Protein AF-0000000070115807 (afdb_homodimer)

Secondary structure (DSSP, 8-state):
----PPPPPPTTTS--PPPPPPSSS----HHHHHHHHHHHHHHHHHHHHHHH-GGG--HHHHHHHHT--HHHHHHH-SSHHHHHHHHHHHHHHHHHHHHHHHGGG-SSHHHHHHHHHHHHHHHHHHTHHHHHHHHTGGGGG-HHHHHHHHHHHHHHHHHHHHHHHHHT--SS----HHHHHHHHHHHHHHHHHHHHTSS---GGGGHHHHHHHHHHHH--------------------/-PPPPPPPP-TTTS--PPPPPPSSS----HHHHHHHHHHHHHHHHHHHHHHH-GGG--HHHHHHHHT--HHHHHHH-SSHHHHHHHHHHHHHHHHHHHHHHHTT--SSHHHHHHHHHHHHHHHHHHTHHHHHHHHTGGGGG-HHHHHHHHHHHHHHHHHHHHHHHHHT--SS----HHHHHHHHHHHHHHHHHHHHTSS---GGGGHHHHHHHHHHHH--------------------

Sequence (476 aa):
MGPPVPDRIASGVVFTTPASLPRGRHELSRAQVVAAQRERMLIAATELLAGRGYRGFGVREICARAAVSRAAFYDCFADKDACVYAAYDRFIEVFLERLADDAGTAGDWAGVVGGFVTAYLATLERDRVTARAFQVEMDALGRPARQRRRQAIERLAGFVHDMYERRFAGDAPGAPLSAYIGAIYALRQIASDALDSGDSPDLRSLAPELTAWLSRMIVTDSTGRPPAAPPEEGSPTRMGPPVPDRIASGVVFTTPASLPRGRHELSRAQVVAAQRERMLIAATELLAGRGYRGFGVREICARAAVSRAAFYDCFADKDACVYAAYDRFIEVFLERLADDAGTAGDWAGVVGGFVTAYLATLERDRVTARAFQVEMDALGRPARQRRRQAIERLAGFVHDMYERRFAGDAPGAPLSAYIGAIYALRQIASDALDSGDSPDLRSLAPELTAWLSRMIVTDSTGRPPAAPPEEGSPTR

Organism: Actinoplanes teichomyceticus (NCBI:txid1867)

pLDDT: mean 86.69, std 14.96, range [32.66, 98.5]

Radius of gyration: 27.06 Å; Cα contacts (8 Å, |Δi|>4): 547; chains: 2; bounding box: 85×87×64 Å

Nearest PDB structures (foldseek):
  5gp9-assembly1_A  TM=8.683E-01  e=4.110E-06  Halalkalibacterium halodurans C-125
  5n1i-assembly1_B  TM=7.479E-01  e=2.738E-05  Mycobacterium tuberculosis H37Rv
  3pas-assembly1_A  TM=7.483E-01  e=4.489E-04  Marinobacter nauticus VT8
  6yj2-assembly1_A  TM=7.449E-01  e=1.005E-03  Mycobacterium tuberculosis H37Rv
  9b7y-assembly1_D  TM=6.029E-01  e=5.037E-03  Mycobacterium tuberculosis H37Rv

Solvent-accessible surface area (backbone atoms only — not comparable to full-atom values): 26556 Å² total; per-residue (Å²): 130,74,79,77,80,50,64,72,63,41,68,71,69,75,51,62,78,63,76,80,75,68,83,72,94,61,89,69,51,71,66,54,52,50,49,43,52,50,46,34,37,35,51,26,40,35,25,42,27,41,58,50,31,67,88,62,57,52,62,68,55,26,24,63,67,37,69,49,52,69,65,60,45,55,76,73,26,92,47,62,62,54,41,48,51,52,41,48,52,47,43,50,52,50,50,51,52,52,44,63,67,52,40,72,74,49,93,46,68,64,47,23,48,38,39,38,47,41,46,52,35,47,55,37,63,67,24,51,39,51,33,34,17,64,60,54,38,38,51,43,66,38,66,70,44,50,50,53,50,50,53,52,46,49,51,51,26,49,51,54,50,50,50,41,56,72,72,62,48,68,94,57,75,62,52,57,68,66,40,40,39,29,44,51,43,15,52,50,50,54,52,26,51,44,58,65,68,71,53,88,60,68,55,63,75,46,32,67,64,50,30,57,32,47,40,36,27,50,50,53,89,62,78,65,70,72,77,75,70,72,76,75,77,74,75,78,82,126,130,75,79,78,81,50,64,72,63,42,69,70,70,74,50,62,78,63,77,79,75,68,83,71,93,62,90,68,50,71,66,55,51,50,50,43,51,49,46,33,38,32,51,27,40,36,25,43,26,42,59,51,31,68,87,59,58,51,60,67,55,27,24,62,67,37,70,47,52,70,68,60,46,55,74,73,28,92,45,62,62,55,41,48,50,51,41,47,52,46,42,51,52,50,50,53,53,54,45,62,68,53,40,72,74,48,92,45,70,65,47,22,48,38,39,37,47,42,45,54,35,46,57,37,64,67,23,51,40,51,32,35,18,64,61,55,38,39,51,44,66,40,67,71,45,49,51,52,51,51,52,51,45,49,50,52,26,50,53,54,49,50,49,41,57,73,74,63,47,66,93,55,77,61,53,58,68,66,40,40,40,28,44,50,43,15,52,50,50,54,52,26,50,45,58,65,68,69,51,88,59,67,56,62,75,46,31,67,64,51,32,58,31,47,40,35,27,51,49,54,88,62,80,65,69,73,77,77,72,72,75,74,77,75,75,80,82,127

InterPro domains:
  IPR001647 DNA-binding HTH domain, TetR-type [PF00440] (44-85)
  IPR001647 DNA-binding HTH domain, TetR-type [PS50977] (35-95)
  IPR009057 Homedomain-like superfamily [SSF46689] (35-109)
  IPR050109 HTH-type, TetR-like transcriptional regulator [PTHR30055] (34-225)

Structure (mmCIF, N/CA/C/O backbone):
data_AF-0000000070115807-model_v1
#
loop_
_entity.id
_entity.type
_entity.pdbx_description
1 polymer 'TetR family transcriptional regulator'
#
loop_
_atom_site.group_PDB
_atom_site.id
_atom_site.type_symbol
_atom_site.label_atom_id
_atom_site.label_alt_id
_atom_site.label_comp_id
_atom_site.label_asym_id
_atom_site.label_entity_id
_atom_site.label_seq_id
_atom_site.pdbx_PDB_ins_code
_atom_site.Cartn_x
_atom_site.Cartn_y
_atom_site.Cartn_z
_atom_site.occupancy
_atom_site.B_iso_or_equiv
_atom_site.auth_seq_id
_atom_site.auth_comp_id
_atom_site.auth_asym_id
_atom_site.auth_atom_id
_atom_site.pdbx_PDB_model_num
ATOM 1 N N . MET A 1 1 ? -0.575 -31.219 9.641 1 41.97 1 MET A N 1
ATOM 2 C CA . MET A 1 1 ? -1.714 -30.391 10.023 1 41.97 1 MET A CA 1
ATOM 3 C C . MET A 1 1 ? -2.066 -29.406 8.922 1 41.97 1 MET A C 1
ATOM 5 O O . MET A 1 1 ? -1.186 -28.734 8.375 1 41.97 1 MET A O 1
ATOM 9 N N . GLY A 1 2 ? -3.178 -29.641 8.305 1 52.44 2 GLY A N 1
ATOM 10 C CA . GLY A 1 2 ? -3.598 -28.812 7.184 1 52.44 2 GLY A CA 1
ATOM 11 C C . GLY A 1 2 ? -3.637 -27.328 7.52 1 52.44 2 GLY A C 1
ATOM 12 O O . GLY A 1 2 ? -3.531 -26.953 8.688 1 52.44 2 GLY A O 1
ATOM 13 N N . PRO A 1 3 ? -3.523 -26.516 6.617 1 64.38 3 PRO A N 1
ATOM 14 C CA . PRO A 1 3 ? -3.555 -25.078 6.914 1 64.38 3 PRO A CA 1
ATOM 15 C C . PRO A 1 3 ? -4.766 -24.672 7.75 1 64.38 3 PRO A C 1
ATOM 17 O O . PRO A 1 3 ? -5.816 -25.312 7.672 1 64.38 3 PRO A O 1
ATOM 20 N N . PRO A 1 4 ? -4.594 -23.953 8.75 1 70.31 4 PRO A N 1
ATOM 21 C CA . PRO A 1 4 ? -5.688 -23.516 9.617 1 70.31 4 PRO A CA 1
ATOM 22 C C . PRO A 1 4 ? -6.898 -23.016 8.836 1 70.31 4 PRO A C 1
ATOM 24 O O . PRO A 1 4 ? -6.75 -22.484 7.734 1 70.31 4 PRO A O 1
ATOM 27 N N . VAL A 1 5 ? -8.094 -23.391 9.352 1 73.88 5 VAL A N 1
ATOM 28 C CA . VAL A 1 5 ? -9.352 -22.969 8.75 1 73.88 5 VAL A CA 1
ATOM 29 C C . VAL A 1 5 ? -9.492 -21.453 8.844 1 73.88 5 VAL A C 1
ATOM 31 O O . VAL A 1 5 ? -9.367 -20.875 9.93 1 73.88 5 VAL A O 1
ATOM 34 N N . PRO A 1 6 ? -9.695 -20.875 7.707 1 83.56 6 PRO A N 1
ATOM 35 C CA . PRO A 1 6 ? -9.852 -19.422 7.738 1 83.56 6 PRO A CA 1
ATOM 36 C C . PRO A 1 6 ? -11.07 -18.969 8.539 1 83.56 6 PRO A C 1
ATOM 38 O O . PRO A 1 6 ? -12.086 -19.672 8.57 1 83.56 6 PRO A O 1
ATOM 41 N N . ASP A 1 7 ? -10.992 -17.859 9.156 1 90.19 7 ASP A N 1
ATOM 42 C CA . ASP A 1 7 ? -12.094 -17.234 9.883 1 90.19 7 ASP A CA 1
ATOM 43 C C . ASP A 1 7 ? -13.258 -16.922 8.945 1 90.19 7 ASP A C 1
ATOM 45 O O . ASP A 1 7 ? -13.094 -16.906 7.727 1 90.19 7 ASP A O 1
ATOM 49 N N . ARG A 1 8 ? -14.414 -16.734 9.555 1 94.19 8 ARG A N 1
ATOM 50 C CA . ARG A 1 8 ? -15.617 -16.422 8.789 1 94.19 8 ARG A CA 1
ATOM 51 C C . ARG A 1 8 ? -15.867 -14.922 8.742 1 94.19 8 ARG A C 1
ATOM 53 O O . ARG A 1 8 ? -15.555 -14.203 9.688 1 94.19 8 ARG A O 1
ATOM 60 N N . ILE A 1 9 ? -16.453 -14.516 7.652 1 96.19 9 ILE A N 1
ATOM 61 C CA . ILE A 1 9 ? -16.875 -13.117 7.535 1 96.19 9 ILE A CA 1
ATOM 62 C C . ILE A 1 9 ? -18.062 -12.859 8.461 1 96.19 9 ILE A C 1
ATOM 64 O O . ILE A 1 9 ? -18.688 -13.797 8.961 1 96.19 9 ILE A O 1
ATOM 68 N N . ALA A 1 10 ? -18.281 -11.602 8.781 1 93.94 10 ALA A N 1
ATOM 69 C CA . ALA A 1 10 ? -19.516 -11.203 9.461 1 93.94 10 ALA A CA 1
ATOM 70 C C . ALA A 1 10 ? -20.641 -10.992 8.469 1 93.94 10 ALA A C 1
ATOM 72 O O . ALA A 1 10 ? -20.641 -10.031 7.703 1 93.94 10 ALA A O 1
ATOM 73 N N . SER A 1 11 ? -21.625 -11.805 8.602 1 94.38 11 SER A N 1
ATOM 74 C CA . SER A 1 11 ? -22.734 -11.734 7.66 1 94.38 11 SER A CA 1
ATOM 75 C C . SER A 1 11 ? -23.531 -10.445 7.828 1 94.38 11 SER A C 1
ATOM 77 O O . SER A 1 11 ? -23.766 -10 8.953 1 94.38 11 SER A O 1
ATOM 79 N N . GLY A 1 12 ? -23.844 -9.828 6.711 1 92.62 12 GLY A N 1
ATOM 80 C CA . GLY A 1 12 ? -24.688 -8.641 6.738 1 92.62 12 GLY A CA 1
ATOM 81 C C . GLY A 1 12 ? -23.906 -7.348 6.703 1 92.62 12 GLY A C 1
ATOM 82 O O . GLY A 1 12 ? -24.484 -6.262 6.719 1 92.62 12 GLY A O 1
ATOM 83 N N . VAL A 1 13 ? -22.641 -7.492 6.605 1 93.94 13 VAL A N 1
ATOM 84 C CA . VAL A 1 13 ? -21.812 -6.289 6.574 1 93.94 13 VAL A CA 1
ATOM 85 C C . VAL A 1 13 ? -21.438 -5.957 5.133 1 93.94 13 VAL A C 1
ATOM 87 O O . VAL A 1 13 ? -21.953 -4.996 4.555 1 93.94 13 VAL A O 1
ATOM 90 N N . VAL A 1 14 ? -20.703 -6.789 4.508 1 95.06 14 VAL A N 1
ATOM 91 C CA . VAL A 1 14 ? -20.359 -6.621 3.1 1 95.06 14 VAL A CA 1
ATOM 92 C C . VAL A 1 14 ? -21.094 -7.656 2.26 1 95.06 14 VAL A C 1
ATOM 94 O O . VAL A 1 14 ? -21.609 -7.34 1.183 1 95.06 14 VAL A O 1
ATOM 97 N N . PHE A 1 15 ? -21.062 -8.867 2.84 1 96 15 PHE A N 1
ATOM 98 C CA . PHE A 1 15 ? -21.75 -9.984 2.217 1 96 15 PHE A CA 1
ATOM 99 C C . PHE A 1 15 ? -22.844 -10.523 3.129 1 96 15 PHE A C 1
ATOM 101 O O . PHE A 1 15 ? -22.781 -10.352 4.348 1 96 15 PHE A O 1
ATOM 108 N N . THR A 1 16 ? -23.766 -11.18 2.521 1 95.25 16 THR A N 1
ATOM 109 C CA . THR A 1 16 ? -24.812 -11.859 3.277 1 95.25 16 THR A CA 1
ATOM 110 C C . THR A 1 16 ? -24.797 -13.359 2.979 1 95.25 16 THR A C 1
ATOM 112 O O . THR A 1 16 ? -25 -13.766 1.832 1 95.25 16 THR A O 1
ATOM 115 N N . THR A 1 17 ? -24.562 -14.125 3.928 1 94.31 17 THR A N 1
ATOM 116 C CA . THR A 1 17 ? -24.5 -15.57 3.768 1 94.31 17 THR A CA 1
ATOM 117 C C . THR A 1 17 ? -25.875 -16.125 3.402 1 94.31 17 THR A C 1
ATOM 119 O O . THR A 1 17 ? -26.828 -16 4.176 1 94.31 17 THR A O 1
ATOM 122 N N . PRO A 1 18 ? -25.906 -16.766 2.32 1 92.44 18 PRO A N 1
ATOM 123 C CA . PRO A 1 18 ? -27.203 -17.312 1.924 1 92.44 18 PRO A CA 1
ATOM 124 C C . PRO A 1 18 ? -27.609 -18.531 2.758 1 92.44 18 PRO A C 1
ATOM 126 O O . PRO A 1 18 ? -26.75 -19.234 3.303 1 92.44 18 PRO A O 1
ATOM 129 N N . ALA A 1 19 ? -28.906 -18.781 2.744 1 85.75 19 ALA A N 1
ATOM 130 C CA . ALA A 1 19 ? -29.422 -19.984 3.383 1 85.75 19 ALA A CA 1
ATOM 131 C C . ALA A 1 19 ? -29 -21.234 2.609 1 85.75 19 ALA A C 1
ATOM 133 O O . ALA A 1 19 ? -28.734 -21.172 1.407 1 85.75 19 ALA A O 1
ATOM 134 N N . SER A 1 20 ? -28.781 -22.281 3.314 1 81.19 20 SER A N 1
ATOM 135 C CA . SER A 1 20 ? -28.453 -23.531 2.643 1 81.19 20 SER A CA 1
ATOM 136 C C . SER A 1 20 ? -29.531 -23.922 1.636 1 81.19 20 SER A C 1
ATOM 138 O O . SER A 1 20 ? -30.719 -23.734 1.888 1 81.19 20 SER A O 1
ATOM 140 N N . LEU A 1 21 ? -29.109 -24.219 0.533 1 74.44 21 LEU A N 1
ATOM 141 C CA . LEU A 1 21 ? -30.062 -24.672 -0.471 1 74.44 21 LEU A CA 1
ATOM 142 C C . LEU A 1 21 ? -30.703 -26 -0.058 1 74.44 21 LEU A C 1
ATOM 144 O O . LEU A 1 21 ? -30.016 -26.906 0.415 1 74.44 21 LEU A O 1
ATOM 148 N N . PRO A 1 22 ? -32 -25.953 0.002 1 69.5 22 PRO A N 1
ATOM 149 C CA . PRO A 1 22 ? -32.688 -27.203 0.393 1 69.5 22 PRO A CA 1
ATOM 150 C C . PRO A 1 22 ? -32.312 -28.375 -0.497 1 69.5 22 PRO A C 1
ATOM 152 O O . PRO A 1 22 ? -32.031 -28.203 -1.685 1 69.5 22 PRO A O 1
ATOM 155 N N . ARG A 1 23 ? -32.031 -29.469 0.276 1 69.94 23 ARG A N 1
ATOM 156 C CA . ARG A 1 23 ? -31.844 -30.703 -0.463 1 69.94 23 ARG A CA 1
ATOM 157 C C . ARG A 1 23 ? -33.156 -31.172 -1.114 1 69.94 23 ARG A C 1
ATOM 159 O O . ARG A 1 23 ? -34.219 -31.016 -0.539 1 69.94 23 ARG A O 1
ATOM 166 N N . GLY A 1 24 ? -33.031 -31.484 -2.357 1 66.69 24 GLY A N 1
ATOM 167 C CA . GLY A 1 24 ? -34.188 -32 -3.059 1 66.69 24 GLY A CA 1
ATOM 168 C C . GLY A 1 24 ? -34.906 -30.953 -3.9 1 66.69 24 GLY A C 1
ATOM 169 O O . GLY A 1 24 ? -34.281 -29.984 -4.344 1 66.69 24 GLY A O 1
ATOM 170 N N . ARG A 1 25 ? -36.25 -31.219 -4.199 1 70.31 25 ARG A N 1
ATOM 171 C CA . ARG A 1 25 ? -37.031 -30.328 -5.047 1 70.31 25 ARG A CA 1
ATOM 172 C C . ARG A 1 25 ? -37.312 -29 -4.348 1 70.31 25 ARG A C 1
ATOM 174 O O . ARG A 1 25 ? -37.688 -28.984 -3.17 1 70.31 25 ARG A O 1
ATOM 181 N N . HIS A 1 26 ? -36.688 -28.031 -4.754 1 72.81 26 HIS A N 1
ATOM 182 C CA . HIS A 1 26 ? -36.938 -26.719 -4.184 1 72.81 26 HIS A CA 1
ATOM 183 C C . HIS A 1 26 ? -37.625 -25.797 -5.207 1 72.81 26 HIS A C 1
ATOM 185 O O . HIS A 1 26 ? -37.625 -26.109 -6.402 1 72.81 26 HIS A O 1
ATOM 191 N N . GLU A 1 27 ? -38.281 -24.812 -4.711 1 79.12 27 GLU A N 1
ATOM 192 C CA . GLU A 1 27 ? -39.031 -23.891 -5.535 1 79.12 27 GLU A CA 1
ATOM 193 C C . GLU A 1 27 ? -38.219 -22.672 -5.926 1 79.12 27 GLU A C 1
ATOM 195 O O . GLU A 1 27 ? -38.75 -21.688 -6.434 1 79.12 27 GLU A O 1
ATOM 200 N N . LEU A 1 28 ? -36.938 -22.781 -5.758 1 80.06 28 LEU A N 1
ATOM 201 C CA . LEU A 1 28 ? -36.156 -21.625 -6.113 1 80.06 28 LEU A CA 1
ATOM 202 C C . LEU A 1 28 ? -35.938 -21.547 -7.621 1 80.06 28 LEU A C 1
ATOM 204 O O . LEU A 1 28 ? -35.75 -22.578 -8.273 1 80.06 28 LEU A O 1
ATOM 208 N N . SER A 1 29 ? -36 -20.359 -8.078 1 86.88 29 SER A N 1
ATOM 209 C CA . SER A 1 29 ? -35.719 -20.172 -9.492 1 86.88 29 SER A CA 1
ATOM 210 C C . SER A 1 29 ? -34.219 -20.391 -9.789 1 86.88 29 SER A C 1
ATOM 212 O O . SER A 1 29 ? -33.406 -20.359 -8.875 1 86.88 29 SER A O 1
ATOM 214 N N . ARG A 1 30 ? -33.844 -20.688 -11 1 85.38 30 ARG A N 1
ATOM 215 C CA . ARG A 1 30 ? -32.469 -20.859 -11.422 1 85.38 30 ARG A CA 1
ATOM 216 C C . ARG A 1 30 ? -31.625 -19.625 -11.086 1 85.38 30 ARG A C 1
ATOM 218 O O . ARG A 1 30 ? -30.484 -19.75 -10.656 1 85.38 30 ARG A O 1
ATOM 225 N N . ALA A 1 31 ? -32.281 -18.516 -11.281 1 88.94 31 ALA A N 1
ATOM 226 C CA . ALA A 1 31 ? -31.578 -17.266 -11.008 1 88.94 31 ALA A CA 1
ATOM 227 C C . ALA A 1 31 ? -31.25 -17.125 -9.523 1 88.94 31 ALA A C 1
ATOM 229 O O . ALA A 1 31 ? -30.188 -16.625 -9.156 1 88.94 31 ALA A O 1
ATOM 230 N N . GLN A 1 32 ? -32.094 -17.547 -8.734 1 89.5 32 GLN A N 1
ATOM 231 C CA . GLN A 1 32 ? -31.906 -17.469 -7.293 1 89.5 32 GLN A CA 1
ATOM 232 C C . GLN A 1 32 ? -30.797 -18.422 -6.84 1 89.5 32 GLN A C 1
ATOM 234 O O . GLN A 1 32 ? -30 -18.078 -5.965 1 89.5 32 GLN A O 1
ATOM 239 N N . VAL A 1 33 ? -30.766 -19.547 -7.445 1 89.75 33 VAL A N 1
ATOM 240 C CA . VAL A 1 33 ? -29.75 -20.531 -7.105 1 89.75 33 VAL A CA 1
ATOM 241 C C . VAL A 1 33 ? -28.375 -20.016 -7.512 1 89.75 33 VAL A C 1
ATOM 243 O O . VAL A 1 33 ? -27.422 -20.078 -6.73 1 89.75 33 VAL A O 1
ATOM 246 N N . VAL A 1 34 ? -28.312 -19.453 -8.68 1 91.31 34 VAL A N 1
ATOM 247 C CA . VAL A 1 34 ? -27.047 -18.922 -9.195 1 91.31 34 VAL A CA 1
ATOM 248 C C . VAL A 1 34 ? -26.578 -17.766 -8.32 1 91.31 34 VAL A C 1
ATOM 250 O O . VAL A 1 34 ? -25.391 -17.672 -7.992 1 91.31 34 VAL A O 1
ATOM 253 N N . ALA A 1 35 ? -27.469 -16.969 -7.938 1 93.62 35 ALA A N 1
ATOM 254 C CA . ALA A 1 35 ? -27.141 -15.828 -7.09 1 93.62 35 ALA A CA 1
ATOM 255 C C . ALA A 1 35 ? -26.609 -16.281 -5.73 1 93.62 35 ALA A C 1
ATOM 257 O O . ALA A 1 35 ? -25.656 -15.719 -5.203 1 93.62 35 ALA A O 1
ATOM 258 N N . ALA A 1 36 ? -27.234 -17.219 -5.203 1 93.94 36 ALA A N 1
ATOM 259 C CA . ALA A 1 36 ? -26.812 -17.766 -3.916 1 93.94 36 ALA A CA 1
ATOM 260 C C . ALA A 1 36 ? -25.422 -18.391 -4.016 1 93.94 36 ALA A C 1
ATOM 262 O O . ALA A 1 36 ? -24.578 -18.203 -3.137 1 93.94 36 ALA A O 1
ATOM 263 N N . GLN A 1 37 ? -25.219 -19.078 -5.062 1 94.81 37 GLN A N 1
ATOM 264 C CA . GLN A 1 37 ? -23.922 -19.719 -5.285 1 94.81 37 GLN A CA 1
ATOM 265 C C . GLN A 1 37 ? -22.828 -18.688 -5.5 1 94.81 37 GLN A C 1
ATOM 267 O O . GLN A 1 37 ? -21.719 -18.828 -4.973 1 94.81 37 GLN A O 1
ATOM 272 N N . ARG A 1 38 ? -23.156 -17.75 -6.234 1 97.12 38 ARG A N 1
ATOM 273 C CA . ARG A 1 38 ? -22.203 -16.672 -6.465 1 97.12 38 ARG A CA 1
ATOM 274 C C . ARG A 1 38 ? -21.797 -16 -5.152 1 97.12 38 ARG A C 1
ATOM 276 O O . ARG A 1 38 ? -20.609 -15.773 -4.906 1 97.12 38 ARG A O 1
ATOM 283 N N . GLU A 1 39 ? -22.781 -15.727 -4.336 1 97.5 39 GLU A N 1
ATOM 284 C CA . GLU A 1 39 ? -22.531 -15.094 -3.045 1 97.5 39 GLU A CA 1
ATOM 285 C C . GLU A 1 39 ? -21.625 -15.969 -2.172 1 97.5 39 GLU A C 1
ATOM 287 O O . GLU A 1 39 ? -20.703 -15.477 -1.541 1 97.5 39 GLU A O 1
ATOM 292 N N . ARG A 1 40 ? -21.875 -17.203 -2.189 1 97.38 40 ARG A N 1
ATOM 293 C CA . ARG A 1 40 ? -21.078 -18.141 -1.405 1 97.38 40 ARG A CA 1
ATOM 294 C C . ARG A 1 40 ? -19.625 -18.141 -1.878 1 97.38 40 ARG A C 1
ATOM 296 O O . ARG A 1 40 ? -18.703 -18.234 -1.065 1 97.38 40 ARG A O 1
ATOM 303 N N . MET A 1 41 ? -19.484 -18.047 -3.131 1 98.12 41 MET A N 1
ATOM 304 C CA . MET A 1 41 ? -18.141 -18.062 -3.695 1 98.12 41 MET A CA 1
ATOM 305 C C . MET A 1 41 ? -17.391 -16.766 -3.383 1 98.12 41 MET A C 1
ATOM 307 O O . MET A 1 41 ? -16.188 -16.781 -3.121 1 98.12 41 MET A O 1
ATOM 311 N N . LEU A 1 42 ? -18.094 -15.688 -3.418 1 98.5 42 LEU A N 1
ATOM 312 C CA . LEU A 1 42 ? -17.484 -14.422 -3.027 1 98.5 42 LEU A CA 1
ATOM 313 C C . LEU A 1 42 ? -17.031 -14.461 -1.575 1 98.5 42 LEU A C 1
ATOM 315 O O . LEU A 1 42 ? -15.922 -14.023 -1.258 1 98.5 42 LEU A O 1
ATOM 319 N N . ILE A 1 43 ? -17.891 -15 -0.765 1 98.5 43 ILE A N 1
ATOM 320 C CA . ILE A 1 43 ? -17.594 -15.117 0.658 1 98.5 43 ILE A CA 1
ATOM 321 C C . ILE A 1 43 ? -16.391 -16.031 0.86 1 98.5 43 ILE A C 1
ATOM 323 O O . ILE A 1 43 ? -15.438 -15.688 1.565 1 98.5 43 ILE A O 1
ATOM 327 N N . ALA A 1 44 ? -16.375 -17.141 0.186 1 98.38 44 ALA A N 1
ATOM 328 C CA . ALA A 1 44 ? -15.297 -18.125 0.305 1 98.38 44 ALA A CA 1
ATOM 329 C C . ALA A 1 44 ? -13.969 -17.516 -0.124 1 98.38 44 ALA A C 1
ATOM 331 O O . ALA A 1 44 ? -12.961 -17.656 0.576 1 98.38 44 ALA A O 1
ATOM 332 N N . ALA A 1 45 ? -14 -16.859 -1.242 1 98.38 45 ALA A N 1
ATOM 333 C CA . ALA A 1 45 ? -12.789 -16.219 -1.745 1 98.38 45 ALA A CA 1
ATOM 334 C C . ALA A 1 45 ? -12.258 -15.195 -0.75 1 98.38 45 ALA A C 1
ATOM 336 O O . ALA A 1 45 ? -11.047 -15.102 -0.524 1 98.38 45 ALA A O 1
ATOM 337 N N . THR A 1 46 ? -13.109 -14.461 -0.189 1 98.44 46 THR A N 1
ATOM 338 C CA . THR A 1 46 ? -12.742 -13.43 0.775 1 98.44 46 THR A CA 1
ATOM 339 C C . THR A 1 46 ? -12.117 -14.055 2.02 1 98.44 46 THR A C 1
ATOM 341 O O . THR A 1 46 ? -11.062 -13.609 2.479 1 98.44 46 THR A O 1
ATOM 344 N N . GLU A 1 47 ? -12.734 -15.039 2.504 1 98.19 47 GLU A N 1
ATOM 345 C CA . GLU A 1 47 ? -12.242 -15.711 3.701 1 98.19 47 GLU A CA 1
ATOM 346 C C . GLU A 1 47 ? -10.883 -16.359 3.449 1 98.19 47 GLU A C 1
ATOM 348 O O . GLU A 1 47 ? -9.992 -16.281 4.289 1 98.19 47 GLU A O 1
ATOM 353 N N . LEU A 1 48 ? -10.766 -17 2.326 1 97.88 48 LEU A N 1
ATOM 354 C CA . LEU A 1 48 ? -9.5 -17.641 1.96 1 97.88 48 LEU A CA 1
ATOM 355 C C . LEU A 1 48 ? -8.406 -16.594 1.771 1 97.88 48 LEU A C 1
ATOM 357 O O . LEU A 1 48 ? -7.27 -16.797 2.213 1 97.88 48 LEU A O 1
ATOM 361 N N . LEU A 1 49 ? -8.75 -15.555 1.135 1 96.69 49 LEU A N 1
ATOM 362 C CA . LEU A 1 49 ? -7.793 -14.469 0.94 1 96.69 49 LEU A CA 1
ATOM 363 C C . LEU A 1 49 ? -7.316 -13.922 2.279 1 96.69 49 LEU A C 1
ATOM 365 O O . LEU A 1 49 ? -6.117 -13.727 2.484 1 96.69 49 LEU A O 1
ATOM 369 N N . ALA A 1 50 ? -8.195 -13.719 3.127 1 95.25 50 ALA A N 1
ATOM 370 C CA . ALA A 1 50 ? -7.867 -13.164 4.441 1 95.25 50 ALA A CA 1
ATOM 371 C C . ALA A 1 50 ? -6.98 -14.125 5.23 1 95.25 50 ALA A C 1
ATOM 373 O O . ALA A 1 50 ? -6.066 -13.695 5.938 1 95.25 50 ALA A O 1
ATOM 374 N N . GLY A 1 51 ? -7.219 -15.352 5.117 1 93.62 51 GLY A N 1
ATOM 375 C CA . GLY A 1 51 ? -6.57 -16.344 5.965 1 93.62 51 GLY A CA 1
ATOM 376 C C . GLY A 1 51 ? -5.273 -16.875 5.383 1 93.62 51 GLY A C 1
ATOM 377 O O . GLY A 1 51 ? -4.336 -17.172 6.121 1 93.62 51 GLY A O 1
ATOM 378 N N . ARG A 1 52 ? -5.219 -16.953 4.066 1 93.62 52 ARG A N 1
ATOM 379 C CA . ARG A 1 52 ? -4.105 -17.672 3.459 1 93.62 52 ARG A CA 1
ATOM 380 C C . ARG A 1 52 ? -3.301 -16.766 2.537 1 93.62 52 ARG A C 1
ATOM 382 O O . ARG A 1 52 ? -2.242 -17.156 2.039 1 93.62 52 ARG A O 1
ATOM 389 N N . GLY A 1 53 ? -3.816 -15.617 2.344 1 92.44 53 GLY A N 1
ATOM 390 C CA . GLY A 1 53 ? -3.199 -14.797 1.319 1 92.44 53 GLY A CA 1
ATOM 391 C C . GLY A 1 53 ? -3.551 -15.227 -0.091 1 92.44 53 GLY A C 1
ATOM 392 O O . GLY A 1 53 ? -4.074 -16.328 -0.296 1 92.44 53 GLY A O 1
ATOM 393 N N . TYR A 1 54 ? -3.229 -14.492 -1.055 1 92 54 TYR A N 1
ATOM 394 C CA . TYR A 1 54 ? -3.68 -14.695 -2.428 1 92 54 TYR A CA 1
ATOM 395 C C . TYR A 1 54 ? -3.055 -15.953 -3.023 1 92 54 TYR A C 1
ATOM 397 O O . TYR A 1 54 ? -3.705 -16.672 -3.779 1 92 54 TYR A O 1
ATOM 405 N N . ARG A 1 55 ? -1.864 -16.188 -2.762 1 87.94 55 ARG A N 1
ATOM 406 C CA . ARG A 1 55 ? -1.162 -17.312 -3.354 1 87.94 55 ARG A CA 1
ATOM 407 C C . ARG A 1 55 ? -1.535 -18.625 -2.652 1 87.94 55 ARG A C 1
ATOM 409 O O . ARG A 1 55 ? -1.192 -19.703 -3.125 1 87.94 55 ARG A O 1
ATOM 416 N N . GLY A 1 56 ? -2.256 -18.578 -1.596 1 92.19 56 GLY A N 1
ATOM 417 C CA . GLY A 1 56 ? -2.465 -19.719 -0.724 1 92.19 56 GLY A CA 1
ATOM 418 C C . GLY A 1 56 ? -3.697 -20.531 -1.085 1 92.19 56 GLY A C 1
ATOM 419 O O . GLY A 1 56 ? -4.051 -21.469 -0.383 1 92.19 56 GLY A O 1
ATOM 420 N N . PHE A 1 57 ? -4.359 -20.172 -2.164 1 95.75 57 PHE A N 1
ATOM 421 C CA . PHE A 1 57 ? -5.559 -20.906 -2.539 1 95.75 57 PHE A CA 1
ATOM 422 C C . PHE A 1 57 ? -5.836 -20.766 -4.031 1 95.75 57 PHE A C 1
ATOM 424 O O . PHE A 1 57 ? -5.207 -19.953 -4.711 1 95.75 57 PHE A O 1
ATOM 431 N N . GLY A 1 58 ? -6.703 -21.625 -4.48 1 97.12 58 GLY A N 1
ATOM 432 C CA . GLY A 1 58 ? -7.172 -21.594 -5.859 1 97.12 58 GLY A CA 1
ATOM 433 C C . GLY A 1 58 ? -8.656 -21.875 -5.988 1 97.12 58 GLY A C 1
ATOM 434 O O . GLY A 1 58 ? -9.398 -21.797 -5.008 1 97.12 58 GLY A O 1
ATOM 435 N N . VAL A 1 59 ? -9.039 -22.141 -7.184 1 98.12 59 VAL A N 1
ATOM 436 C CA . VAL A 1 59 ? -10.445 -22.375 -7.492 1 98.12 59 VAL A CA 1
ATOM 437 C C . VAL A 1 59 ? -10.945 -23.594 -6.73 1 98.12 59 VAL A C 1
ATOM 439 O O . VAL A 1 59 ? -12.07 -23.594 -6.219 1 98.12 59 VAL A O 1
ATOM 442 N N . ARG A 1 60 ? -10.117 -24.547 -6.637 1 98.06 60 ARG A N 1
ATOM 443 C CA . ARG A 1 60 ? -10.484 -25.75 -5.918 1 98.06 60 ARG A CA 1
ATOM 444 C C . ARG A 1 60 ? -10.867 -25.438 -4.477 1 98.06 60 ARG A C 1
ATOM 446 O O . ARG A 1 60 ? -11.898 -25.906 -3.984 1 98.06 60 ARG A O 1
ATOM 453 N N . GLU A 1 61 ? -10.07 -24.719 -3.826 1 97.94 61 GLU A N 1
ATOM 454 C CA . GLU A 1 61 ? -10.297 -24.344 -2.432 1 97.94 61 GLU A CA 1
ATOM 455 C C . GLU A 1 61 ? -11.531 -23.469 -2.287 1 97.94 61 GLU A C 1
ATOM 457 O O . GLU A 1 61 ? -12.266 -23.578 -1.302 1 97.94 61 GLU A O 1
ATOM 462 N N . ILE A 1 62 ? -11.758 -22.562 -3.229 1 98.38 62 ILE A N 1
ATOM 463 C CA . ILE A 1 62 ? -12.945 -21.719 -3.217 1 98.38 62 ILE A CA 1
ATOM 464 C C . ILE A 1 62 ? -14.195 -22.578 -3.297 1 98.38 62 ILE A C 1
ATOM 466 O O . ILE A 1 62 ? -15.125 -22.422 -2.498 1 98.38 62 ILE A O 1
ATOM 470 N N . CYS A 1 63 ? -14.164 -23.5 -4.203 1 98.06 63 CYS A N 1
ATOM 471 C CA . CYS A 1 63 ? -15.312 -24.375 -4.41 1 98.06 63 CYS A CA 1
ATOM 472 C C . CYS A 1 63 ? -15.586 -25.219 -3.166 1 98.06 63 CYS A C 1
ATOM 474 O O . CYS A 1 63 ? -16.734 -25.344 -2.736 1 98.06 63 CYS A O 1
ATOM 476 N N . ALA A 1 64 ? -14.57 -25.75 -2.652 1 97.44 64 ALA A N 1
ATOM 477 C CA . ALA A 1 64 ? -14.695 -26.594 -1.461 1 97.44 64 ALA A CA 1
ATOM 478 C C . ALA A 1 64 ? -15.297 -25.797 -0.3 1 97.44 64 ALA A C 1
ATOM 480 O O . ALA A 1 64 ? -16.219 -26.281 0.373 1 97.44 64 ALA A O 1
ATOM 481 N N . ARG A 1 65 ? -14.875 -24.625 -0.14 1 96.44 65 ARG A N 1
ATOM 482 C CA . ARG A 1 65 ? -15.336 -23.812 0.981 1 96.44 65 ARG A CA 1
ATOM 483 C C . ARG A 1 65 ? -16.75 -23.312 0.745 1 96.44 65 ARG A C 1
ATOM 485 O O . ARG A 1 65 ? -17.547 -23.172 1.688 1 96.44 65 ARG A O 1
ATOM 492 N N . ALA A 1 66 ? -17.047 -23 -0.431 1 96.62 66 ALA A N 1
ATOM 493 C CA . ALA A 1 66 ? -18.375 -22.5 -0.801 1 96.62 66 ALA A CA 1
ATOM 494 C C . ALA A 1 66 ? -19.375 -23.641 -0.938 1 96.62 66 ALA A C 1
ATOM 496 O O . ALA A 1 66 ? -20.578 -23.422 -1.06 1 96.62 66 ALA A O 1
ATOM 497 N N . ALA A 1 67 ? -18.844 -24.844 -1.026 1 95.38 67 ALA A N 1
ATOM 498 C CA . ALA A 1 67 ? -19.672 -26.031 -1.25 1 95.38 67 ALA A CA 1
ATOM 499 C C . ALA A 1 67 ? -20.422 -25.938 -2.572 1 95.38 67 ALA A C 1
ATOM 501 O O . ALA A 1 67 ? -21.641 -26.141 -2.613 1 95.38 67 ALA A O 1
ATOM 502 N N . VAL A 1 68 ? -19.688 -25.656 -3.592 1 95.25 68 VAL A N 1
ATOM 503 C CA . VAL A 1 68 ? -20.234 -25.609 -4.941 1 95.25 68 VAL A CA 1
ATOM 504 C C . VAL A 1 68 ? -19.344 -26.406 -5.895 1 95.25 68 VAL A C 1
ATOM 506 O O . VAL A 1 68 ? -18.188 -26.688 -5.59 1 95.25 68 VAL A O 1
ATOM 509 N N . SER A 1 69 ? -19.953 -26.719 -7.004 1 95.56 69 SER A N 1
ATOM 510 C CA . SER A 1 69 ? -19.188 -27.453 -8.008 1 95.56 69 SER A CA 1
ATOM 511 C C . SER A 1 69 ? -18.281 -26.531 -8.812 1 95.56 69 SER A C 1
ATOM 513 O O . SER A 1 69 ? -18.5 -25.312 -8.836 1 95.56 69 SER A O 1
ATOM 515 N N . ARG A 1 70 ? -17.266 -27.109 -9.406 1 96.94 70 ARG A N 1
ATOM 516 C CA . ARG A 1 70 ? -16.391 -26.375 -10.305 1 96.94 70 ARG A CA 1
ATOM 517 C C . ARG A 1 70 ? -17.172 -25.781 -11.477 1 96.94 70 ARG A C 1
ATOM 519 O O . ARG A 1 70 ? -16.891 -24.672 -11.922 1 96.94 70 ARG A O 1
ATOM 526 N N . ALA A 1 71 ? -18.141 -26.531 -11.945 1 96 71 ALA A N 1
ATOM 527 C CA . ALA A 1 71 ? -18.984 -26.062 -13.039 1 96 71 ALA A CA 1
ATOM 528 C C . ALA A 1 71 ? -19.75 -24.797 -12.648 1 96 71 ALA A C 1
ATOM 530 O O . ALA A 1 71 ? -19.797 -23.828 -13.414 1 96 71 ALA A O 1
ATOM 531 N N . ALA A 1 72 ? -20.281 -24.859 -11.492 1 95.25 72 ALA A N 1
ATOM 532 C CA . ALA A 1 72 ? -21 -23.703 -10.977 1 95.25 72 ALA A CA 1
ATOM 533 C C . ALA A 1 72 ? -20.078 -22.484 -10.875 1 95.25 72 ALA A C 1
ATOM 535 O O . ALA A 1 72 ? -20.484 -21.359 -11.133 1 95.25 72 ALA A O 1
ATOM 536 N N . PHE A 1 73 ? -18.812 -22.719 -10.477 1 98.12 73 PHE A N 1
ATOM 537 C CA . PHE A 1 73 ? -17.844 -21.641 -10.398 1 98.12 73 PHE A CA 1
ATOM 538 C C . PHE A 1 73 ? -17.641 -20.984 -11.758 1 98.12 73 PHE A C 1
ATOM 540 O O . PHE A 1 73 ? -17.719 -19.75 -11.875 1 98.12 73 PHE A O 1
ATOM 547 N N . TYR A 1 74 ? -17.484 -21.734 -12.727 1 97.62 74 TYR A N 1
ATOM 548 C CA . TYR A 1 74 ? -17.125 -21.219 -14.039 1 97.62 74 TYR A CA 1
ATOM 549 C C . TYR A 1 74 ? -18.344 -20.641 -14.758 1 97.62 74 TYR A C 1
ATOM 551 O O . TYR A 1 74 ? -18.219 -19.938 -15.75 1 97.62 74 TYR A O 1
ATOM 559 N N . ASP A 1 75 ? -19.547 -21 -14.242 1 96.38 75 ASP A N 1
ATOM 560 C CA . ASP A 1 75 ? -20.75 -20.312 -14.688 1 96.38 75 ASP A CA 1
ATOM 561 C C . ASP A 1 75 ? -20.75 -18.859 -14.234 1 96.38 75 ASP A C 1
ATOM 563 O O . ASP A 1 75 ? -21.359 -18 -14.875 1 96.38 75 ASP A O 1
ATOM 567 N N . CYS A 1 76 ? -20 -18.641 -13.164 1 97.44 76 CYS A N 1
ATOM 568 C CA . CYS A 1 76 ? -20.062 -17.328 -12.539 1 97.44 76 CYS A CA 1
ATOM 569 C C . CYS A 1 76 ? -18.797 -16.516 -12.836 1 97.44 76 CYS A C 1
ATOM 571 O O . CYS A 1 76 ? -18.859 -15.305 -13.008 1 97.44 76 CYS A O 1
ATOM 573 N N . PHE A 1 77 ? -17.641 -17.266 -12.812 1 98.31 77 PHE A N 1
ATOM 574 C CA . PHE A 1 77 ? -16.375 -16.562 -12.906 1 98.31 77 PHE A CA 1
ATOM 575 C C . PHE A 1 77 ? -15.438 -17.266 -13.883 1 98.31 77 PHE A C 1
ATOM 577 O O . PHE A 1 77 ? -15.375 -18.5 -13.906 1 98.31 77 PHE A O 1
ATOM 584 N N . ALA A 1 78 ? -14.656 -16.469 -14.609 1 97.94 78 ALA A N 1
ATOM 585 C CA . ALA A 1 78 ? -13.703 -17.016 -15.57 1 97.94 78 ALA A CA 1
ATOM 586 C C . ALA A 1 78 ? -12.508 -17.641 -14.859 1 97.94 78 ALA A C 1
ATOM 588 O O . ALA A 1 78 ? -11.922 -18.609 -15.359 1 97.94 78 ALA A O 1
ATOM 589 N N . ASP A 1 79 ? -12.086 -17.062 -13.695 1 97.44 79 ASP A N 1
ATOM 590 C CA . ASP A 1 79 ? -10.938 -17.531 -12.938 1 97.44 79 ASP A CA 1
ATOM 591 C C . ASP A 1 79 ? -10.953 -16.969 -11.516 1 97.44 79 ASP A C 1
ATOM 593 O O . ASP A 1 79 ? -11.891 -16.281 -11.125 1 97.44 79 ASP A O 1
ATOM 597 N N . LYS A 1 80 ? -10.008 -17.266 -10.781 1 97 80 LYS A N 1
ATOM 598 C CA . LYS A 1 80 ? -9.875 -16.828 -9.391 1 97 80 LYS A CA 1
ATOM 599 C C . LYS A 1 80 ? -9.852 -15.312 -9.281 1 97 80 LYS A C 1
ATOM 601 O O . LYS A 1 80 ? -10.5 -14.734 -8.398 1 97 80 LYS A O 1
ATOM 606 N N . ASP A 1 81 ? -9.125 -14.688 -10.172 1 96.31 81 ASP A N 1
ATOM 607 C CA . ASP A 1 81 ? -9 -13.234 -10.141 1 96.31 81 ASP A CA 1
ATOM 608 C C . ASP A 1 81 ? -10.359 -12.562 -10.305 1 96.31 81 ASP A C 1
ATOM 610 O O . ASP A 1 81 ? -10.695 -11.641 -9.562 1 96.31 81 ASP A O 1
ATOM 614 N N . ALA A 1 82 ? -11.031 -13.031 -11.219 1 97.62 82 ALA A N 1
ATOM 615 C CA . ALA A 1 82 ? -12.352 -12.461 -11.484 1 97.62 82 ALA A CA 1
ATOM 616 C C . ALA A 1 82 ? -13.234 -12.539 -10.242 1 97.62 82 ALA A C 1
ATOM 618 O O . ALA A 1 82 ? -13.961 -11.594 -9.93 1 97.62 82 ALA A O 1
ATOM 619 N N . CYS A 1 83 ? -13.195 -13.656 -9.57 1 98.44 83 CYS A N 1
ATOM 620 C CA . CYS A 1 83 ? -13.977 -13.852 -8.352 1 98.44 83 CYS A CA 1
ATOM 621 C C . CYS A 1 83 ? -13.531 -12.891 -7.258 1 98.44 83 CYS A C 1
ATOM 623 O O . CYS A 1 83 ? -14.352 -12.211 -6.641 1 98.44 83 CYS A O 1
ATOM 625 N N . VAL A 1 84 ? -12.273 -12.742 -7.059 1 98.19 84 VAL A N 1
ATOM 626 C CA . VAL A 1 84 ? -11.711 -11.906 -6.008 1 98.19 84 VAL A CA 1
ATOM 627 C C . VAL A 1 84 ? -11.984 -10.438 -6.32 1 98.19 84 VAL A C 1
ATOM 629 O O . VAL A 1 84 ? -12.367 -9.664 -5.43 1 98.19 84 VAL A O 1
ATOM 632 N N . TYR A 1 85 ? -11.859 -10.055 -7.566 1 97.75 85 TYR A N 1
ATOM 633 C CA . TYR A 1 85 ? -12.125 -8.672 -7.945 1 97.75 85 TYR A CA 1
ATOM 634 C C . TYR A 1 85 ? -13.602 -8.328 -7.75 1 97.75 85 TYR A C 1
ATOM 636 O O . TYR A 1 85 ? -13.938 -7.215 -7.348 1 97.75 85 TYR A O 1
ATOM 644 N N . ALA A 1 86 ? -14.391 -9.273 -8.039 1 98.12 86 ALA A N 1
ATOM 645 C CA . ALA A 1 86 ? -15.82 -9.039 -7.828 1 98.12 86 ALA A CA 1
ATOM 646 C C . ALA A 1 86 ? -16.125 -8.805 -6.352 1 98.12 86 ALA A C 1
ATOM 648 O O . ALA A 1 86 ? -16.906 -7.922 -6.008 1 98.12 86 ALA A O 1
ATOM 649 N N . ALA A 1 87 ? -15.555 -9.594 -5.512 1 98.38 87 ALA A N 1
ATOM 650 C CA . ALA A 1 87 ? -15.711 -9.422 -4.07 1 98.38 87 ALA A CA 1
ATOM 651 C C . ALA A 1 87 ? -15.156 -8.07 -3.611 1 98.38 87 ALA A C 1
ATOM 653 O O . ALA A 1 87 ? -15.766 -7.391 -2.787 1 98.38 87 ALA A O 1
ATOM 654 N N . TYR A 1 88 ? -14.086 -7.699 -4.121 1 98.19 88 TYR A N 1
ATOM 655 C CA . TYR A 1 88 ? -13.445 -6.434 -3.783 1 98.19 88 TYR A CA 1
ATOM 656 C C . TYR A 1 88 ? -14.312 -5.254 -4.211 1 98.19 88 TYR A C 1
ATOM 658 O O . TYR A 1 88 ? -14.461 -4.285 -3.467 1 98.19 88 TYR A O 1
ATOM 666 N N . ASP A 1 89 ? -14.82 -5.363 -5.398 1 97.81 89 ASP A N 1
ATOM 667 C CA . ASP A 1 89 ? -15.703 -4.312 -5.898 1 97.81 89 ASP A CA 1
ATOM 668 C C . ASP A 1 89 ? -16.906 -4.125 -4.984 1 97.81 89 ASP A C 1
ATOM 670 O O . ASP A 1 89 ? -17.312 -2.996 -4.695 1 97.81 89 ASP A O 1
ATOM 674 N N . ARG A 1 90 ? -17.406 -5.234 -4.555 1 97.12 90 ARG A N 1
ATOM 675 C CA . ARG A 1 90 ? -18.531 -5.168 -3.615 1 97.12 90 ARG A CA 1
ATOM 676 C C . ARG A 1 90 ? -18.109 -4.484 -2.316 1 97.12 90 ARG A C 1
ATOM 678 O O . ARG A 1 90 ? -18.844 -3.648 -1.784 1 97.12 90 ARG A O 1
ATOM 685 N N . PHE A 1 91 ? -17.016 -4.855 -1.79 1 97.38 91 PHE A N 1
ATOM 686 C CA . PHE A 1 91 ? -16.469 -4.234 -0.585 1 97.38 91 PHE A CA 1
ATOM 687 C C . PHE A 1 91 ? -16.359 -2.727 -0.759 1 97.38 91 PHE A C 1
ATOM 689 O O . PHE A 1 91 ? -16.797 -1.961 0.1 1 97.38 91 PHE A O 1
ATOM 696 N N . ILE A 1 92 ? -15.773 -2.299 -1.84 1 96.19 92 ILE A N 1
ATOM 697 C CA . ILE A 1 92 ? -15.562 -0.88 -2.105 1 96.19 92 ILE A CA 1
ATOM 698 C C . ILE A 1 92 ? -16.906 -0.155 -2.137 1 96.19 92 ILE A C 1
ATOM 700 O O . ILE A 1 92 ? -17.062 0.899 -1.516 1 96.19 92 ILE A O 1
ATOM 704 N N . GLU A 1 93 ? -17.812 -0.71 -2.812 1 95.69 93 GLU A N 1
ATOM 705 C CA . GLU A 1 93 ? -19.125 -0.088 -2.951 1 95.69 93 GLU A CA 1
ATOM 706 C C . GLU A 1 93 ? -19.797 0.072 -1.594 1 95.6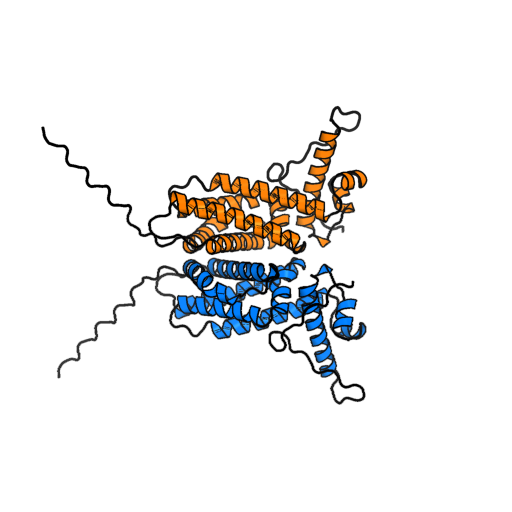9 93 GLU A C 1
ATOM 708 O O . GLU A 1 93 ? -20.281 1.158 -1.256 1 95.69 93 GLU A O 1
ATOM 713 N N . VAL A 1 94 ? -19.844 -0.966 -0.831 1 94.5 94 VAL A N 1
ATOM 714 C CA . VAL A 1 94 ? -20.484 -0.957 0.478 1 94.5 94 VAL A CA 1
ATOM 715 C C . VAL A 1 94 ? -19.766 0.018 1.404 1 94.5 94 VAL A C 1
ATOM 717 O O . VAL A 1 94 ? -20.406 0.768 2.148 1 94.5 94 VAL A O 1
ATOM 720 N N . PHE A 1 95 ? -18.5 -0.01 1.325 1 92.88 95 PHE A N 1
ATOM 721 C CA . PHE A 1 95 ? -17.672 0.833 2.172 1 92.88 95 PHE A CA 1
ATOM 722 C C . PHE A 1 95 ? -17.891 2.307 1.866 1 92.88 95 PHE A C 1
ATOM 724 O O . PHE A 1 95 ? -18.125 3.107 2.775 1 92.88 95 PHE A O 1
ATOM 731 N N . LEU A 1 96 ? -17.906 2.662 0.603 1 92.12 96 LEU A N 1
ATOM 732 C CA . LEU A 1 96 ? -18.125 4.043 0.182 1 92.12 96 LEU A CA 1
ATOM 733 C C . LEU A 1 96 ? -19.516 4.516 0.578 1 92.12 96 LEU A C 1
ATOM 735 O O . LEU A 1 96 ? -19.688 5.648 1.03 1 92.12 96 LEU A O 1
ATOM 739 N N . GLU A 1 97 ? -20.469 3.67 0.445 1 91.75 97 GLU A N 1
ATOM 740 C CA . GLU A 1 97 ? -21.844 4.012 0.8 1 91.75 97 GLU A CA 1
ATOM 741 C C . GLU A 1 97 ? -21.969 4.293 2.293 1 91.75 97 GLU A C 1
ATOM 743 O O . GLU A 1 97 ? -22.625 5.262 2.693 1 91.75 97 GLU A O 1
ATOM 748 N N . ARG A 1 98 ? -21.375 3.551 3.037 1 90.44 98 ARG A N 1
ATOM 749 C CA . ARG A 1 98 ? -21.438 3.717 4.484 1 90.44 98 ARG A CA 1
ATOM 750 C C . ARG A 1 98 ? -20.75 5.012 4.922 1 90.44 98 ARG A C 1
ATOM 752 O O . ARG A 1 98 ? -21.266 5.723 5.789 1 90.44 98 ARG A O 1
ATOM 759 N N . LEU A 1 99 ? -19.641 5.246 4.32 1 88.38 99 LEU A N 1
ATOM 760 C CA . LEU A 1 99 ? -18.891 6.441 4.68 1 88.38 99 LEU A CA 1
ATOM 761 C C . LEU A 1 99 ? -19.609 7.703 4.223 1 88.38 99 LEU A C 1
ATOM 763 O O . LEU A 1 99 ? -19.594 8.719 4.918 1 88.38 99 LEU A O 1
ATOM 767 N N . ALA A 1 100 ? -20.234 7.684 3.133 1 81.75 100 ALA A N 1
ATOM 768 C CA . ALA A 1 100 ? -21 8.82 2.625 1 81.75 100 ALA A CA 1
ATOM 769 C C . ALA A 1 100 ? -22.203 9.109 3.51 1 81.75 100 ALA A C 1
ATOM 771 O O . ALA A 1 100 ? -22.578 10.266 3.701 1 81.75 100 ALA A O 1
ATOM 772 N N . ASP A 1 101 ? -22.75 8.125 4.098 1 79.75 101 ASP A N 1
ATOM 773 C CA . ASP A 1 101 ? -23.938 8.273 4.941 1 79.75 101 ASP A CA 1
ATOM 774 C C . ASP A 1 101 ? -23.578 8.898 6.285 1 79.75 101 ASP A C 1
ATOM 776 O O . ASP A 1 101 ? -24.359 9.648 6.859 1 79.75 101 ASP A O 1
ATOM 780 N N . ASP A 1 102 ? -22.391 8.734 6.789 1 75.81 102 ASP A N 1
ATOM 781 C CA . ASP A 1 102 ? -21.969 9.18 8.117 1 75.81 102 ASP A CA 1
ATOM 782 C C . ASP A 1 102 ? -21.406 10.594 8.07 1 75.81 102 ASP A C 1
ATOM 784 O O . ASP A 1 102 ? -21.391 11.297 9.086 1 75.81 102 ASP A O 1
ATOM 788 N N . ALA A 1 103 ? -20.703 11.172 7.07 1 68 103 ALA A N 1
ATOM 789 C CA . ALA A 1 103 ? -19.969 12.422 6.934 1 68 103 ALA A CA 1
ATOM 790 C C . ALA A 1 103 ? -20.875 13.633 7.105 1 68 103 ALA A C 1
ATOM 792 O O . ALA A 1 103 ? -20.422 14.719 7.48 1 68 103 ALA A O 1
ATOM 793 N N . GLY A 1 104 ? -22.156 13.508 7.141 1 65.06 104 GLY A N 1
ATOM 794 C CA . GLY A 1 104 ? -23 14.68 6.91 1 65.06 104 GLY A CA 1
ATOM 795 C C . GLY A 1 104 ? -23.609 15.227 8.18 1 65.06 104 GLY A C 1
ATOM 796 O O . GLY A 1 104 ? -24.312 16.25 8.148 1 65.06 104 GLY A O 1
ATOM 797 N N . THR A 1 105 ? -23.141 14.844 9.336 1 69.44 105 THR A N 1
ATOM 798 C CA . THR A 1 105 ? -24.078 15.297 10.352 1 69.44 105 THR A CA 1
ATOM 799 C C . THR A 1 105 ? -23.391 16.281 11.312 1 69.44 105 THR A C 1
ATOM 801 O O . THR A 1 105 ? -24.062 16.953 12.102 1 69.44 105 THR A O 1
ATOM 804 N N . ALA A 1 106 ? -22.141 16.469 11.125 1 78.5 106 ALA A N 1
ATOM 805 C CA . ALA A 1 106 ? -21.453 17.297 12.117 1 78.5 106 ALA A CA 1
ATOM 806 C C . ALA A 1 106 ? -21.531 18.781 11.75 1 78.5 106 ALA A C 1
ATOM 808 O O . ALA A 1 106 ? -21.625 19.125 10.57 1 78.5 106 ALA A O 1
ATOM 809 N N . GLY A 1 107 ? -21.531 19.656 12.805 1 80.5 107 GLY A N 1
ATOM 810 C CA . GLY A 1 107 ? -21.688 21.094 12.625 1 80.5 107 GLY A CA 1
ATOM 811 C C . GLY A 1 107 ? -20.391 21.797 12.258 1 80.5 107 GLY A C 1
ATOM 812 O O . GLY A 1 107 ? -20.406 22.938 11.797 1 80.5 107 GLY A O 1
ATOM 813 N N . ASP A 1 108 ? -19.297 21.234 12.555 1 84.06 108 ASP A N 1
ATOM 814 C CA . ASP A 1 108 ? -18.016 21.844 12.195 1 84.06 108 ASP A CA 1
ATOM 815 C C . ASP A 1 108 ? -17.109 20.844 11.484 1 84.06 108 ASP A C 1
ATOM 817 O O . ASP A 1 108 ? -17.406 19.641 11.445 1 84.06 108 ASP A O 1
ATOM 821 N N . TRP A 1 109 ? -16.109 21.328 10.859 1 84.62 109 TRP A N 1
ATOM 822 C CA . TRP A 1 109 ? -15.258 20.547 9.977 1 84.62 109 TRP A CA 1
ATOM 823 C C . TRP A 1 109 ? -14.508 19.469 10.766 1 84.62 109 TRP A C 1
ATOM 825 O O . TRP A 1 109 ? -14.367 18.328 10.305 1 84.62 109 TRP A O 1
ATOM 835 N N . ALA A 1 110 ? -14 19.812 11.945 1 83.94 110 ALA A N 1
ATOM 836 C CA . ALA A 1 110 ? -13.312 18.844 12.781 1 83.94 110 ALA A CA 1
ATOM 837 C C . ALA A 1 110 ? -14.234 17.672 13.125 1 83.94 110 ALA A C 1
ATOM 839 O O . ALA A 1 110 ? -13.797 16.516 13.164 1 83.94 110 ALA A O 1
ATOM 840 N N . GLY A 1 111 ? -15.438 18.016 13.383 1 87.56 111 GLY A N 1
ATOM 841 C CA . GLY A 1 111 ? -16.438 16.984 13.633 1 87.56 111 GLY A CA 1
ATOM 842 C C . GLY A 1 111 ? -16.688 16.094 12.43 1 87.56 111 GLY A C 1
ATOM 843 O O . GLY A 1 111 ? -16.891 14.891 12.57 1 87.56 111 GLY A O 1
ATOM 844 N N . VAL A 1 112 ? -16.719 16.688 11.281 1 88.38 112 VAL A N 1
ATOM 845 C CA . VAL A 1 112 ? -16.906 15.93 10.047 1 88.38 112 VAL A CA 1
ATOM 846 C C . VAL A 1 112 ? -15.75 14.945 9.867 1 88.38 112 VAL A C 1
ATOM 848 O O . VAL A 1 112 ? -15.961 13.766 9.586 1 88.38 112 VAL A O 1
ATOM 851 N N . VAL A 1 113 ? -14.547 15.398 10.047 1 91 113 VAL A N 1
ATOM 852 C CA . VAL A 1 113 ? -13.367 14.555 9.898 1 91 113 VAL A CA 1
ATOM 853 C C . VAL A 1 113 ? -13.398 13.43 10.93 1 91 113 VAL A C 1
ATOM 855 O O . VAL A 1 113 ? -13.172 12.266 10.586 1 91 113 VAL A O 1
ATOM 858 N N . GLY A 1 114 ? -13.688 13.82 12.148 1 91.88 114 GLY A N 1
ATOM 859 C CA . GLY A 1 114 ? -13.805 12.812 13.195 1 91.88 114 GLY A CA 1
ATOM 860 C C . GLY A 1 114 ? -14.852 11.758 12.898 1 91.88 114 GLY A C 1
ATOM 861 O O . GLY A 1 114 ? -14.633 10.57 13.141 1 91.88 114 GLY A O 1
ATOM 862 N N . GLY A 1 115 ? -15.977 12.195 12.445 1 91.25 115 GLY A N 1
ATOM 863 C CA . GLY A 1 115 ? -17.031 11.266 12.055 1 91.25 115 GLY A CA 1
ATOM 864 C C . GLY A 1 115 ? -16.594 10.305 10.961 1 91.25 115 GLY A C 1
ATOM 865 O O . GLY A 1 115 ? -16.891 9.109 11.031 1 91.25 115 GLY A O 1
ATOM 866 N N . PHE A 1 116 ? -15.938 10.805 9.961 1 91.56 116 PHE A N 1
ATOM 867 C CA . PHE A 1 116 ? -15.438 9.977 8.867 1 91.56 116 PHE A CA 1
ATOM 868 C C . PHE A 1 116 ? -14.453 8.938 9.375 1 91.56 116 PHE A C 1
ATOM 870 O O . PHE A 1 116 ? -14.57 7.75 9.055 1 91.56 116 PHE A O 1
ATOM 877 N N . VAL A 1 117 ? -13.461 9.383 10.148 1 94.94 117 VAL A N 1
ATOM 878 C CA . VAL A 1 117 ? -12.43 8.492 10.68 1 94.94 117 VAL A CA 1
ATOM 879 C C . VAL A 1 117 ? -13.086 7.395 11.516 1 94.94 117 VAL A C 1
ATOM 881 O O . VAL A 1 117 ? -12.773 6.211 11.359 1 94.94 117 VAL A O 1
ATOM 884 N N . THR A 1 118 ? -14 7.773 12.344 1 93.88 118 THR A N 1
ATOM 885 C CA . THR A 1 118 ? -14.695 6.824 13.203 1 93.88 118 THR A CA 1
ATOM 886 C C . THR A 1 118 ? -15.492 5.824 12.367 1 93.88 118 THR A C 1
ATOM 888 O O . THR A 1 118 ? -15.438 4.617 12.617 1 93.88 118 THR A O 1
ATOM 891 N N . ALA A 1 119 ? -16.172 6.309 11.414 1 93.25 119 ALA A N 1
ATOM 892 C CA . ALA A 1 119 ? -16.969 5.441 10.539 1 93.25 119 ALA A CA 1
ATOM 893 C C . ALA A 1 119 ? -16.062 4.473 9.773 1 93.25 119 ALA A C 1
ATOM 895 O O . ALA A 1 119 ? -16.391 3.295 9.625 1 93.25 119 ALA A O 1
ATOM 896 N N . TYR A 1 120 ? -15 4.988 9.242 1 94.81 120 TYR A N 1
ATOM 897 C CA . TYR A 1 120 ? -14.039 4.168 8.516 1 94.81 120 TYR A CA 1
ATOM 898 C C . TYR A 1 120 ? -13.562 2.994 9.367 1 94.81 120 TYR A C 1
ATOM 900 O O . TYR A 1 120 ? -13.664 1.837 8.953 1 94.81 120 TYR A O 1
ATOM 908 N N . LEU A 1 121 ? -13.094 3.299 10.539 1 95.56 121 LEU A N 1
ATOM 909 C CA . LEU A 1 121 ? -12.539 2.293 11.438 1 95.56 121 LEU A CA 1
ATOM 910 C C . LEU A 1 121 ? -13.625 1.34 11.922 1 95.56 121 LEU A C 1
ATOM 912 O O . LEU A 1 121 ? -13.398 0.132 12.023 1 95.56 121 LEU A O 1
ATOM 916 N N . ALA A 1 122 ? -14.789 1.852 12.195 1 93.56 122 ALA A N 1
ATOM 917 C CA . ALA A 1 122 ? -15.906 1.032 12.656 1 93.56 122 ALA A CA 1
ATOM 918 C C . ALA A 1 122 ? -16.344 0.04 11.586 1 93.56 122 ALA A C 1
ATOM 920 O O . ALA A 1 122 ? -16.672 -1.107 11.891 1 93.56 122 ALA A O 1
ATOM 921 N N . THR A 1 123 ? -16.359 0.496 10.391 1 93.38 123 THR A N 1
ATOM 922 C CA . THR A 1 123 ? -16.75 -0.375 9.289 1 93.38 123 THR A CA 1
ATOM 923 C C . THR A 1 123 ? -15.773 -1.538 9.141 1 93.38 123 THR A C 1
ATOM 925 O O . THR A 1 123 ? -16.188 -2.686 8.969 1 93.38 123 THR A O 1
ATOM 928 N N . LEU A 1 124 ? -14.516 -1.26 9.219 1 94.94 124 LEU A N 1
ATOM 929 C CA . LEU A 1 124 ? -13.508 -2.314 9.156 1 94.94 124 LEU A CA 1
ATOM 930 C C . LEU A 1 124 ? -13.68 -3.289 10.32 1 94.94 124 LEU A C 1
ATOM 932 O O . LEU A 1 124 ? -13.523 -4.5 10.141 1 94.94 124 LEU A O 1
ATOM 936 N N . GLU A 1 125 ? -13.984 -2.773 11.445 1 93.31 125 GLU A N 1
ATOM 937 C CA . GLU A 1 125 ? -14.102 -3.582 12.656 1 93.31 125 GLU A CA 1
ATOM 938 C C . GLU A 1 125 ? -15.312 -4.504 12.586 1 93.31 125 GLU A C 1
ATOM 940 O O . GLU A 1 125 ? -15.305 -5.594 13.172 1 93.31 125 GLU A O 1
ATOM 945 N N . ARG A 1 126 ? -16.344 -4.117 11.953 1 93.69 126 ARG A N 1
ATOM 946 C CA . ARG A 1 126 ? -17.578 -4.891 11.867 1 93.69 126 ARG A CA 1
ATOM 947 C C . ARG A 1 126 ? -17.344 -6.223 11.164 1 93.69 126 ARG A C 1
ATOM 949 O O . ARG A 1 126 ? -18.047 -7.199 11.414 1 93.69 126 ARG A O 1
ATOM 956 N N . ASP A 1 127 ? -16.406 -6.262 10.297 1 95.06 127 ASP A N 1
ATOM 957 C CA . ASP A 1 127 ? -16 -7.48 9.602 1 95.06 127 ASP A CA 1
ATOM 958 C C . ASP A 1 127 ? -14.492 -7.504 9.359 1 95.06 127 ASP A C 1
ATOM 960 O O . ASP A 1 127 ? -14.031 -7.191 8.258 1 95.06 127 ASP A O 1
ATOM 964 N N . ARG A 1 128 ? -13.82 -8 10.273 1 93.94 128 ARG A N 1
ATOM 965 C CA . ARG A 1 128 ? -12.367 -7.961 10.258 1 93.94 128 ARG A CA 1
ATOM 966 C C . ARG A 1 128 ? -11.797 -8.891 9.195 1 93.94 128 ARG A C 1
ATOM 968 O O . ARG A 1 128 ? -10.734 -8.625 8.633 1 93.94 128 ARG A O 1
ATOM 975 N N . VAL A 1 129 ? -12.508 -9.914 8.961 1 95.38 129 VAL A N 1
ATOM 976 C CA . VAL A 1 129 ? -12.055 -10.859 7.953 1 95.38 129 VAL A CA 1
ATOM 977 C C . VAL A 1 129 ? -12.055 -10.195 6.582 1 95.38 129 VAL A C 1
ATOM 979 O O . VAL A 1 129 ? -11.047 -10.219 5.871 1 95.38 129 VAL A O 1
ATOM 982 N N . THR A 1 130 ? -13.156 -9.594 6.289 1 97 130 THR A N 1
ATOM 983 C CA . THR A 1 130 ? -13.258 -8.875 5.023 1 97 130 THR A CA 1
ATOM 984 C C . THR A 1 130 ? -12.273 -7.707 4.984 1 97 130 THR A C 1
ATOM 986 O O . THR A 1 130 ? -11.641 -7.461 3.955 1 97 130 THR A O 1
ATOM 989 N N . ALA A 1 131 ? -12.148 -7.086 6.105 1 95.81 131 ALA A N 1
ATOM 990 C CA . ALA A 1 131 ? -11.203 -5.973 6.203 1 95.81 131 ALA A CA 1
ATOM 991 C C . ALA A 1 131 ? -9.781 -6.434 5.906 1 95.81 131 ALA A C 1
ATOM 993 O O . ALA A 1 131 ? -9.062 -5.785 5.145 1 95.81 131 ALA A O 1
ATOM 994 N N . ARG A 1 132 ? -9.406 -7.496 6.457 1 94.94 132 ARG A N 1
ATOM 995 C CA . ARG A 1 132 ? -8.062 -8.008 6.238 1 94.94 132 ARG A CA 1
ATOM 996 C C . ARG A 1 132 ? -7.863 -8.422 4.781 1 94.94 132 ARG A C 1
ATOM 998 O O . ARG A 1 132 ? -6.805 -8.172 4.199 1 94.94 132 ARG A O 1
ATOM 1005 N N . ALA A 1 133 ? -8.836 -9.023 4.211 1 96.69 133 ALA A N 1
ATOM 1006 C CA . ALA A 1 133 ? -8.758 -9.445 2.814 1 96.69 133 ALA A CA 1
ATOM 1007 C C . ALA A 1 133 ? -8.5 -8.25 1.893 1 96.69 133 ALA A C 1
ATOM 1009 O O . ALA A 1 133 ? -7.598 -8.289 1.054 1 96.69 133 ALA A O 1
ATOM 1010 N N . PHE A 1 134 ? -9.172 -7.176 2.188 1 97.19 134 PHE A N 1
ATOM 1011 C CA . PHE A 1 134 ? -9.234 -6.164 1.138 1 97.19 134 PHE A CA 1
ATOM 1012 C C . PHE A 1 134 ? -8.414 -4.941 1.516 1 97.19 134 PHE A C 1
ATOM 1014 O O . PHE A 1 134 ? -8.086 -4.117 0.658 1 97.19 134 PHE A O 1
ATOM 1021 N N . GLN A 1 135 ? -8.047 -4.824 2.789 1 95 135 GLN A N 1
ATOM 1022 C CA . GLN A 1 135 ? -7.156 -3.75 3.207 1 95 135 GLN A CA 1
ATOM 1023 C C . GLN A 1 135 ? -5.699 -4.203 3.182 1 95 135 GLN A C 1
ATOM 1025 O O . GLN A 1 135 ? -4.793 -3.387 3.006 1 95 135 GLN A O 1
ATOM 1030 N N . VAL A 1 136 ? -5.438 -5.477 3.322 1 93.81 136 VAL A N 1
ATOM 1031 C CA . VAL A 1 136 ? -4.082 -5.973 3.549 1 93.81 136 VAL A CA 1
ATOM 1032 C C . VAL A 1 136 ? -3.658 -6.871 2.387 1 93.81 136 VAL A C 1
ATOM 1034 O O . VAL A 1 136 ? -2.689 -6.57 1.687 1 93.81 136 VAL A O 1
ATOM 1037 N N . GLU A 1 137 ? -4.465 -7.828 2.082 1 93.56 137 GLU A N 1
ATOM 1038 C CA . GLU A 1 137 ? -4.012 -8.914 1.22 1 93.56 137 GLU A CA 1
ATOM 1039 C C . GLU A 1 137 ? -4.219 -8.578 -0.254 1 93.56 137 GLU A C 1
ATOM 1041 O O . GLU A 1 137 ? -3.535 -9.117 -1.124 1 93.56 137 GLU A O 1
ATOM 1046 N N . MET A 1 138 ? -5.074 -7.684 -0.518 1 94.19 138 MET A N 1
ATOM 1047 C CA . MET A 1 138 ? -5.52 -7.418 -1.884 1 94.19 138 MET A CA 1
ATOM 1048 C C . MET A 1 138 ? -4.379 -6.852 -2.725 1 94.19 138 MET A C 1
ATOM 1050 O O . MET A 1 138 ? -4.34 -7.051 -3.939 1 94.19 138 MET A O 1
ATOM 1054 N N . ASP A 1 139 ? -3.434 -6.227 -2.125 1 87 139 ASP A N 1
ATOM 1055 C CA . ASP A 1 139 ? -2.352 -5.586 -2.865 1 87 139 ASP A CA 1
ATOM 1056 C C . ASP A 1 139 ? -1.514 -6.617 -3.617 1 87 139 ASP A C 1
ATOM 1058 O O . ASP A 1 139 ? -0.854 -6.289 -4.605 1 87 139 ASP A O 1
ATOM 1062 N N . ALA A 1 140 ? -1.612 -7.812 -3.254 1 86.88 140 ALA A N 1
ATOM 1063 C CA . ALA A 1 140 ? -0.85 -8.891 -3.883 1 86.88 140 ALA A CA 1
ATOM 1064 C C . ALA A 1 140 ? -1.322 -9.133 -5.312 1 86.88 140 ALA A C 1
ATOM 1066 O O . ALA A 1 140 ? -0.629 -9.781 -6.102 1 86.88 140 ALA A O 1
ATOM 1067 N N . LEU A 1 141 ? -2.477 -8.594 -5.676 1 89.81 141 LEU A N 1
ATOM 1068 C CA . LEU A 1 141 ? -3.066 -8.891 -6.977 1 89.81 141 LEU A CA 1
ATOM 1069 C C . LEU A 1 141 ? -2.549 -7.934 -8.047 1 89.81 141 LEU A C 1
ATOM 1071 O O . LEU A 1 141 ? -2.92 -8.039 -9.211 1 89.81 141 LEU A O 1
ATOM 1075 N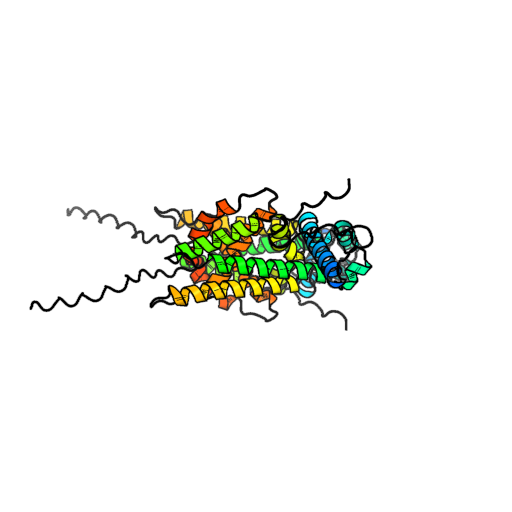 N . GLY A 1 142 ? -1.778 -7.02 -7.703 1 88.06 142 GLY A N 1
ATOM 1076 C CA . GLY A 1 142 ? -1.05 -6.254 -8.703 1 88.06 142 GLY A CA 1
ATOM 1077 C C . GLY A 1 142 ? -1.801 -5.023 -9.172 1 88.06 142 GLY A C 1
ATOM 1078 O O . GLY A 1 142 ? -2.578 -4.434 -8.422 1 88.06 142 GLY A O 1
ATOM 1079 N N . ARG A 1 143 ? -1.554 -4.66 -10.398 1 88.88 143 ARG A N 1
ATOM 1080 C CA . ARG A 1 143 ? -1.918 -3.352 -10.93 1 88.88 143 ARG A CA 1
ATOM 1081 C C . ARG A 1 143 ? -3.434 -3.184 -10.977 1 88.88 143 ARG A C 1
ATOM 1083 O O . ARG A 1 143 ? -3.959 -2.131 -10.609 1 88.88 143 ARG A O 1
ATOM 1090 N N . PRO A 1 144 ? -4.145 -4.195 -11.367 1 91 144 PRO A N 1
ATOM 1091 C CA . PRO A 1 144 ? -5.594 -4 -11.406 1 91 144 PRO A CA 1
ATOM 1092 C C . PRO A 1 144 ? -6.184 -3.691 -10.031 1 91 144 PRO A C 1
ATOM 1094 O O . PRO A 1 144 ? -7.098 -2.873 -9.914 1 91 144 PRO A O 1
ATOM 1097 N N . ALA A 1 145 ? -5.688 -4.324 -9.008 1 93.06 145 ALA A N 1
ATOM 1098 C CA . ALA A 1 145 ? -6.148 -4.062 -7.645 1 93.06 145 ALA A CA 1
ATOM 1099 C C . ALA A 1 145 ? -5.777 -2.648 -7.203 1 93.06 145 ALA A C 1
ATOM 1101 O O . ALA A 1 145 ? -6.594 -1.944 -6.605 1 93.06 145 ALA A O 1
ATOM 1102 N N . ARG A 1 146 ? -4.613 -2.227 -7.547 1 92.75 146 ARG A N 1
ATOM 1103 C CA . ARG A 1 146 ? -4.148 -0.892 -7.184 1 92.75 146 ARG A CA 1
ATOM 1104 C C . ARG A 1 146 ? -4.977 0.185 -7.875 1 92.75 146 ARG A C 1
ATOM 1106 O O . ARG A 1 146 ? -5.277 1.223 -7.281 1 92.75 146 ARG A O 1
ATOM 1113 N N . GLN A 1 147 ? -5.32 -0.062 -9.062 1 93.06 147 GLN A N 1
ATOM 1114 C CA . GLN A 1 147 ? -6.125 0.895 -9.812 1 93.06 147 GLN A CA 1
ATOM 1115 C C . GLN A 1 147 ? -7.516 1.047 -9.203 1 93.06 147 GLN A C 1
ATOM 1117 O O . GLN A 1 147 ? -8.016 2.164 -9.07 1 93.06 147 GLN A O 1
ATOM 1122 N N . ARG A 1 148 ? -8.094 -0.051 -8.836 1 94.75 148 ARG A N 1
ATOM 1123 C CA . ARG A 1 148 ? -9.391 -0.019 -8.172 1 94.75 148 ARG A CA 1
ATOM 1124 C C . ARG A 1 148 ? -9.32 0.752 -6.855 1 94.75 148 ARG A C 1
ATOM 1126 O O . ARG A 1 148 ? -10.18 1.58 -6.566 1 94.75 148 ARG A O 1
ATOM 1133 N N . ARG A 1 149 ? -8.312 0.482 -6.148 1 94.88 149 ARG A N 1
ATOM 1134 C CA . ARG A 1 149 ? -8.117 1.165 -4.875 1 94.88 149 ARG A CA 1
ATOM 1135 C C . ARG A 1 149 ? -7.953 2.668 -5.082 1 94.88 149 ARG A C 1
ATOM 1137 O O . ARG A 1 149 ? -8.578 3.465 -4.383 1 94.88 149 ARG A O 1
ATOM 1144 N N . ARG A 1 150 ? -7.121 3.02 -6.027 1 94.5 150 ARG A N 1
ATOM 1145 C CA . ARG A 1 150 ? -6.867 4.43 -6.305 1 94.5 150 ARG A CA 1
ATOM 1146 C C . ARG A 1 150 ? -8.148 5.148 -6.719 1 94.5 150 ARG A C 1
ATOM 1148 O O . ARG A 1 150 ? -8.438 6.246 -6.234 1 94.5 150 ARG A O 1
ATOM 1155 N N . GLN A 1 151 ? -8.883 4.508 -7.52 1 95 151 GLN A N 1
ATOM 1156 C CA . GLN A 1 151 ? -10.125 5.105 -7.984 1 95 151 GLN A CA 1
ATOM 1157 C C . GLN A 1 151 ? -11.109 5.293 -6.836 1 95 151 GLN A C 1
ATOM 1159 O O . GLN A 1 151 ? -11.789 6.32 -6.75 1 95 151 GLN A O 1
ATOM 1164 N N . ALA A 1 152 ? -11.172 4.363 -6.008 1 95.44 152 ALA A N 1
ATOM 1165 C CA . ALA A 1 152 ? -12.062 4.441 -4.848 1 95.44 152 ALA A CA 1
ATOM 1166 C C . ALA A 1 152 ? -11.641 5.566 -3.908 1 95.44 152 ALA A C 1
ATOM 1168 O O . ALA A 1 152 ? -12.477 6.328 -3.424 1 95.44 152 ALA A O 1
ATOM 1169 N N . ILE A 1 153 ? -10.375 5.668 -3.697 1 95.69 153 ILE A N 1
ATOM 1170 C CA . ILE A 1 153 ? -9.828 6.684 -2.807 1 95.69 153 ILE A CA 1
ATOM 1171 C C . ILE A 1 153 ? -10.07 8.07 -3.4 1 95.69 153 ILE A C 1
ATOM 1173 O O . ILE A 1 153 ? -10.469 8.992 -2.691 1 95.69 153 ILE A O 1
ATOM 1177 N N . GLU A 1 154 ? -9.844 8.188 -4.652 1 95.75 154 GLU A N 1
ATOM 1178 C CA . GLU A 1 154 ? -10.07 9.461 -5.324 1 95.75 154 GLU A CA 1
ATOM 1179 C C . GLU A 1 154 ? -11.539 9.867 -5.266 1 95.75 154 GLU A C 1
ATOM 1181 O O . GLU A 1 154 ? -11.859 11.047 -5.07 1 95.75 154 GLU A O 1
ATOM 1186 N N . ARG A 1 155 ? -12.367 8.922 -5.434 1 94.94 155 ARG A N 1
ATOM 1187 C CA . ARG A 1 155 ? -13.797 9.195 -5.34 1 94.94 155 ARG A CA 1
ATOM 1188 C C . ARG A 1 155 ? -14.172 9.672 -3.941 1 94.94 155 ARG A C 1
ATOM 1190 O O . ARG A 1 155 ? -14.883 10.672 -3.791 1 94.94 155 ARG A O 1
ATOM 1197 N N . LEU A 1 156 ? -13.711 9.008 -2.975 1 93.62 156 LEU A N 1
ATOM 1198 C CA . LEU A 1 156 ? -14.008 9.367 -1.595 1 93.62 156 LEU A CA 1
ATOM 1199 C C . LEU A 1 156 ? -13.406 10.727 -1.242 1 93.62 156 LEU A C 1
ATOM 1201 O O . LEU A 1 156 ? -14.062 11.562 -0.628 1 93.62 156 LEU A O 1
ATOM 1205 N N . ALA A 1 157 ? -12.203 10.945 -1.624 1 94.94 157 ALA A N 1
ATOM 1206 C CA . ALA A 1 157 ? -11.531 12.219 -1.39 1 94.94 157 ALA A CA 1
ATOM 1207 C C . ALA A 1 157 ? -12.273 13.359 -2.066 1 94.94 157 ALA A C 1
ATOM 1209 O O . ALA A 1 157 ? -12.453 14.43 -1.474 1 94.94 157 ALA A O 1
ATOM 1210 N N . GLY A 1 158 ? -12.656 13.133 -3.279 1 93.81 158 GLY A N 1
ATOM 1211 C CA . GLY A 1 158 ? -13.445 14.133 -3.988 1 93.81 158 GLY A CA 1
ATOM 1212 C C . GLY A 1 158 ? -14.742 14.477 -3.287 1 93.81 158 GLY A C 1
ATOM 1213 O O . GLY A 1 158 ? -15.125 15.648 -3.205 1 93.81 158 GLY A O 1
ATOM 1214 N N . PHE A 1 159 ? -15.375 13.547 -2.797 1 91.56 159 PHE A N 1
ATOM 1215 C CA . PHE A 1 159 ? -16.625 13.734 -2.078 1 91.56 159 PHE A CA 1
ATOM 1216 C C . PHE A 1 159 ? -16.422 14.602 -0.839 1 91.56 159 PHE A C 1
ATOM 1218 O O 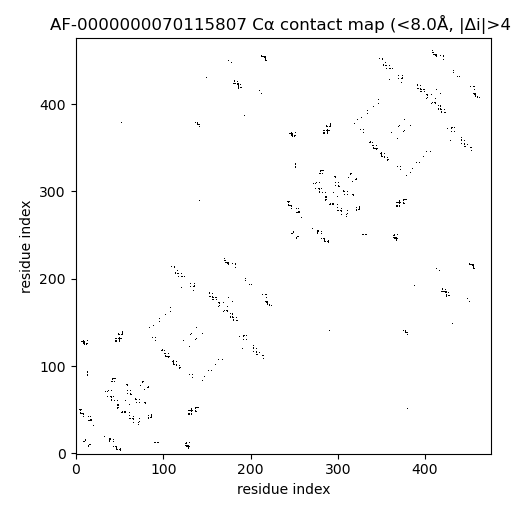. PHE A 1 159 ? -17.156 15.562 -0.613 1 91.56 159 PHE A O 1
ATOM 1225 N N . VAL A 1 160 ? -15.43 14.289 -0.051 1 90.5 160 VAL A N 1
ATOM 1226 C CA . VAL A 1 160 ? -15.164 15.023 1.185 1 90.5 160 VAL A CA 1
ATOM 1227 C C . VAL A 1 160 ? -14.703 16.438 0.858 1 90.5 160 VAL A C 1
ATOM 1229 O O . VAL A 1 160 ? -15.102 17.406 1.521 1 90.5 160 VAL A O 1
ATOM 1232 N N . HIS A 1 161 ? -13.852 16.531 -0.127 1 91.56 161 HIS A N 1
ATOM 1233 C CA . HIS A 1 161 ? -13.375 17.844 -0.577 1 91.56 161 HIS A CA 1
ATOM 1234 C C . HIS A 1 161 ? -14.531 18.734 -1.017 1 91.56 161 HIS A C 1
ATOM 1236 O O . HIS A 1 161 ? -14.609 19.891 -0.61 1 91.56 161 HIS A O 1
ATOM 1242 N N . ASP A 1 162 ? -15.406 18.188 -1.802 1 89.25 162 ASP A N 1
ATOM 1243 C CA . ASP A 1 162 ? -16.562 18.938 -2.287 1 89.25 162 ASP A CA 1
ATOM 1244 C C . ASP A 1 162 ? -17.469 19.344 -1.133 1 89.25 162 ASP A C 1
ATOM 1246 O O . ASP A 1 162 ? -18.047 20.438 -1.146 1 89.25 162 ASP A O 1
ATOM 1250 N N . MET A 1 163 ? -17.641 18.469 -0.225 1 86.81 163 MET A N 1
ATOM 1251 C CA . MET A 1 163 ? -18.453 18.781 0.956 1 86.81 163 MET A CA 1
ATOM 1252 C C . MET A 1 163 ? -17.859 19.969 1.718 1 86.81 163 MET A C 1
ATOM 1254 O O . MET A 1 163 ? -18.609 20.844 2.16 1 86.81 163 MET A O 1
ATOM 1258 N N . TYR A 1 164 ? -16.547 19.953 1.878 1 88 164 TYR A N 1
ATOM 1259 C CA . TYR A 1 164 ? -15.898 21.078 2.537 1 88 164 TYR A CA 1
ATOM 1260 C C . TYR A 1 164 ? -16.172 22.375 1.792 1 88 164 TYR A C 1
ATOM 1262 O O . TYR A 1 164 ? -16.547 23.391 2.402 1 88 164 TYR A O 1
ATOM 1270 N N . GLU A 1 165 ? -15.992 22.359 0.499 1 87.12 165 GLU A N 1
ATOM 1271 C CA . GLU A 1 165 ? -16.156 23.562 -0.326 1 87.12 165 GLU A CA 1
ATOM 1272 C C . GLU A 1 165 ? -17.578 24.078 -0.263 1 87.12 165 GLU A C 1
ATOM 1274 O O . GLU A 1 165 ? -17.797 25.297 -0.268 1 87.12 165 GLU A O 1
ATOM 1279 N N . ARG A 1 166 ? -18.469 23.266 -0.117 1 85.75 166 ARG A N 1
ATOM 1280 C CA . ARG A 1 166 ? -19.875 23.641 -0.134 1 85.75 166 ARG A CA 1
ATOM 1281 C C . ARG A 1 166 ? -20.328 24.141 1.236 1 85.75 166 ARG A C 1
ATOM 1283 O O . ARG A 1 166 ? -21.109 25.078 1.332 1 85.75 166 ARG A O 1
ATOM 1290 N N . ARG A 1 167 ? -19.766 23.547 2.221 1 85.25 167 ARG A N 1
ATOM 1291 C CA . ARG A 1 167 ? -20.359 23.766 3.535 1 85.25 167 ARG A CA 1
ATOM 1292 C C . ARG A 1 167 ? -19.469 24.656 4.402 1 85.25 167 ARG A C 1
ATOM 1294 O O . ARG A 1 167 ? -19.953 25.312 5.328 1 85.25 167 ARG A O 1
ATOM 1301 N N . PHE A 1 168 ? -18.234 24.562 4.109 1 83.31 168 PHE A N 1
ATOM 1302 C CA . PHE A 1 168 ? -17.344 25.141 5.113 1 83.31 168 PHE A CA 1
ATOM 1303 C C . PHE A 1 168 ? -16.391 26.156 4.48 1 83.31 168 PHE A C 1
ATOM 1305 O O . PHE A 1 168 ? -15.766 26.938 5.18 1 83.31 168 PHE A O 1
ATOM 1312 N N . ALA A 1 169 ? -16.422 26.078 3.186 1 77.81 169 ALA A N 1
ATOM 1313 C CA . ALA A 1 169 ? -15.453 26.953 2.523 1 77.81 169 ALA A CA 1
ATOM 1314 C C . ALA A 1 169 ? -15.836 28.422 2.695 1 77.81 169 ALA A C 1
ATOM 1316 O O . ALA A 1 169 ? -17.016 28.781 2.576 1 77.81 169 ALA A O 1
ATOM 1317 N N . GLY A 1 170 ? -15 29.109 3.408 1 72.56 170 GLY A N 1
ATOM 1318 C CA . GLY A 1 170 ? -15.156 30.547 3.41 1 72.56 170 GLY A CA 1
ATOM 1319 C C . GLY A 1 170 ? -14.398 31.234 2.289 1 72.56 170 GLY A C 1
ATOM 1320 O O . GLY A 1 170 ? -14.484 30.812 1.133 1 72.56 170 GLY A O 1
ATOM 1321 N N . ASP A 1 171 ? -13.75 32.281 2.686 1 65.94 171 ASP A N 1
ATOM 1322 C CA . ASP A 1 171 ? -13.008 33.125 1.733 1 65.94 171 ASP A CA 1
ATOM 1323 C C . ASP A 1 171 ? -11.672 32.469 1.374 1 65.94 171 ASP A C 1
ATOM 1325 O O . ASP A 1 171 ? -11.055 32.812 0.364 1 65.94 171 ASP A O 1
ATOM 1329 N N . ALA A 1 172 ? -11.211 31.531 2.234 1 65.12 172 ALA A N 1
ATOM 1330 C CA . ALA A 1 172 ? -9.922 30.906 1.937 1 65.12 172 ALA A CA 1
ATOM 1331 C C . ALA A 1 172 ? -10.109 29.516 1.354 1 65.12 172 ALA A C 1
ATOM 1333 O O . ALA A 1 172 ? -10.938 28.734 1.839 1 65.12 172 ALA A O 1
ATOM 1334 N N . PRO A 1 173 ? -9.43 29.328 0.251 1 70.88 173 PRO A N 1
ATOM 1335 C CA . PRO A 1 173 ? -9.547 27.984 -0.314 1 70.88 173 PRO A CA 1
ATOM 1336 C C . PRO A 1 173 ? -9.078 26.891 0.651 1 70.88 173 PRO A C 1
ATOM 1338 O O . PRO A 1 173 ? -8.148 27.109 1.429 1 70.88 173 PRO A O 1
ATOM 1341 N N . GLY A 1 174 ? -9.789 25.891 0.672 1 82.38 174 GLY A N 1
ATOM 1342 C CA . GLY A 1 174 ? -9.438 24.734 1.486 1 82.38 174 GLY A CA 1
ATOM 1343 C C . GLY A 1 174 ? -8.211 24 0.982 1 82.38 174 GLY A C 1
ATOM 1344 O O . GLY A 1 174 ? -7.48 24.5 0.127 1 82.38 174 GLY A O 1
ATOM 1345 N N . ALA A 1 175 ? -7.832 23.062 1.592 1 90.06 175 ALA A N 1
ATOM 1346 C CA . ALA A 1 175 ? -6.723 22.203 1.188 1 90.06 175 ALA A CA 1
ATOM 1347 C C . ALA A 1 175 ? -6.965 21.609 -0.198 1 90.06 175 ALA A C 1
ATOM 1349 O O . ALA A 1 175 ? -8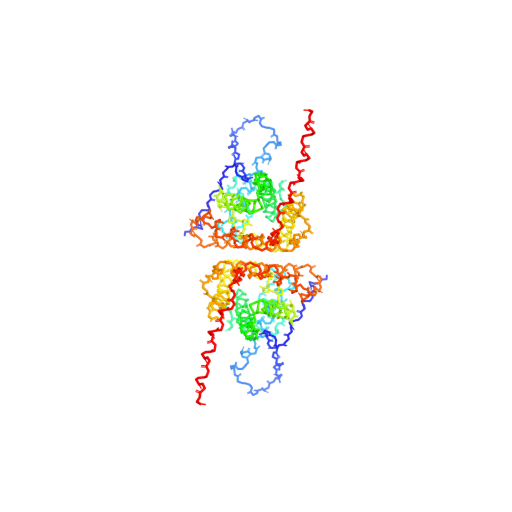.109 21.375 -0.588 1 90.06 175 ALA A O 1
ATOM 1350 N N . PRO A 1 176 ? -5.918 21.469 -0.962 1 92.62 176 PRO A N 1
ATOM 1351 C CA . PRO A 1 176 ? -6.082 20.859 -2.279 1 92.62 176 PRO A CA 1
ATOM 1352 C C . PRO A 1 176 ? -6.559 19.406 -2.193 1 92.62 176 PRO A C 1
ATOM 1354 O O . PRO A 1 176 ? -6.441 18.781 -1.141 1 92.62 176 PRO A O 1
ATOM 1357 N N . LEU A 1 177 ? -7.086 18.859 -3.279 1 94.06 177 LEU A N 1
ATOM 1358 C CA . LEU A 1 177 ? -7.59 17.5 -3.357 1 94.06 177 LEU A CA 1
ATOM 1359 C C . LEU A 1 177 ? -6.512 16.5 -2.949 1 94.06 177 LEU A C 1
ATOM 1361 O O . LEU A 1 177 ? -6.809 15.477 -2.332 1 94.06 177 LEU A O 1
ATOM 1365 N N . SER A 1 178 ? -5.258 16.781 -3.258 1 94.88 178 SER A N 1
ATOM 1366 C CA . SER A 1 178 ? -4.152 15.875 -2.943 1 94.88 178 SER A CA 1
ATOM 1367 C C . SER A 1 178 ? -4.012 15.68 -1.437 1 94.88 178 SER A C 1
ATOM 1369 O O . SER A 1 178 ? -3.609 14.609 -0.98 1 94.88 178 SER A O 1
ATOM 1371 N N . ALA A 1 179 ? -4.363 16.703 -0.676 1 95.06 179 ALA A N 1
ATOM 1372 C CA . ALA A 1 179 ? -4.305 16.578 0.779 1 95.06 179 ALA A CA 1
ATOM 1373 C C . ALA A 1 179 ? -5.332 15.578 1.29 1 95.06 179 ALA A C 1
ATOM 1375 O O . ALA A 1 179 ? -5.055 14.812 2.215 1 95.06 179 ALA A O 1
ATOM 1376 N N . TYR A 1 180 ? -6.5 15.602 0.66 1 95.5 180 TYR A N 1
ATOM 1377 C CA . TYR A 1 180 ? -7.539 14.656 1.038 1 95.5 180 TYR A CA 1
ATOM 1378 C C . TYR A 1 180 ? -7.145 13.234 0.656 1 95.5 180 TYR A C 1
ATOM 1380 O O . TYR A 1 180 ? -7.352 12.297 1.43 1 95.5 180 TYR A O 1
ATOM 1388 N N . ILE A 1 181 ? -6.613 13.086 -0.458 1 96.81 181 ILE A N 1
ATOM 1389 C CA . ILE A 1 181 ? -6.121 11.789 -0.905 1 96.81 181 ILE A CA 1
ATOM 1390 C C . ILE A 1 181 ? -5.039 11.289 0.051 1 96.81 181 ILE A C 1
ATOM 1392 O O . ILE A 1 181 ? -5.094 10.148 0.521 1 96.81 181 ILE A O 1
ATOM 1396 N N . GLY A 1 182 ? -4.098 12.148 0.348 1 96.62 182 GLY A N 1
ATOM 1397 C CA . GLY A 1 182 ? -3.045 11.797 1.29 1 96.62 182 GLY A CA 1
ATOM 1398 C C . GLY A 1 182 ? -3.574 11.422 2.662 1 96.62 182 GLY A C 1
ATOM 1399 O O . GLY A 1 182 ? -3.076 10.484 3.287 1 96.62 182 GLY A O 1
ATOM 1400 N N . ALA A 1 183 ? -4.57 12.125 3.094 1 96.19 183 ALA A N 1
ATOM 1401 C CA . ALA A 1 183 ? -5.172 11.852 4.395 1 96.19 183 ALA A CA 1
ATOM 1402 C C . ALA A 1 183 ? -5.809 10.461 4.422 1 96.19 183 ALA A C 1
ATOM 1404 O O . ALA A 1 183 ? -5.648 9.719 5.391 1 96.19 183 ALA A O 1
ATOM 1405 N N . ILE A 1 184 ? -6.508 10.156 3.379 1 96.62 184 ILE A N 1
ATOM 1406 C CA . ILE A 1 184 ? -7.164 8.852 3.307 1 96.62 184 ILE A CA 1
ATOM 1407 C C . ILE A 1 184 ? -6.113 7.746 3.229 1 96.62 184 ILE A C 1
ATOM 1409 O O . ILE A 1 184 ? -6.254 6.703 3.867 1 96.62 184 ILE A O 1
ATOM 1413 N N . TYR A 1 185 ? -5.051 8 2.49 1 97.12 185 TYR A N 1
ATOM 1414 C CA . TYR A 1 185 ? -3.971 7.023 2.424 1 97.12 185 TYR A CA 1
ATOM 1415 C C . TYR A 1 185 ? -3.352 6.797 3.797 1 97.12 185 TYR A C 1
ATOM 1417 O O . TYR A 1 185 ? -3.064 5.66 4.176 1 97.12 185 TYR A O 1
ATOM 1425 N N . ALA A 1 186 ? -3.109 7.852 4.504 1 97.06 186 ALA A N 1
ATOM 1426 C CA . ALA A 1 186 ? -2.541 7.73 5.844 1 97.06 186 ALA A CA 1
ATOM 1427 C C . ALA A 1 186 ? -3.457 6.914 6.754 1 97.06 186 ALA A C 1
ATOM 1429 O O . ALA A 1 186 ? -3.008 5.973 7.414 1 97.06 186 ALA A O 1
ATOM 1430 N N . LEU A 1 187 ? -4.711 7.281 6.723 1 96.88 187 LEU A N 1
ATOM 1431 C CA . LEU A 1 187 ? -5.707 6.578 7.527 1 96.88 187 LEU A CA 1
ATOM 1432 C C . LEU A 1 187 ? -5.762 5.102 7.156 1 96.88 187 LEU A C 1
ATOM 1434 O O . LEU A 1 187 ? -5.707 4.234 8.031 1 96.88 187 LEU A O 1
ATOM 1438 N N . ARG A 1 188 ? -5.871 4.84 5.926 1 96.44 188 ARG A N 1
ATOM 1439 C CA . ARG A 1 188 ? -5.996 3.475 5.426 1 96.44 188 ARG A CA 1
ATOM 1440 C C . ARG A 1 188 ? -4.777 2.641 5.797 1 96.44 188 ARG A C 1
ATOM 1442 O O . ARG A 1 188 ? -4.91 1.489 6.219 1 96.44 188 ARG A O 1
ATOM 1449 N N . GLN A 1 189 ? -3.598 3.203 5.59 1 95.44 189 GLN A N 1
ATOM 1450 C CA . GLN A 1 189 ? -2.383 2.432 5.828 1 95.44 189 GLN A CA 1
ATOM 1451 C C . GLN A 1 189 ? -2.197 2.145 7.316 1 95.44 189 GLN A C 1
ATOM 1453 O O . GLN A 1 189 ? -1.78 1.049 7.695 1 95.44 189 GLN A O 1
ATOM 1458 N N . ILE A 1 190 ? -2.473 3.082 8.172 1 95.38 190 ILE A N 1
ATOM 1459 C CA . ILE A 1 190 ? -2.373 2.854 9.609 1 95.38 190 ILE A CA 1
ATOM 1460 C C . ILE A 1 190 ? -3.361 1.769 10.031 1 95.38 190 ILE A C 1
ATOM 1462 O O . ILE A 1 190 ? -3.014 0.868 10.797 1 95.38 190 ILE A O 1
ATOM 1466 N N . ALA A 1 191 ? -4.566 1.848 9.523 1 95.19 191 ALA A N 1
ATOM 1467 C CA . ALA A 1 191 ? -5.566 0.822 9.812 1 95.19 191 ALA A CA 1
ATOM 1468 C C . ALA A 1 191 ? -5.125 -0.54 9.281 1 95.19 191 ALA A C 1
ATOM 1470 O O . ALA A 1 191 ? -5.289 -1.559 9.953 1 95.19 191 ALA A O 1
ATOM 1471 N N . SER A 1 192 ? -4.57 -0.555 8.086 1 94.12 192 SER A N 1
ATOM 1472 C CA . SER A 1 192 ? -4.082 -1.792 7.488 1 94.12 192 SER A CA 1
ATOM 1473 C C . SER A 1 192 ? -2.977 -2.42 8.328 1 94.12 192 SER A C 1
ATOM 1475 O O . SER A 1 192 ? -2.955 -3.635 8.531 1 94.12 192 SER A O 1
ATOM 1477 N N . ASP A 1 193 ? -2.064 -1.594 8.82 1 93.44 193 ASP A N 1
ATOM 1478 C CA . ASP A 1 193 ? -0.992 -2.094 9.672 1 93.44 193 ASP A CA 1
ATOM 1479 C C . ASP A 1 193 ? -1.552 -2.723 10.945 1 93.44 193 ASP A C 1
ATOM 1481 O O . ASP A 1 193 ? -1.069 -3.766 11.391 1 93.44 193 ASP A O 1
ATOM 1485 N N . ALA A 1 194 ? -2.516 -2.074 11.5 1 92.94 194 ALA A N 1
ATOM 1486 C CA . ALA A 1 194 ? -3.152 -2.598 12.711 1 92.94 194 ALA A CA 1
ATOM 1487 C C . ALA A 1 194 ? -3.818 -3.943 12.438 1 92.94 194 ALA A C 1
ATOM 1489 O O . ALA A 1 194 ? -3.721 -4.867 13.25 1 92.94 194 ALA A O 1
ATOM 1490 N N . LEU A 1 195 ? -4.449 -4.09 11.273 1 92.06 195 LEU A N 1
ATOM 1491 C CA . LEU A 1 195 ? -5.117 -5.324 10.883 1 92.06 195 LEU A CA 1
ATOM 1492 C C . LEU A 1 195 ? -4.102 -6.434 10.625 1 92.06 195 LEU A C 1
ATOM 1494 O O . LEU A 1 195 ? -4.387 -7.609 10.844 1 92.06 195 LEU A O 1
ATOM 1498 N N . ASP A 1 196 ? -2.945 -6.051 10.148 1 90.69 196 ASP A N 1
ATOM 1499 C CA . ASP A 1 196 ? -1.917 -7 9.734 1 90.69 196 ASP A CA 1
ATOM 1500 C C . ASP A 1 196 ? -1.157 -7.543 10.945 1 90.69 196 ASP A C 1
ATOM 1502 O O . ASP A 1 196 ? -0.538 -8.609 10.859 1 90.69 196 ASP A O 1
ATOM 1506 N N . SER A 1 197 ? -0.994 -6.875 12.023 1 80.5 197 SER A N 1
ATOM 1507 C CA . SER A 1 197 ? -0.191 -7.242 13.188 1 80.5 197 SER A CA 1
ATOM 1508 C C . SER A 1 197 ? -0.826 -8.398 13.953 1 80.5 197 SER A C 1
ATOM 1510 O O . SER A 1 197 ? -0.172 -9.031 14.781 1 80.5 197 SER A O 1
ATOM 1512 N N . GLY A 1 198 ? -1.91 -9.07 13.453 1 69.12 198 GLY A N 1
ATOM 1513 C CA . GLY A 1 198 ? -2.482 -10.305 13.969 1 69.12 198 GLY A CA 1
ATOM 1514 C C . GLY A 1 198 ? -3.252 -10.117 15.258 1 69.12 198 GLY A C 1
ATOM 1515 O O . GLY A 1 198 ? -4.098 -10.938 15.609 1 69.12 198 GLY A O 1
ATOM 1516 N N . ASP A 1 199 ? -2.865 -9.039 16.047 1 65.88 199 ASP A N 1
ATOM 1517 C CA . ASP A 1 199 ? -3.607 -8.859 17.297 1 65.88 199 ASP A CA 1
ATOM 1518 C C . ASP A 1 199 ? -4.957 -8.195 17.031 1 65.88 199 ASP A C 1
ATOM 1520 O O . ASP A 1 199 ? -5.176 -7.609 15.969 1 65.88 199 ASP A O 1
ATOM 1524 N N . SER A 1 200 ? -6.043 -8.797 17.5 1 70.19 200 SER A N 1
ATOM 1525 C CA . SER A 1 200 ? -7.344 -8.148 17.422 1 70.19 200 SER A CA 1
ATOM 1526 C C . SER A 1 200 ? -7.273 -6.707 17.922 1 70.19 200 SER A C 1
ATOM 1528 O O . SER A 1 200 ? -7.707 -6.414 19.031 1 70.19 200 SER A O 1
ATOM 1530 N N . PRO A 1 201 ? -6.703 -5.93 17 1 74.5 201 PRO A N 1
ATOM 1531 C CA . PRO A 1 201 ? -6.531 -4.555 17.469 1 74.5 201 PRO A CA 1
ATOM 1532 C C . PRO A 1 201 ? -7.859 -3.826 17.672 1 74.5 201 PRO A C 1
ATOM 1534 O O . PRO A 1 201 ? -8.828 -4.105 16.953 1 74.5 201 PRO A O 1
ATOM 1537 N N . ASP A 1 202 ? -7.984 -3.066 18.672 1 89 202 ASP A N 1
ATOM 1538 C CA . ASP A 1 202 ? -9.078 -2.107 18.797 1 89 202 ASP A CA 1
ATOM 1539 C C . ASP A 1 202 ? -8.883 -0.923 17.859 1 89 202 ASP A C 1
ATOM 1541 O O . ASP A 1 202 ? -8.266 0.079 18.234 1 89 202 ASP A O 1
ATOM 1545 N N . LEU A 1 203 ? -9.492 -1.038 16.641 1 93 203 LEU A N 1
ATOM 1546 C CA . LEU A 1 203 ? -9.289 -0.026 15.617 1 93 203 LEU A CA 1
ATOM 1547 C C . LEU A 1 203 ? -9.906 1.305 16.031 1 93 203 LEU A C 1
ATOM 1549 O O . LEU A 1 203 ? -9.352 2.367 15.75 1 93 203 LEU A O 1
ATOM 1553 N N . ARG A 1 204 ? -10.984 1.271 16.781 1 90.69 204 ARG A N 1
ATOM 1554 C CA . ARG A 1 204 ? -11.711 2.48 17.141 1 90.69 204 ARG A CA 1
ATOM 1555 C C . ARG A 1 204 ? -10.883 3.344 18.094 1 90.69 204 ARG A C 1
ATOM 1557 O O . ARG A 1 204 ? -11.039 4.566 18.125 1 90.69 204 ARG A O 1
ATOM 156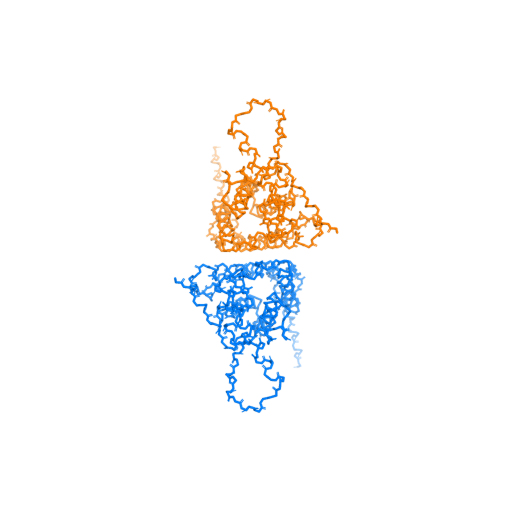4 N N . SER A 1 205 ? -10.047 2.678 18.812 1 93 205 SER A N 1
ATOM 1565 C CA . SER A 1 205 ? -9.227 3.402 19.781 1 93 205 SER A CA 1
ATOM 1566 C C . SER A 1 205 ? -8.219 4.309 19.078 1 93 205 SER A C 1
ATOM 1568 O O . SER A 1 205 ? -7.629 5.191 19.703 1 93 205 SER A O 1
ATOM 1570 N N . LEU A 1 206 ? -8.055 4.184 17.797 1 94.12 206 LEU A N 1
ATOM 1571 C CA . LEU A 1 206 ? -7.121 4.988 17.016 1 94.12 206 LEU A CA 1
ATOM 1572 C C . LEU A 1 206 ? -7.762 6.309 16.594 1 94.12 206 LEU A C 1
ATOM 1574 O O . LEU A 1 206 ? -7.062 7.238 16.188 1 94.12 206 LEU A O 1
ATOM 1578 N N . ALA A 1 207 ? -9.039 6.391 16.688 1 94.75 207 ALA A N 1
ATOM 1579 C CA . ALA A 1 207 ? -9.805 7.441 16.031 1 94.75 207 ALA A CA 1
ATOM 1580 C C . ALA A 1 207 ? -9.43 8.82 16.578 1 94.75 207 ALA A C 1
ATOM 1582 O O . ALA A 1 207 ? -9.188 9.75 15.812 1 94.75 207 ALA A O 1
ATOM 1583 N N . PRO A 1 208 ? -9.32 8.953 17.906 1 93.88 208 PRO A N 1
ATOM 1584 C CA . PRO A 1 208 ? -9.047 10.297 18.422 1 93.88 208 PRO A CA 1
ATOM 1585 C C . PRO A 1 208 ? -7.695 10.844 17.953 1 93.88 208 PRO A C 1
ATOM 1587 O O . PRO A 1 208 ? -7.613 11.984 17.5 1 93.88 208 PRO A O 1
ATOM 1590 N N . GLU A 1 209 ? -6.734 10.039 18 1 93.44 209 GLU A N 1
ATOM 1591 C CA . GLU A 1 209 ? -5.398 10.477 17.609 1 93.44 209 GLU A CA 1
ATOM 1592 C C . GLU A 1 209 ? -5.328 10.742 16.109 1 93.44 209 GLU A C 1
ATOM 1594 O O . GLU A 1 209 ? -4.777 11.75 15.68 1 93.44 209 GLU A O 1
ATOM 1599 N N . LEU A 1 210 ? -5.898 9.883 15.281 1 95.19 210 LEU A N 1
ATOM 1600 C CA . LEU A 1 210 ? -5.879 10.055 13.828 1 95.19 210 LEU A CA 1
ATOM 1601 C C . LEU A 1 210 ? -6.664 11.297 13.414 1 95.19 210 LEU A C 1
ATOM 1603 O O . LEU A 1 210 ? -6.219 12.055 12.555 1 95.19 210 LEU A O 1
ATOM 1607 N N . THR A 1 211 ? -7.789 11.484 14.094 1 93.19 211 THR A N 1
ATOM 1608 C CA . THR A 1 211 ? -8.617 12.641 13.789 1 93.19 211 THR A CA 1
ATOM 1609 C C . THR A 1 211 ? -7.852 13.938 14.031 1 93.19 211 THR A C 1
ATOM 1611 O O . THR A 1 211 ? -7.926 14.867 13.219 1 93.19 211 THR A O 1
ATOM 1614 N N . ALA A 1 212 ? -7.098 13.992 15.086 1 90.5 212 ALA A N 1
ATOM 1615 C CA . ALA A 1 212 ? -6.387 15.203 15.484 1 90.5 212 ALA A CA 1
ATOM 1616 C C . ALA A 1 212 ? -5.395 15.633 14.406 1 90.5 212 ALA A C 1
ATOM 1618 O O . ALA A 1 212 ? -5.434 16.781 13.945 1 90.5 212 ALA A O 1
ATOM 1619 N N . TRP A 1 213 ? -4.578 14.719 13.984 1 89.44 213 TRP A N 1
ATOM 1620 C CA . TRP A 1 213 ? -3.545 15.172 13.055 1 89.44 213 TRP A CA 1
ATOM 1621 C C . TRP A 1 213 ? -4.051 15.125 11.617 1 89.44 213 TRP A C 1
ATOM 1623 O O . TRP A 1 213 ? -3.578 15.883 10.766 1 89.44 213 TRP A O 1
ATOM 1633 N N . LEU A 1 214 ? -5.031 14.367 11.234 1 93.38 214 LEU A N 1
ATOM 1634 C CA . LEU A 1 214 ? -5.625 14.414 9.898 1 93.38 214 LEU A CA 1
ATOM 1635 C C . LEU A 1 214 ? -6.367 15.734 9.688 1 93.38 214 LEU A C 1
ATOM 1637 O O . LEU A 1 214 ? -6.352 16.281 8.586 1 93.38 214 LEU A O 1
ATOM 1641 N N . SER A 1 215 ? -7.059 16.219 10.734 1 89.06 215 SER A N 1
ATOM 1642 C CA . SER A 1 215 ? -7.785 17.484 10.641 1 89.06 215 SER A CA 1
ATOM 1643 C C . SER A 1 215 ? -6.844 18.641 10.328 1 89.06 215 SER A C 1
ATOM 1645 O O . SER A 1 215 ? -7.195 19.547 9.562 1 89.06 215 SER A O 1
ATOM 1647 N N . ARG A 1 216 ? -5.668 18.609 10.859 1 86.56 216 ARG A N 1
ATOM 1648 C CA . ARG A 1 216 ? -4.691 19.656 10.609 1 86.56 216 ARG A CA 1
ATOM 1649 C C . ARG A 1 216 ? -4.242 19.656 9.156 1 86.56 216 ARG A C 1
ATOM 1651 O O . ARG A 1 216 ? -3.959 20.719 8.586 1 86.56 216 ARG A O 1
ATOM 1658 N N . MET A 1 217 ? -4.18 18.484 8.633 1 86.62 217 MET A N 1
ATOM 1659 C CA . MET A 1 217 ? -3.719 18.312 7.258 1 86.62 217 MET A CA 1
ATOM 1660 C C . MET A 1 217 ? -4.684 18.969 6.2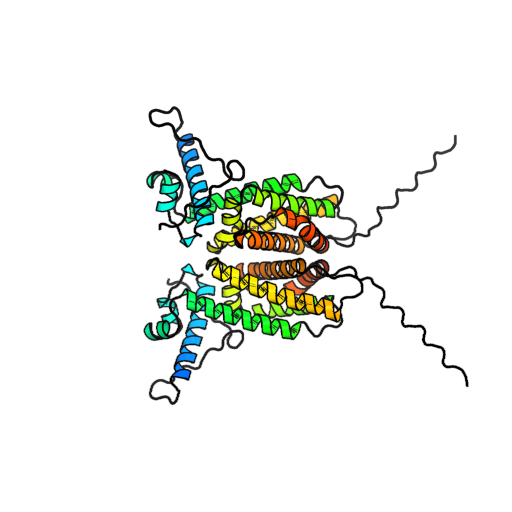77 1 86.62 217 MET A C 1
ATOM 1662 O O . MET A 1 217 ? -4.262 19.5 5.246 1 86.62 217 MET A O 1
ATOM 1666 N N . ILE A 1 218 ? -5.953 18.969 6.574 1 84.56 218 ILE A N 1
ATOM 1667 C CA . ILE A 1 218 ? -6.938 19.391 5.59 1 84.56 218 ILE A CA 1
ATOM 1668 C C . ILE A 1 218 ? -7.66 20.641 6.094 1 84.56 218 ILE A C 1
ATOM 1670 O O . ILE A 1 218 ? -8.609 21.125 5.461 1 84.56 218 ILE A O 1
ATOM 1674 N N . VAL A 1 219 ? -7.371 21.203 7.32 1 70.12 219 VAL A N 1
ATOM 1675 C CA . VAL A 1 219 ? -7.957 22.453 7.789 1 70.12 219 VAL A CA 1
ATOM 1676 C C . VAL A 1 219 ? -7.043 23.609 7.43 1 70.12 219 VAL A C 1
ATOM 1678 O O . VAL A 1 219 ? -5.82 23.516 7.559 1 70.12 219 VAL A O 1
ATOM 1681 N N . THR A 1 220 ? -7.617 24.547 6.621 1 57.75 220 THR A N 1
ATOM 1682 C CA . THR A 1 220 ? -6.902 25.812 6.473 1 57.75 220 THR A CA 1
ATOM 1683 C C . THR A 1 220 ? -7.336 26.812 7.543 1 57.75 220 THR A C 1
ATOM 1685 O O . THR A 1 220 ? -8.438 26.703 8.078 1 57.75 220 THR A O 1
ATOM 1688 N N . ASP A 1 221 ? -6.402 27.234 8.453 1 51.56 221 ASP A N 1
ATOM 1689 C CA . ASP A 1 221 ? -6.656 28.234 9.484 1 51.56 221 ASP A CA 1
ATOM 1690 C C . ASP A 1 221 ? -7.797 29.172 9.086 1 51.56 221 ASP A C 1
ATOM 1692 O O . ASP A 1 221 ? -7.629 30.031 8.211 1 51.56 221 ASP A O 1
ATOM 1696 N N . SER A 1 222 ? -8.922 28.719 8.727 1 46.28 222 SER A N 1
ATOM 1697 C CA . SER A 1 222 ? -9.984 29.703 8.562 1 46.28 222 SER A CA 1
ATOM 1698 C C . SER A 1 222 ? -10.211 30.484 9.844 1 46.28 222 SER A C 1
ATOM 1700 O O . SER A 1 222 ? -11.109 30.156 10.625 1 46.28 222 SER A O 1
ATOM 1702 N N . THR A 1 223 ? -9.242 30.703 10.727 1 42.84 223 THR A N 1
ATOM 1703 C CA . THR A 1 223 ? -9.68 31.672 11.727 1 42.84 223 THR A CA 1
ATOM 1704 C C . THR A 1 223 ? -10.492 32.781 11.078 1 42.84 223 THR A C 1
ATOM 1706 O O . THR A 1 223 ? -10.125 33.969 11.164 1 42.84 223 THR A O 1
ATOM 1709 N N . GLY A 1 224 ? -10.969 32.688 9.898 1 38.53 224 GLY A N 1
ATOM 1710 C CA . GLY A 1 224 ? -11.844 33.781 9.594 1 38.53 224 GLY A CA 1
ATOM 1711 C C . GLY A 1 224 ? -13.023 33.906 10.547 1 38.53 224 GLY A C 1
ATOM 1712 O O . GLY A 1 224 ? -13.602 32.906 10.953 1 38.53 224 GLY A O 1
ATOM 1713 N N . ARG A 1 225 ? -13.062 34.938 11.484 1 39.88 225 ARG A N 1
ATOM 1714 C CA . ARG A 1 225 ? -14.125 35.469 12.32 1 39.88 225 ARG A CA 1
ATOM 1715 C C . ARG A 1 225 ? -15.484 35.344 11.641 1 39.88 225 ARG A C 1
ATOM 1717 O O . ARG A 1 225 ? -15.609 35.594 10.445 1 39.88 225 ARG A O 1
ATOM 1724 N N . PRO A 1 226 ? -16.391 34.5 12.094 1 43 226 PRO A N 1
ATOM 1725 C CA . PRO A 1 226 ? -17.734 34.594 11.547 1 43 226 PRO A CA 1
ATOM 1726 C C . PRO A 1 226 ? -18.094 36.031 11.102 1 43 226 PRO A C 1
ATOM 1728 O O . PRO A 1 226 ? -17.609 37 11.672 1 43 226 PRO A O 1
ATOM 1731 N N . PRO A 1 227 ? -18.406 36.188 9.844 1 42.38 227 PRO A N 1
ATOM 1732 C CA . PRO A 1 227 ? -18.75 37.562 9.453 1 42.38 227 PRO A CA 1
ATOM 1733 C C . PRO A 1 227 ? -19.562 38.281 10.523 1 42.38 227 PRO A C 1
ATOM 1735 O O . PRO A 1 227 ? -20.359 37.656 11.234 1 42.38 227 PRO A O 1
ATOM 1738 N N . ALA A 1 228 ? -19.078 39.406 11.148 1 45.38 228 ALA A N 1
ATOM 1739 C CA . ALA A 1 228 ? -19.812 40.281 12.086 1 45.38 228 ALA A CA 1
ATOM 1740 C C . ALA A 1 228 ? -21.266 40.406 11.672 1 45.38 228 ALA A C 1
ATOM 1742 O O . ALA A 1 228 ? -21.578 40.656 10.5 1 45.38 228 ALA A O 1
ATOM 1743 N N . ALA A 1 229 ? -22.25 39.812 12.32 1 47.97 229 ALA A N 1
ATOM 1744 C CA . ALA A 1 229 ? -23.672 40.031 12.125 1 47.97 229 ALA A CA 1
ATOM 1745 C C . ALA A 1 229 ? -23.953 41.5 11.734 1 47.97 229 ALA A C 1
ATOM 1747 O O . ALA A 1 229 ? -23.359 42.406 12.297 1 47.97 229 ALA A O 1
ATOM 1748 N N . PRO A 1 230 ? -24.406 41.656 10.484 1 49.59 230 PRO A N 1
ATOM 1749 C CA . PRO A 1 230 ? -24.688 43.031 10.172 1 49.59 230 PRO A CA 1
ATOM 1750 C C . PRO A 1 230 ? -25.344 43.781 11.328 1 49.59 230 PRO A C 1
ATOM 1752 O O . PRO A 1 230 ? -26.047 43.188 12.133 1 49.59 230 PRO A O 1
ATOM 1755 N N . PRO A 1 231 ? -24.812 44.844 11.773 1 49.06 231 PRO A N 1
ATOM 1756 C CA . PRO A 1 231 ? -25.422 45.562 12.875 1 49.06 231 PRO A CA 1
ATOM 1757 C C . PRO A 1 231 ? -26.953 45.656 12.742 1 49.06 231 PRO A C 1
ATOM 1759 O O . PRO A 1 231 ? -27.469 45.719 11.625 1 49.06 231 PRO A O 1
ATOM 1762 N N . GLU A 1 232 ? -27.781 44.938 13.531 1 48.16 232 GLU A N 1
ATOM 1763 C CA . GLU A 1 232 ? -29.234 45.094 13.586 1 48.16 232 GLU A CA 1
ATOM 1764 C C . GLU A 1 232 ? -29.641 46.531 13.359 1 48.16 232 GLU A C 1
ATOM 1766 O O . GLU A 1 232 ? -29.156 47.438 14.039 1 48.16 232 GLU A O 1
ATOM 1771 N N . GLU A 1 233 ? -29.938 46.969 12.086 1 49.72 233 GLU A N 1
ATOM 1772 C CA . GLU A 1 233 ? -30.578 48.281 11.875 1 49.72 233 GLU A CA 1
ATOM 1773 C C . GLU A 1 233 ? -31.578 48.594 12.977 1 49.72 233 GLU A C 1
ATOM 1775 O O . GLU A 1 233 ? -32.469 47.781 13.273 1 49.72 233 GLU A O 1
ATOM 1780 N N . GLY A 1 234 ? -31.188 49.344 14 1 46.5 234 GLY A N 1
ATOM 1781 C CA . GLY A 1 234 ? -32.031 49.906 15.031 1 46.5 234 GLY A CA 1
ATOM 1782 C C . GLY A 1 234 ? -33.438 50.25 14.531 1 46.5 234 GLY A C 1
ATOM 1783 O O . GLY A 1 234 ? -33.594 50.719 13.406 1 46.5 234 GLY A O 1
ATOM 1784 N N . SER A 1 235 ? -34.5 49.438 14.898 1 49.12 235 SER A N 1
ATOM 1785 C CA . SER A 1 235 ? -35.938 49.688 14.68 1 49.12 235 SER A CA 1
ATOM 1786 C C . SER A 1 235 ? -36.219 51.188 14.781 1 49.12 235 SER A C 1
ATOM 1788 O O . SER A 1 235 ? -35.906 51.844 15.781 1 49.12 235 SER A O 1
ATOM 1790 N N . PRO A 1 236 ? -36.531 51.938 13.672 1 49.59 236 PRO A N 1
ATOM 1791 C CA . PRO A 1 236 ? -37 53.312 13.812 1 49.59 236 PRO A CA 1
ATOM 1792 C C . PRO A 1 236 ? -38.094 53.469 14.867 1 49.59 236 PRO A C 1
ATOM 1794 O O . PRO A 1 236 ? -38.906 52.531 15.062 1 49.59 236 PRO A O 1
ATOM 1797 N N . THR A 1 237 ? -37.812 53.969 16.062 1 43.12 237 THR A N 1
ATOM 1798 C CA . THR A 1 237 ? -38.812 54.375 17.016 1 43.12 237 THR A CA 1
ATOM 1799 C C . THR A 1 237 ? -39.969 55.125 16.328 1 43.12 237 THR A C 1
ATOM 1801 O O . THR A 1 237 ? -39.719 56.156 15.672 1 43.12 237 THR A O 1
ATOM 1804 N N . ARG A 1 238 ? -41.125 54.406 16.016 1 32.66 238 ARG A N 1
ATOM 1805 C CA . ARG A 1 238 ? -42.312 55.219 15.883 1 32.66 238 ARG A CA 1
ATOM 1806 C C . ARG A 1 238 ? -42.688 55.906 17.203 1 32.66 238 ARG A C 1
ATOM 1808 O O . ARG A 1 238 ? -42.625 55.281 18.266 1 32.66 238 ARG A O 1
ATOM 1815 N N . MET B 1 1 ? 5.293 -11.891 -29.859 1 41.59 1 MET B N 1
ATOM 1816 C CA . MET B 1 1 ? 6.254 -10.906 -29.391 1 41.59 1 MET B CA 1
ATOM 1817 C C . MET B 1 1 ? 6.531 -11.086 -27.891 1 41.59 1 MET B C 1
ATOM 1819 O O . MET B 1 1 ? 5.602 -11.25 -27.109 1 41.59 1 MET B O 1
ATOM 1823 N N . GLY B 1 2 ? 7.711 -11.523 -27.609 1 52.47 2 GLY B N 1
ATOM 1824 C CA . GLY B 1 2 ? 8.086 -11.789 -26.234 1 52.47 2 GLY B CA 1
ATOM 1825 C C . GLY B 1 2 ? 7.844 -10.609 -25.312 1 52.47 2 GLY B C 1
ATOM 1826 O O . GLY B 1 2 ? 7.59 -9.492 -25.781 1 52.47 2 GLY B O 1
ATOM 1827 N N . PRO B 1 3 ? 7.672 -10.812 -24.109 1 64 3 PRO B N 1
ATOM 1828 C CA . PRO B 1 3 ? 7.434 -9.688 -23.188 1 64 3 PRO B CA 1
ATOM 1829 C C . PRO B 1 3 ? 8.477 -8.586 -23.328 1 64 3 PRO B C 1
ATOM 1831 O O . PRO B 1 3 ? 9.625 -8.859 -23.688 1 64 3 PRO B O 1
ATOM 1834 N N . PRO B 1 4 ? 8.102 -7.391 -23.406 1 70.12 4 PRO B N 1
ATOM 1835 C CA . PRO B 1 4 ? 9.023 -6.262 -23.531 1 70.12 4 PRO B CA 1
ATOM 1836 C C . PRO B 1 4 ? 10.188 -6.336 -22.547 1 70.12 4 PRO B C 1
ATOM 1838 O O . PRO B 1 4 ? 10.039 -6.875 -21.453 1 70.12 4 PRO B O 1
ATOM 1841 N N . VAL B 1 5 ? 11.383 -5.953 -23.062 1 72.88 5 VAL B N 1
ATOM 1842 C CA . VAL B 1 5 ? 12.594 -5.934 -22.25 1 72.88 5 VAL B CA 1
ATOM 1843 C C . VAL B 1 5 ? 12.453 -4.898 -21.141 1 72.88 5 VAL B C 1
ATOM 1845 O O . VAL B 1 5 ? 12.133 -3.734 -21.391 1 72.88 5 VAL B O 1
ATOM 1848 N N . PRO B 1 6 ? 12.656 -5.375 -19.969 1 83.19 6 PRO B N 1
ATOM 1849 C CA . PRO B 1 6 ? 12.547 -4.422 -18.859 1 83.19 6 PRO B CA 1
ATOM 1850 C C . PRO B 1 6 ? 13.602 -3.318 -18.922 1 83.19 6 PRO B C 1
ATOM 1852 O O . PRO B 1 6 ? 14.719 -3.553 -19.406 1 83.19 6 PRO B O 1
ATOM 1855 N N . ASP B 1 7 ? 13.281 -2.172 -18.469 1 89.94 7 ASP B N 1
ATOM 1856 C CA . ASP B 1 7 ? 14.195 -1.039 -18.375 1 89.94 7 ASP B CA 1
ATOM 1857 C C . ASP B 1 7 ? 15.352 -1.353 -17.422 1 89.94 7 ASP B C 1
ATOM 1859 O O . ASP B 1 7 ? 15.289 -2.312 -16.656 1 89.94 7 ASP B O 1
ATOM 1863 N N . ARG B 1 8 ? 16.406 -0.565 -17.562 1 94 8 ARG B N 1
ATOM 1864 C CA . ARG B 1 8 ? 17.594 -0.755 -16.734 1 94 8 ARG B CA 1
ATOM 1865 C C . ARG B 1 8 ? 17.578 0.186 -15.539 1 94 8 ARG B C 1
ATOM 1867 O O . ARG B 1 8 ? 17.078 1.304 -15.625 1 94 8 ARG B O 1
ATOM 1874 N N . ILE B 1 9 ? 18.172 -0.283 -14.484 1 96.06 9 ILE B N 1
ATOM 1875 C CA . ILE B 1 9 ? 18.344 0.568 -13.312 1 96.06 9 ILE B CA 1
ATOM 1876 C C . ILE B 1 9 ? 19.375 1.65 -13.609 1 96.06 9 ILE B C 1
ATOM 1878 O O . ILE B 1 9 ? 20.125 1.561 -14.586 1 96.06 9 ILE B O 1
ATOM 1882 N N . ALA B 1 10 ? 19.359 2.715 -12.828 1 93.75 10 ALA B N 1
ATOM 1883 C CA . ALA B 1 10 ? 20.438 3.705 -12.852 1 93.75 10 ALA B CA 1
ATOM 1884 C C . ALA B 1 10 ? 21.594 3.275 -11.969 1 93.75 10 ALA B C 1
ATOM 1886 O O . ALA B 1 10 ? 21.484 3.295 -10.742 1 93.75 10 ALA B O 1
ATOM 1887 N N . SER B 1 11 ? 22.688 3.033 -12.594 1 93.94 11 SER B N 1
ATOM 1888 C CA . SER B 1 11 ? 23.844 2.551 -11.852 1 93.94 11 SER B CA 1
ATOM 1889 C C . SER B 1 11 ? 24.375 3.621 -10.906 1 93.94 11 SER B C 1
ATOM 1891 O O . SER B 1 11 ? 24.438 4.797 -11.266 1 93.94 11 SER B O 1
ATOM 1893 N N . GLY B 1 12 ? 24.688 3.201 -9.688 1 91.94 12 GLY B N 1
ATOM 1894 C CA . GLY B 1 12 ? 25.297 4.102 -8.727 1 91.94 12 GLY B CA 1
ATOM 1895 C C . GLY B 1 12 ? 24.297 4.738 -7.777 1 91.94 12 GLY B C 1
ATOM 1896 O O . GLY B 1 12 ? 24.672 5.531 -6.914 1 91.94 12 GLY B O 1
ATOM 1897 N N . VAL B 1 13 ? 23.094 4.352 -7.926 1 93.69 13 VAL B N 1
ATOM 1898 C CA . VAL B 1 13 ? 22.062 4.926 -7.055 1 93.69 13 VAL B CA 1
ATOM 1899 C C . VAL B 1 13 ? 21.75 3.957 -5.918 1 93.69 13 VAL B C 1
ATOM 1901 O O . VAL B 1 13 ? 22.141 4.195 -4.77 1 93.69 13 VAL B O 1
ATOM 1904 N N . VAL B 1 14 ? 21.219 2.838 -6.219 1 94.94 14 VAL B N 1
ATOM 1905 C CA . VAL B 1 14 ? 20.969 1.803 -5.227 1 94.94 14 VAL B CA 1
ATOM 1906 C C . VAL B 1 14 ? 21.953 0.649 -5.414 1 94.94 14 VAL B C 1
ATOM 1908 O O . VAL B 1 14 ? 22.469 0.105 -4.441 1 94.94 14 VAL B O 1
ATOM 1911 N N . PHE B 1 15 ? 22.094 0.351 -6.711 1 95.94 15 PHE B N 1
ATOM 1912 C CA . PHE B 1 15 ? 23.031 -0.701 -7.109 1 95.94 15 PHE B CA 1
ATOM 1913 C C . PHE B 1 15 ? 24.125 -0.143 -8.008 1 95.94 15 PHE B C 1
ATOM 1915 O O . PHE B 1 15 ? 23.938 0.893 -8.648 1 95.94 15 PHE B O 1
ATOM 1922 N N . THR B 1 16 ? 25.188 -0.858 -8.039 1 95.12 16 THR B N 1
ATOM 1923 C CA . THR B 1 16 ? 26.266 -0.521 -8.953 1 95.12 16 THR B CA 1
ATOM 1924 C C . THR B 1 16 ? 26.547 -1.678 -9.906 1 95.12 16 THR B C 1
ATOM 1926 O O . THR B 1 16 ? 26.906 -2.775 -9.477 1 95.12 16 THR B O 1
ATOM 1929 N N . THR B 1 17 ? 26.359 -1.469 -11.125 1 94.12 17 THR B N 1
ATOM 1930 C CA . THR B 1 17 ? 26.578 -2.5 -12.133 1 94.12 17 THR B CA 1
ATOM 1931 C C . THR B 1 17 ? 28.047 -2.885 -12.211 1 94.12 17 THR B C 1
ATOM 1933 O O . THR B 1 17 ? 28.906 -2.049 -12.531 1 94.12 17 THR B O 1
ATOM 1936 N N . PRO B 1 18 ? 28.281 -4.102 -12.016 1 92.19 18 PRO B N 1
ATOM 1937 C CA . PRO B 1 18 ? 29.688 -4.523 -12.078 1 92.19 18 PRO B CA 1
ATOM 1938 C C . PRO B 1 18 ? 30.219 -4.566 -13.508 1 92.19 18 PRO B C 1
ATOM 1940 O O . PRO B 1 18 ? 29.453 -4.73 -14.461 1 92.19 18 PRO B O 1
ATOM 1943 N N . ALA B 1 19 ? 31.531 -4.508 -13.578 1 85.5 19 ALA B N 1
ATOM 1944 C CA . ALA B 1 19 ? 32.188 -4.68 -14.867 1 85.5 19 ALA B CA 1
ATOM 1945 C C . ALA B 1 19 ? 32.062 -6.117 -15.359 1 85.5 19 ALA B C 1
ATOM 1947 O O . ALA B 1 19 ? 31.891 -7.039 -14.562 1 85.5 19 ALA B O 1
ATOM 1948 N N . SER B 1 20 ? 31.984 -6.262 -16.641 1 80.94 20 SER B N 1
ATOM 1949 C CA . SER B 1 20 ? 31.938 -7.609 -17.188 1 80.94 20 SER B CA 1
ATOM 1950 C C . SER B 1 20 ? 33.156 -8.43 -16.75 1 80.94 20 SER B C 1
ATOM 1952 O O . SER B 1 20 ? 34.25 -7.906 -16.672 1 80.94 20 SER B O 1
ATOM 1954 N N . LEU B 1 21 ? 32.875 -9.523 -16.312 1 74.5 21 LEU B N 1
ATOM 1955 C CA . LEU B 1 21 ? 33.969 -10.398 -15.93 1 74.5 21 LEU B CA 1
ATOM 1956 C C . LEU B 1 21 ? 34.812 -10.797 -17.156 1 74.5 21 LEU B C 1
ATOM 1958 O O . LEU B 1 21 ? 34.25 -11.133 -18.203 1 74.5 21 LEU B O 1
ATOM 1962 N N . PRO B 1 22 ? 36.031 -10.516 -17.062 1 69.12 22 PRO B N 1
ATOM 1963 C CA . PRO B 1 22 ? 36.875 -10.875 -18.203 1 69.12 22 PRO B CA 1
ATOM 1964 C C . PRO B 1 22 ? 36.812 -12.359 -18.547 1 69.12 22 PRO B C 1
ATOM 1966 O O . PRO B 1 22 ? 36.594 -13.195 -17.672 1 69.12 22 PRO B O 1
ATOM 1969 N N . ARG B 1 23 ? 36.688 -12.5 -19.891 1 68.62 23 ARG B N 1
ATOM 1970 C CA . ARG B 1 23 ? 36.781 -13.875 -20.375 1 68.62 23 ARG B CA 1
ATOM 1971 C C . ARG B 1 23 ? 38.188 -14.422 -20.203 1 68.62 23 ARG B C 1
ATOM 1973 O O . ARG B 1 23 ? 39.156 -13.695 -20.391 1 68.62 23 ARG B O 1
ATOM 1980 N N . GLY B 1 24 ? 38.219 -15.594 -19.672 1 66.56 24 GLY B N 1
ATOM 1981 C CA . GLY B 1 24 ? 39.531 -16.25 -19.516 1 66.56 24 GLY B CA 1
ATOM 1982 C C . GLY B 1 24 ? 40.094 -16.125 -18.125 1 66.56 24 GLY B C 1
ATOM 1983 O O . GLY B 1 24 ? 39.344 -15.969 -17.156 1 66.56 24 GLY B O 1
ATOM 1984 N N . ARG B 1 25 ? 41.5 -16.297 -18.016 1 69.44 25 ARG B N 1
ATOM 1985 C CA . ARG B 1 25 ? 42.188 -16.25 -16.734 1 69.44 25 ARG B CA 1
ATOM 1986 C C . ARG B 1 25 ? 42.188 -14.836 -16.141 1 69.44 25 ARG B C 1
ATOM 1988 O O . ARG B 1 25 ? 42.438 -13.867 -16.859 1 69.44 25 ARG B O 1
ATOM 1995 N N . HIS B 1 26 ? 41.406 -14.648 -15.219 1 72.25 26 HIS B N 1
ATOM 1996 C CA . HIS B 1 26 ? 41.406 -13.344 -14.562 1 72.25 26 HIS B CA 1
ATOM 1997 C C . HIS B 1 26 ? 41.969 -13.445 -13.148 1 72.25 26 HIS B C 1
ATOM 1999 O O . HIS B 1 26 ? 42.125 -14.539 -12.609 1 72.25 26 HIS B O 1
ATOM 2005 N N . GLU B 1 27 ? 42.406 -12.328 -12.664 1 78.75 27 GLU B N 1
ATOM 2006 C CA . GLU B 1 27 ? 43.062 -12.242 -11.375 1 78.75 27 GLU B CA 1
ATOM 2007 C C . GLU B 1 27 ? 42.094 -11.922 -10.258 1 78.75 27 GLU B C 1
ATOM 2009 O O . GLU B 1 27 ? 42.469 -11.609 -9.133 1 78.75 27 GLU B O 1
ATOM 2014 N N . LEU B 1 28 ? 40.844 -12.094 -10.562 1 79.94 28 LEU B N 1
ATOM 2015 C CA . LEU B 1 28 ? 39.875 -11.781 -9.508 1 79.94 28 LEU B CA 1
ATOM 2016 C C . LEU B 1 28 ? 39.781 -12.93 -8.516 1 79.94 28 LEU B C 1
ATOM 2018 O O . LEU B 1 28 ? 39.812 -14.102 -8.898 1 79.94 28 LEU B O 1
ATOM 2022 N N . SER B 1 29 ? 39.688 -12.523 -7.297 1 86.75 29 SER B N 1
ATOM 2023 C CA . SER B 1 29 ? 39.469 -13.539 -6.27 1 86.75 29 SER B CA 1
ATOM 2024 C C . SER B 1 29 ? 38.094 -14.156 -6.371 1 86.75 29 SER B C 1
ATOM 2026 O O . SER B 1 29 ? 37.188 -13.586 -7.004 1 86.75 29 SER B O 1
ATOM 2028 N N . ARG B 1 30 ? 37.875 -15.336 -5.844 1 85.25 30 ARG B N 1
ATOM 2029 C CA . ARG B 1 30 ? 36.562 -16.016 -5.828 1 85.25 30 ARG B CA 1
ATOM 2030 C C . ARG B 1 30 ? 35.5 -15.133 -5.168 1 85.25 30 ARG B C 1
ATOM 2032 O O . ARG B 1 30 ? 34.375 -15.086 -5.629 1 85.25 30 ARG B O 1
ATOM 2039 N N . ALA B 1 31 ? 35.969 -14.484 -4.141 1 88.69 31 ALA B N 1
ATOM 2040 C CA . ALA B 1 31 ? 35.031 -13.617 -3.41 1 88.69 31 ALA B CA 1
ATOM 2041 C C . ALA B 1 31 ? 34.562 -12.453 -4.277 1 88.69 31 ALA B C 1
ATOM 2043 O O . ALA B 1 31 ? 33.406 -12.055 -4.223 1 88.69 31 ALA B O 1
ATOM 2044 N N . GLN B 1 32 ? 35.406 -11.953 -5.035 1 89.38 32 GLN B N 1
ATOM 2045 C CA . GLN B 1 32 ? 35.062 -10.836 -5.914 1 89.38 32 GLN B CA 1
ATOM 2046 C C . GLN B 1 32 ? 34.125 -11.273 -7.023 1 89.38 32 GLN B C 1
ATOM 2048 O O . GLN B 1 32 ? 33.219 -10.531 -7.387 1 89.38 32 GLN B O 1
ATOM 2053 N N . VAL B 1 33 ? 34.344 -12.438 -7.5 1 89.62 33 VAL B N 1
ATOM 2054 C CA . VAL B 1 33 ? 33.5 -12.969 -8.555 1 89.62 33 VAL B CA 1
ATOM 2055 C C . VAL B 1 33 ? 32.094 -13.203 -8.016 1 89.62 33 VAL B C 1
ATOM 2057 O O . VAL B 1 33 ? 31.109 -12.812 -8.648 1 89.62 33 VAL B O 1
ATOM 2060 N N . VAL B 1 34 ? 32.031 -13.758 -6.844 1 91.12 34 VAL B N 1
ATOM 2061 C CA . VAL B 1 34 ? 30.734 -14.047 -6.219 1 91.12 34 VAL B CA 1
ATOM 2062 C C . VAL B 1 34 ? 29.984 -12.742 -5.938 1 91.12 34 VAL B C 1
ATOM 2064 O O . VAL B 1 34 ? 28.781 -12.648 -6.172 1 91.12 34 VAL B O 1
ATOM 2067 N N . ALA B 1 35 ? 30.703 -11.805 -5.488 1 93.62 35 ALA B N 1
ATOM 2068 C CA . ALA B 1 35 ? 30.094 -10.508 -5.184 1 93.62 35 ALA B CA 1
ATOM 2069 C C . ALA B 1 35 ? 29.547 -9.844 -6.445 1 93.62 35 ALA B C 1
ATOM 2071 O O . ALA B 1 35 ? 28.469 -9.25 -6.422 1 93.62 35 ALA B O 1
ATOM 2072 N N . ALA B 1 36 ? 30.281 -9.914 -7.441 1 93.81 36 ALA B N 1
ATOM 2073 C CA . ALA B 1 36 ? 29.859 -9.336 -8.711 1 93.81 36 ALA B CA 1
ATOM 2074 C C . ALA B 1 36 ? 28.625 -10.047 -9.25 1 93.81 36 ALA B C 1
ATOM 2076 O O . ALA B 1 36 ? 27.688 -9.406 -9.734 1 93.81 36 ALA B O 1
ATOM 2077 N N . GLN B 1 37 ? 28.625 -11.305 -9.117 1 94.75 37 GLN B N 1
ATOM 2078 C CA . GLN B 1 37 ? 27.484 -12.094 -9.578 1 94.75 37 GLN B CA 1
ATOM 2079 C C . GLN B 1 37 ? 26.25 -11.812 -8.742 1 94.75 37 GLN B C 1
ATOM 2081 O O . GLN B 1 37 ? 25.141 -11.695 -9.281 1 94.75 37 GLN B O 1
ATOM 2086 N N . ARG B 1 38 ? 26.469 -11.742 -7.531 1 97.06 38 ARG B N 1
ATOM 2087 C CA . ARG B 1 38 ? 25.359 -11.422 -6.637 1 97.06 38 ARG B CA 1
ATOM 2088 C C . ARG B 1 38 ? 24.734 -10.078 -7 1 97.06 38 ARG B C 1
ATOM 2090 O O . ARG B 1 38 ? 23.516 -9.953 -7.086 1 97.06 38 ARG B O 1
ATOM 2097 N N . GLU B 1 39 ? 25.594 -9.102 -7.223 1 97.44 39 GLU B N 1
ATOM 2098 C CA . GLU B 1 39 ? 25.125 -7.77 -7.586 1 97.44 39 GLU B CA 1
ATOM 2099 C C . GLU B 1 39 ? 24.328 -7.801 -8.891 1 97.44 39 GLU B C 1
ATOM 2101 O O . GLU B 1 39 ? 23.266 -7.176 -8.992 1 97.44 39 GLU B O 1
ATOM 2106 N N . ARG B 1 40 ? 24.781 -8.531 -9.805 1 97.31 40 ARG B N 1
ATOM 2107 C CA . ARG B 1 40 ? 24.109 -8.648 -11.086 1 97.31 40 ARG B CA 1
ATOM 2108 C C . ARG B 1 40 ? 22.719 -9.266 -10.906 1 97.31 40 ARG B C 1
ATOM 2110 O O . ARG B 1 40 ? 21.766 -8.867 -11.578 1 97.31 40 ARG B O 1
ATOM 2117 N N . MET B 1 41 ? 22.656 -10.188 -10.047 1 98.12 41 MET B N 1
ATOM 2118 C CA . MET B 1 41 ? 21.391 -10.867 -9.82 1 98.12 41 MET B CA 1
ATOM 2119 C C . MET B 1 41 ? 20.406 -9.961 -9.086 1 98.12 41 MET B C 1
ATOM 2121 O O . MET B 1 41 ? 19.219 -9.977 -9.367 1 98.12 41 MET B O 1
ATOM 2125 N N . LEU B 1 42 ? 20.906 -9.188 -8.18 1 98.44 42 LEU B N 1
ATOM 2126 C CA . LEU B 1 42 ? 20.062 -8.211 -7.508 1 98.44 42 LEU B CA 1
ATOM 2127 C C . LEU B 1 42 ? 19.5 -7.211 -8.508 1 98.44 42 LEU B C 1
ATOM 2129 O O . LEU B 1 42 ? 18.312 -6.895 -8.469 1 98.44 42 LEU B O 1
ATOM 2133 N N . ILE B 1 43 ? 20.359 -6.77 -9.359 1 98.44 43 ILE B N 1
ATOM 2134 C CA . ILE B 1 43 ? 19.984 -5.809 -10.383 1 98.44 43 ILE B CA 1
ATOM 2135 C C . ILE B 1 43 ? 18.953 -6.434 -11.32 1 98.44 43 ILE B C 1
ATOM 2137 O O . ILE B 1 43 ? 17.891 -5.84 -11.578 1 98.44 43 ILE B O 1
ATOM 2141 N N . ALA B 1 44 ? 19.188 -7.637 -11.742 1 98.38 44 ALA B N 1
ATOM 2142 C CA . ALA B 1 44 ? 18.297 -8.344 -12.656 1 98.38 44 ALA B CA 1
ATOM 2143 C C . ALA B 1 44 ? 16.906 -8.531 -12.031 1 98.38 44 ALA B C 1
ATOM 2145 O O . ALA B 1 44 ? 15.898 -8.258 -12.672 1 98.38 44 ALA B O 1
ATOM 2146 N N . ALA B 1 45 ? 16.922 -8.977 -10.812 1 98.38 45 ALA B N 1
ATOM 2147 C CA . ALA B 1 45 ? 15.664 -9.18 -10.102 1 98.38 45 ALA B CA 1
ATOM 2148 C C . ALA B 1 45 ? 14.875 -7.879 -10 1 98.38 45 ALA B C 1
ATOM 2150 O O . ALA B 1 45 ? 13.656 -7.863 -10.18 1 98.38 45 ALA B O 1
ATOM 2151 N N . THR B 1 46 ? 15.531 -6.832 -9.727 1 98.38 46 THR B N 1
ATOM 2152 C CA . THR B 1 46 ? 14.914 -5.523 -9.578 1 98.38 46 THR B CA 1
ATOM 2153 C C . THR B 1 46 ? 14.305 -5.066 -10.906 1 98.38 46 THR B C 1
ATOM 2155 O O . THR B 1 46 ? 13.156 -4.625 -10.945 1 98.38 46 THR B O 1
ATOM 2158 N N . GLU B 1 47 ? 15.055 -5.199 -11.914 1 98.19 47 GLU B N 1
ATOM 2159 C CA . GLU B 1 47 ? 14.594 -4.789 -13.234 1 98.19 47 GLU B CA 1
ATOM 2160 C C . GLU B 1 47 ? 13.398 -5.629 -13.688 1 98.19 47 GLU B C 1
ATOM 2162 O O . GLU B 1 47 ? 12.43 -5.094 -14.242 1 98.19 47 GLU B O 1
ATOM 2167 N N . LEU B 1 48 ? 13.477 -6.898 -13.477 1 97.81 48 LEU B N 1
ATOM 2168 C CA . LEU B 1 48 ? 12.383 -7.797 -13.836 1 97.81 48 LEU B CA 1
ATOM 2169 C C . LEU B 1 48 ? 11.133 -7.488 -13.016 1 97.81 48 LEU B C 1
ATOM 2171 O O . LEU B 1 48 ? 10.023 -7.477 -13.547 1 97.81 48 LEU B O 1
ATOM 2175 N N . LEU B 1 49 ? 11.344 -7.277 -11.773 1 96.69 49 LEU B N 1
ATOM 2176 C CA . LEU B 1 49 ? 10.227 -6.926 -10.906 1 96.69 49 LEU B CA 1
ATOM 2177 C C . LEU B 1 49 ? 9.547 -5.645 -11.383 1 96.69 49 LEU B C 1
ATOM 2179 O O . LEU B 1 49 ? 8.32 -5.582 -11.469 1 96.69 49 LEU B O 1
ATOM 2183 N N . ALA B 1 50 ? 10.305 -4.711 -11.688 1 95.19 50 ALA B N 1
ATOM 2184 C CA . ALA B 1 50 ? 9.773 -3.424 -12.133 1 95.19 50 ALA B CA 1
ATOM 2185 C C . ALA B 1 50 ? 9.008 -3.566 -13.438 1 95.19 50 ALA B C 1
ATOM 2187 O O . ALA B 1 50 ? 7.977 -2.918 -13.641 1 95.19 50 ALA B O 1
ATOM 2188 N N . GLY B 1 51 ? 9.469 -4.367 -14.289 1 93.56 51 GLY B N 1
ATOM 2189 C CA . GLY B 1 51 ? 8.938 -4.441 -15.641 1 93.56 51 GLY B CA 1
ATOM 2190 C C . GLY B 1 51 ? 7.812 -5.445 -15.781 1 93.56 51 GLY B C 1
ATOM 2191 O O . GLY B 1 51 ? 6.879 -5.227 -16.562 1 93.56 51 GLY B O 1
ATOM 2192 N N . ARG B 1 52 ? 7.879 -6.52 -15.031 1 93.56 52 ARG B N 1
ATOM 2193 C CA . ARG B 1 52 ? 6.965 -7.629 -15.289 1 93.56 52 ARG B CA 1
ATOM 2194 C C . ARG B 1 52 ? 6.086 -7.91 -14.07 1 93.56 52 ARG B C 1
ATOM 2196 O O . ARG B 1 52 ? 5.156 -8.711 -14.141 1 93.56 52 ARG B O 1
ATOM 2203 N N . GLY B 1 53 ? 6.402 -7.254 -13.023 1 92.44 53 GLY B N 1
ATOM 2204 C CA . GLY B 1 53 ? 5.734 -7.633 -11.789 1 92.44 53 GLY B CA 1
ATOM 2205 C C . GLY B 1 53 ? 6.273 -8.922 -11.195 1 92.44 53 GLY B C 1
ATOM 2206 O O . GLY B 1 53 ? 7 -9.664 -11.859 1 92.44 53 GLY B O 1
ATOM 2207 N N . TYR B 1 54 ? 5.906 -9.258 -10.031 1 92 54 TYR B N 1
ATOM 2208 C CA . TYR B 1 54 ? 6.496 -10.359 -9.281 1 92 54 TYR B CA 1
ATOM 2209 C C . TYR B 1 54 ? 6.152 -11.703 -9.914 1 92 54 TYR B C 1
ATOM 2211 O O . TYR B 1 54 ? 6.98 -12.617 -9.93 1 92 54 TYR B O 1
ATOM 2219 N N . ARG B 1 55 ? 5.008 -11.859 -10.367 1 88 55 ARG B N 1
ATOM 2220 C CA . ARG B 1 55 ? 4.566 -13.133 -10.914 1 88 55 ARG B CA 1
ATOM 2221 C C . ARG B 1 55 ? 5.105 -13.344 -12.328 1 88 55 ARG B C 1
ATOM 2223 O O . ARG B 1 55 ? 5 -14.438 -12.883 1 88 55 ARG B O 1
ATOM 2230 N N . GLY B 1 56 ? 5.727 -12.383 -12.898 1 92.19 56 GLY B N 1
ATOM 2231 C CA . GLY B 1 56 ? 6.066 -12.391 -14.312 1 92.19 56 GLY B CA 1
ATOM 2232 C C . GLY B 1 56 ? 7.445 -12.945 -14.594 1 92.19 56 GLY B C 1
ATOM 2233 O O . GLY B 1 56 ? 7.902 -12.945 -15.742 1 92.19 56 GLY B O 1
ATOM 2234 N N . PHE B 1 57 ? 8.125 -13.422 -13.578 1 95.75 57 PHE B N 1
ATOM 2235 C CA . PHE B 1 57 ? 9.461 -13.953 -13.805 1 95.75 57 PHE B CA 1
ATOM 2236 C C . PHE B 1 57 ? 9.836 -14.961 -12.719 1 95.75 57 PHE B C 1
ATOM 2238 O O . PHE B 1 57 ? 9.133 -15.086 -11.711 1 95.75 57 PHE B O 1
ATOM 2245 N N . GLY B 1 58 ? 10.875 -15.695 -13.008 1 97.12 58 GLY B N 1
ATOM 2246 C CA . GLY B 1 58 ? 11.438 -16.641 -12.062 1 97.12 58 GLY B CA 1
ATOM 2247 C C . GLY B 1 58 ? 12.953 -16.656 -12.07 1 97.12 58 GLY B C 1
ATOM 2248 O O . GLY B 1 58 ? 13.594 -15.719 -12.562 1 97.12 58 GLY B O 1
ATOM 2249 N N . VAL B 1 59 ? 13.477 -17.672 -11.477 1 98.12 59 VAL B N 1
ATOM 2250 C CA . VAL B 1 59 ? 14.922 -17.797 -11.344 1 98.12 59 VAL B CA 1
ATOM 2251 C C . VAL B 1 59 ? 15.57 -17.891 -12.719 1 98.12 59 VAL B C 1
ATOM 2253 O O . VAL B 1 59 ? 16.625 -17.297 -12.953 1 98.12 59 VAL B O 1
ATOM 2256 N N . ARG B 1 60 ? 14.906 -18.547 -13.57 1 98.06 60 ARG B N 1
ATOM 2257 C CA . ARG B 1 60 ? 15.43 -18.688 -14.93 1 98.06 60 ARG B CA 1
ATOM 2258 C C . ARG B 1 60 ? 15.633 -17.312 -15.578 1 98.06 60 ARG B C 1
ATOM 2260 O O . ARG B 1 60 ? 16.688 -17.047 -16.156 1 98.06 60 ARG B O 1
ATOM 2267 N N . GLU B 1 61 ? 14.664 -16.516 -15.5 1 97.94 61 GLU B N 1
ATOM 2268 C CA . GLU B 1 61 ? 14.711 -15.18 -16.094 1 97.94 61 GLU B CA 1
ATOM 2269 C C . GLU B 1 61 ? 15.758 -14.305 -15.406 1 97.94 61 GLU B C 1
ATOM 2271 O O . GLU B 1 61 ? 16.406 -13.484 -16.047 1 97.94 61 GLU B O 1
ATOM 2276 N N . ILE B 1 62 ? 15.883 -14.422 -14.086 1 98.31 62 ILE B N 1
ATOM 2277 C CA . ILE B 1 62 ? 16.906 -13.68 -13.352 1 98.31 62 ILE B CA 1
ATOM 2278 C C . ILE B 1 62 ? 18.281 -14.062 -13.859 1 98.31 62 ILE B C 1
ATOM 2280 O O . ILE B 1 62 ? 19.109 -13.188 -14.164 1 98.31 62 ILE B O 1
ATOM 2284 N N . CYS B 1 63 ? 18.516 -15.32 -13.984 1 98.06 63 CYS B N 1
ATOM 2285 C CA . CYS B 1 63 ? 19.797 -15.828 -14.43 1 98.06 63 CYS B CA 1
ATOM 2286 C C . CYS B 1 63 ? 20.125 -15.344 -15.844 1 98.06 63 CYS B C 1
ATOM 2288 O O . CYS B 1 63 ? 21.234 -14.883 -16.109 1 98.06 63 CYS B O 1
ATOM 2290 N N . ALA B 1 64 ? 19.172 -15.469 -16.672 1 97.44 64 ALA B N 1
ATOM 2291 C CA . ALA B 1 64 ? 19.344 -15.047 -18.062 1 97.44 64 ALA B CA 1
ATOM 2292 C C . ALA B 1 64 ? 19.703 -13.562 -18.141 1 97.44 64 ALA B C 1
ATOM 2294 O O . ALA B 1 64 ? 20.625 -13.18 -18.859 1 97.44 64 ALA B O 1
ATOM 2295 N N . ARG B 1 65 ? 19.062 -12.789 -17.375 1 96.38 65 ARG B N 1
ATOM 2296 C CA . ARG B 1 65 ? 19.281 -11.352 -17.438 1 96.38 65 ARG B CA 1
ATOM 2297 C C . ARG B 1 65 ? 20.594 -10.969 -16.766 1 96.38 65 ARG B C 1
ATOM 2299 O O . ARG B 1 65 ? 21.266 -10.031 -17.203 1 96.38 65 ARG B O 1
ATOM 2306 N N . ALA B 1 66 ? 20.938 -11.617 -15.773 1 96.56 66 ALA B N 1
ATOM 2307 C CA . ALA B 1 66 ? 22.172 -11.352 -15.039 1 96.56 66 ALA B CA 1
ATOM 2308 C C . ALA B 1 66 ? 23.375 -11.984 -15.742 1 96.56 66 ALA B C 1
ATOM 2310 O O . ALA B 1 66 ? 24.516 -11.719 -15.391 1 96.56 66 ALA B O 1
ATOM 2311 N N . ALA B 1 67 ? 23.062 -12.906 -16.656 1 95.31 67 ALA B N 1
ATOM 2312 C CA . ALA B 1 67 ? 24.094 -13.664 -17.359 1 95.31 67 ALA B CA 1
ATOM 2313 C C . ALA B 1 67 ? 24.938 -14.477 -16.375 1 95.31 67 ALA B C 1
ATOM 2315 O O . ALA B 1 67 ? 26.156 -14.422 -16.391 1 95.31 67 ALA B O 1
ATOM 2316 N N . VAL B 1 68 ? 24.234 -15.211 -15.57 1 95.25 68 VAL B N 1
ATOM 2317 C CA . VAL B 1 68 ? 24.875 -16.109 -14.617 1 95.25 68 VAL B CA 1
ATOM 2318 C C . VAL B 1 68 ? 24.234 -17.5 -14.695 1 95.25 68 VAL B C 1
ATOM 2320 O O . VAL B 1 68 ? 23.109 -17.641 -15.203 1 95.25 68 VAL B O 1
ATOM 2323 N N . SER B 1 69 ? 24.969 -18.438 -14.172 1 95.5 69 SER B N 1
ATOM 2324 C CA . SER B 1 69 ? 24.438 -19.797 -14.164 1 95.5 69 SER B CA 1
ATOM 2325 C C . SER B 1 69 ? 23.453 -20 -13.023 1 95.5 69 SER B C 1
ATOM 2327 O O . SER B 1 69 ? 23.438 -19.234 -12.055 1 95.5 69 SER B O 1
ATOM 2329 N N . ARG B 1 70 ? 22.609 -21 -13.164 1 96.94 70 ARG B N 1
ATOM 2330 C CA . ARG B 1 70 ? 21.688 -21.391 -12.109 1 96.94 70 ARG B CA 1
ATOM 2331 C C . ARG B 1 70 ? 22.438 -21.781 -10.844 1 96.94 70 ARG B C 1
ATOM 2333 O O . ARG B 1 70 ? 22 -21.484 -9.734 1 96.94 70 ARG B O 1
ATOM 2340 N N . ALA B 1 71 ? 23.578 -22.422 -11.039 1 95.94 71 ALA B N 1
ATOM 2341 C CA . ALA B 1 71 ? 24.406 -22.828 -9.898 1 95.94 71 ALA B CA 1
ATOM 2342 C C . ALA B 1 71 ? 24.891 -21.609 -9.125 1 95.94 71 ALA B C 1
ATOM 2344 O O . ALA B 1 71 ? 24.844 -21.594 -7.891 1 95.94 71 ALA B O 1
ATOM 2345 N N . ALA B 1 72 ? 25.328 -20.672 -9.859 1 95.19 72 ALA B N 1
ATOM 2346 C CA . ALA B 1 72 ? 25.781 -19.438 -9.234 1 95.19 72 ALA B CA 1
ATOM 2347 C C . ALA B 1 72 ? 24.656 -18.766 -8.453 1 95.19 72 ALA B C 1
ATOM 2349 O O . ALA B 1 72 ? 24.891 -18.188 -7.387 1 95.19 72 ALA B O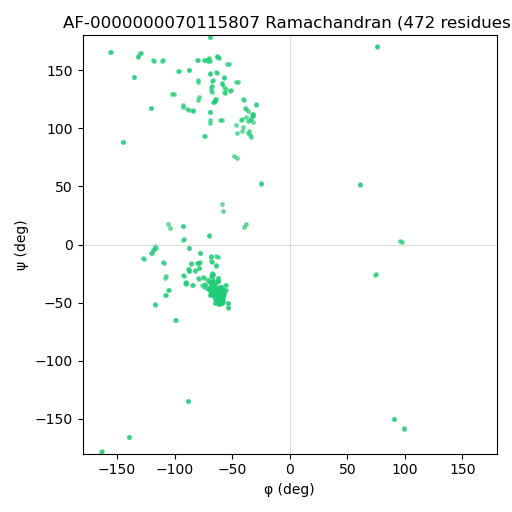 1
ATOM 2350 N N . PHE B 1 73 ? 23.438 -18.828 -9 1 98.12 73 PHE B N 1
ATOM 2351 C CA . PHE B 1 73 ? 22.281 -18.266 -8.305 1 98.12 73 PHE B CA 1
ATOM 2352 C C . PHE B 1 73 ? 22.094 -18.922 -6.949 1 98.12 73 PHE B C 1
ATOM 2354 O O . PHE B 1 73 ? 21.953 -18.25 -5.93 1 98.12 73 PHE B O 1
ATOM 2361 N N . TYR B 1 74 ? 22.125 -20.156 -6.914 1 97.56 74 TYR B N 1
ATOM 2362 C CA . TYR B 1 74 ? 21.797 -20.906 -5.711 1 97.56 74 TYR B CA 1
ATOM 2363 C C . TYR B 1 74 ? 22.953 -20.906 -4.715 1 97.56 74 TYR B C 1
ATOM 2365 O O . TYR B 1 74 ? 22.781 -21.234 -3.545 1 97.56 74 TYR B O 1
ATOM 2373 N N . ASP B 1 75 ? 24.141 -20.516 -5.211 1 96.31 75 ASP B N 1
ATOM 2374 C CA . ASP B 1 75 ? 25.234 -20.219 -4.297 1 96.31 75 ASP B CA 1
ATOM 2375 C C . ASP B 1 75 ? 24.938 -18.969 -3.471 1 96.31 75 ASP B C 1
ATOM 2377 O O . ASP B 1 75 ? 25.438 -18.828 -2.35 1 96.31 75 ASP B O 1
ATOM 2381 N N . CYS B 1 76 ? 24.094 -18.141 -4.055 1 97.44 76 CYS B N 1
ATOM 2382 C CA . CYS B 1 76 ? 23.859 -16.844 -3.438 1 97.44 76 CYS B CA 1
ATOM 2383 C C . CYS B 1 76 ? 22.516 -16.797 -2.744 1 97.44 76 CYS B C 1
ATOM 2385 O O . CYS B 1 76 ? 22.359 -16.172 -1.689 1 97.44 76 CYS B O 1
ATOM 2387 N N . PHE B 1 77 ? 21.516 -17.438 -3.418 1 98.31 77 PHE B N 1
ATOM 2388 C CA . PHE B 1 77 ? 20.141 -17.297 -2.93 1 98.31 77 PHE B CA 1
ATOM 2389 C C . PHE B 1 77 ? 19.438 -18.656 -2.934 1 98.31 77 PHE B C 1
ATOM 2391 O O . PHE B 1 77 ? 19.594 -19.438 -3.869 1 98.31 77 PHE B O 1
ATOM 2398 N N . ALA B 1 78 ? 18.594 -18.844 -1.933 1 97.88 78 ALA B N 1
ATOM 2399 C CA . ALA B 1 78 ? 17.828 -20.078 -1.819 1 97.88 78 ALA B CA 1
ATOM 2400 C C . ALA B 1 78 ? 16.703 -20.141 -2.857 1 97.88 78 ALA B C 1
ATOM 2402 O O . ALA B 1 78 ? 16.344 -21.219 -3.328 1 97.88 78 ALA B O 1
ATOM 2403 N N . ASP B 1 79 ? 16.094 -18.953 -3.17 1 97.38 79 ASP B N 1
ATOM 2404 C CA . ASP B 1 79 ? 14.977 -18.875 -4.113 1 97.38 79 ASP B CA 1
ATOM 2405 C C . ASP B 1 79 ? 14.781 -17.438 -4.594 1 97.38 79 ASP B C 1
ATOM 2407 O O . ASP B 1 79 ? 15.555 -16.547 -4.227 1 97.38 79 ASP B O 1
ATOM 2411 N N . LYS B 1 80 ? 13.852 -17.219 -5.363 1 97 80 LYS B N 1
ATOM 2412 C CA . LYS B 1 80 ? 13.539 -15.906 -5.938 1 97 80 LYS B CA 1
ATOM 2413 C C . LYS B 1 80 ? 13.234 -14.891 -4.844 1 97 80 LYS B C 1
ATOM 2415 O O . LYS B 1 80 ? 13.688 -13.75 -4.906 1 97 80 LYS B O 1
ATOM 2420 N N . ASP B 1 81 ? 12.484 -15.32 -3.861 1 96.38 81 ASP B N 1
ATOM 2421 C CA . ASP B 1 81 ? 12.102 -14.414 -2.777 1 96.38 81 ASP B CA 1
ATOM 2422 C C . ASP B 1 81 ? 13.328 -13.891 -2.041 1 96.38 81 ASP B C 1
ATOM 2424 O O . ASP B 1 81 ? 13.438 -12.688 -1.782 1 96.38 81 ASP B O 1
ATOM 2428 N N . ALA B 1 82 ? 14.141 -14.758 -1.763 1 97.62 82 ALA B N 1
ATOM 2429 C CA . ALA B 1 82 ? 15.352 -14.367 -1.046 1 97.62 82 ALA B CA 1
ATOM 2430 C C . ALA B 1 82 ? 16.141 -13.312 -1.821 1 97.62 82 ALA B C 1
ATOM 2432 O O . ALA B 1 82 ? 16.656 -12.367 -1.234 1 97.62 82 ALA B O 1
ATOM 2433 N N . CYS B 1 83 ? 16.25 -13.5 -3.109 1 98.44 83 CYS B N 1
ATOM 2434 C CA . CYS B 1 83 ? 16.953 -12.555 -3.967 1 98.44 83 CYS B CA 1
ATOM 2435 C C . CYS B 1 83 ? 16.25 -11.203 -3.969 1 98.44 83 CYS B C 1
ATOM 2437 O O . CYS B 1 83 ? 16.891 -10.164 -3.777 1 98.44 83 CYS B O 1
ATOM 2439 N N . VAL B 1 84 ? 14.969 -11.188 -4.094 1 98.19 84 VAL B N 1
ATOM 2440 C CA . VAL B 1 84 ? 14.188 -9.953 -4.172 1 98.19 84 VAL B CA 1
ATOM 2441 C C . VAL B 1 84 ? 14.227 -9.234 -2.824 1 98.19 84 VAL B C 1
ATOM 2443 O O . VAL B 1 84 ? 14.391 -8.016 -2.771 1 98.19 84 VAL B O 1
ATOM 2446 N N . TYR B 1 85 ? 14.141 -9.977 -1.743 1 97.75 85 TYR B N 1
ATOM 2447 C CA . TYR B 1 85 ? 14.195 -9.359 -0.421 1 97.75 85 TYR B CA 1
ATOM 2448 C C . TYR B 1 85 ? 15.562 -8.742 -0.164 1 97.75 85 TYR B C 1
ATOM 2450 O O . TYR B 1 85 ? 15.664 -7.68 0.455 1 97.75 85 TYR B O 1
ATOM 2458 N N . ALA B 1 86 ? 16.516 -9.406 -0.633 1 98.12 86 ALA B N 1
ATOM 2459 C CA . ALA B 1 86 ? 17.859 -8.852 -0.472 1 98.12 86 ALA B CA 1
ATOM 2460 C C . ALA B 1 86 ? 18 -7.523 -1.211 1 98.12 86 ALA B C 1
ATOM 2462 O O . ALA B 1 86 ? 18.594 -6.574 -0.691 1 98.12 86 ALA B O 1
ATOM 2463 N N . ALA B 1 87 ? 17.516 -7.469 -2.398 1 98.38 87 ALA B N 1
ATOM 2464 C CA . ALA B 1 87 ? 17.516 -6.23 -3.176 1 98.38 87 ALA B CA 1
ATOM 2465 C C . ALA B 1 87 ? 16.703 -5.145 -2.484 1 98.38 87 ALA B C 1
ATOM 2467 O O . ALA B 1 87 ? 17.109 -3.982 -2.438 1 98.38 87 ALA B O 1
ATOM 2468 N N . TYR B 1 88 ? 15.617 -5.488 -1.97 1 98.19 88 TYR B N 1
ATOM 2469 C CA . TYR B 1 88 ? 14.742 -4.559 -1.269 1 98.19 88 TYR B CA 1
ATOM 2470 C C . TYR B 1 88 ? 15.422 -4.008 -0.02 1 98.19 88 TYR B C 1
ATOM 2472 O O . TYR B 1 88 ? 15.336 -2.809 0.263 1 98.19 88 TYR B O 1
ATOM 2480 N N . ASP B 1 89 ? 16.031 -4.891 0.711 1 97.81 89 ASP B N 1
ATOM 2481 C CA . ASP B 1 89 ? 16.766 -4.473 1.908 1 97.81 89 ASP B CA 1
ATOM 2482 C C . ASP B 1 89 ? 17.844 -3.443 1.568 1 97.81 89 ASP B C 1
ATOM 2484 O O . ASP B 1 89 ? 18 -2.455 2.285 1 97.81 89 ASP B O 1
ATOM 2488 N N . ARG B 1 90 ? 18.5 -3.715 0.481 1 97.12 90 ARG B N 1
ATOM 2489 C CA . ARG B 1 90 ? 19.5 -2.76 0.024 1 97.12 90 ARG B CA 1
ATOM 2490 C C . ARG B 1 90 ? 18.859 -1.417 -0.317 1 97.12 90 ARG B C 1
ATOM 2492 O O . ARG B 1 90 ? 19.391 -0.363 0.048 1 97.12 90 ARG B O 1
ATOM 2499 N N . PHE B 1 91 ? 17.812 -1.428 -1.024 1 97.38 91 PHE B N 1
ATOM 2500 C CA . PHE B 1 91 ? 17.062 -0.217 -1.364 1 97.38 91 PHE B CA 1
ATOM 2501 C C . PHE B 1 91 ? 16.703 0.563 -0.108 1 97.38 91 PHE B C 1
ATOM 2503 O O . PHE B 1 91 ? 16.922 1.772 -0.032 1 97.38 91 PHE B O 1
ATOM 2510 N N . ILE B 1 92 ? 16.141 -0.097 0.863 1 96.19 92 ILE B N 1
ATOM 2511 C CA . ILE B 1 92 ? 15.711 0.541 2.1 1 96.19 92 ILE B CA 1
ATOM 2512 C C . ILE B 1 92 ? 16.906 1.201 2.789 1 96.19 92 ILE B C 1
ATOM 2514 O O . ILE B 1 92 ? 16.812 2.355 3.215 1 96.19 92 ILE B O 1
ATOM 2518 N N . GLU B 1 93 ? 17.938 0.487 2.869 1 95.62 93 GLU B N 1
ATOM 2519 C CA . GLU B 1 93 ? 19.125 0.998 3.543 1 95.62 93 GLU B CA 1
ATOM 2520 C C . GLU B 1 93 ? 19.656 2.256 2.857 1 95.62 93 GLU B C 1
ATOM 2522 O O . GLU B 1 93 ? 19.906 3.27 3.514 1 95.62 93 GLU B O 1
ATOM 2527 N N . VAL B 1 94 ? 19.828 2.211 1.575 1 94.44 94 VAL B N 1
ATOM 2528 C CA . VAL B 1 94 ? 20.344 3.332 0.8 1 94.44 94 VAL B CA 1
ATOM 2529 C C . VAL B 1 94 ? 19.391 4.52 0.897 1 94.44 94 VAL B C 1
ATOM 2531 O O . VAL B 1 94 ? 19.812 5.664 1.052 1 94.44 94 VAL B O 1
ATOM 2534 N N . PHE B 1 95 ? 18.156 4.215 0.82 1 92.81 95 PHE B N 1
ATOM 2535 C CA . PHE B 1 95 ? 17.125 5.234 0.854 1 92.81 95 PHE B CA 1
ATOM 2536 C C . PHE B 1 95 ? 17.109 5.953 2.197 1 92.81 95 PHE B C 1
ATOM 2538 O O . PHE B 1 95 ? 17.125 7.188 2.248 1 92.81 95 PHE B O 1
ATOM 2545 N N . LEU B 1 96 ? 17.156 5.211 3.281 1 92.12 96 LEU B N 1
ATOM 2546 C CA . LEU B 1 96 ? 17.172 5.781 4.625 1 92.12 96 LEU B CA 1
ATOM 2547 C C . LEU B 1 96 ? 18.422 6.621 4.852 1 92.12 96 LEU B C 1
ATOM 2549 O O . LEU B 1 96 ? 18.344 7.699 5.445 1 92.12 96 LEU B O 1
ATOM 2553 N N . GLU B 1 97 ? 19.516 6.168 4.367 1 91.69 97 GLU B N 1
ATOM 2554 C CA . GLU B 1 97 ? 20.766 6.891 4.52 1 91.69 97 GLU B CA 1
ATOM 2555 C C . GLU B 1 97 ? 20.719 8.234 3.793 1 91.69 97 GLU B C 1
ATOM 2557 O O . GLU B 1 97 ? 21.156 9.25 4.336 1 91.69 97 GLU B O 1
ATOM 2562 N N . ARG B 1 98 ? 20.203 8.234 2.693 1 90.44 98 ARG B N 1
ATOM 2563 C CA . ARG B 1 98 ? 20.109 9.453 1.902 1 90.44 98 ARG B CA 1
ATOM 2564 C C . ARG B 1 98 ? 19.188 10.469 2.559 1 90.44 98 ARG B C 1
ATOM 2566 O O . ARG B 1 98 ? 19.484 11.664 2.596 1 90.44 98 ARG B O 1
ATOM 2573 N N . LEU B 1 99 ? 18.094 9.961 3.031 1 88.5 99 LEU B N 1
ATOM 2574 C CA . LEU B 1 99 ? 17.109 10.844 3.654 1 88.5 99 LEU B CA 1
ATOM 2575 C C . LEU B 1 99 ? 17.641 11.398 4.973 1 88.5 99 LEU B C 1
ATOM 2577 O O . LEU B 1 99 ? 17.391 12.562 5.309 1 88.5 99 LEU B O 1
ATOM 2581 N N . ALA B 1 100 ? 18.344 10.656 5.707 1 81.94 100 ALA B N 1
ATOM 2582 C CA . ALA B 1 100 ? 18.922 11.109 6.965 1 81.94 100 ALA B CA 1
ATOM 2583 C C . ALA B 1 100 ? 19.984 12.172 6.727 1 81.94 100 ALA B C 1
ATOM 2585 O O . ALA B 1 100 ? 20.141 13.102 7.52 1 81.94 100 ALA B O 1
ATOM 2586 N N . ASP B 1 101 ? 20.656 12.117 5.641 1 79.81 101 ASP B N 1
ATOM 2587 C CA . ASP B 1 101 ? 21.719 13.062 5.309 1 79.81 101 ASP B CA 1
ATOM 2588 C C . ASP B 1 101 ? 21.141 14.414 4.91 1 79.81 101 ASP B C 1
ATOM 2590 O O . ASP B 1 101 ? 21.75 15.461 5.188 1 79.81 101 ASP B O 1
ATOM 2594 N N . ASP B 1 102 ? 19.969 14.5 4.371 1 76.06 102 ASP B N 1
ATOM 2595 C CA . ASP B 1 102 ? 19.375 15.719 3.828 1 76.06 102 ASP B CA 1
ATOM 2596 C C . ASP B 1 102 ? 18.578 16.453 4.895 1 76.06 102 ASP B C 1
ATOM 2598 O O . ASP B 1 102 ? 18.359 17.672 4.789 1 76.06 102 ASP B O 1
ATOM 2602 N N . ALA B 1 103 ? 17.875 15.922 5.918 1 68.31 103 ALA B N 1
ATOM 2603 C CA . ALA B 1 103 ? 16.922 16.453 6.895 1 68.31 103 ALA B CA 1
ATOM 2604 C C . ALA B 1 103 ? 17.594 17.484 7.797 1 68.31 103 ALA B C 1
ATOM 2606 O O . ALA B 1 103 ? 16.922 18.359 8.344 1 68.31 103 ALA B O 1
ATOM 2607 N N . GLY B 1 104 ? 18.859 17.656 7.785 1 65.25 104 GLY B N 1
ATOM 2608 C CA . GLY B 1 104 ? 19.469 18.359 8.906 1 65.25 104 GLY B CA 1
ATOM 2609 C C . GLY B 1 104 ? 19.906 19.781 8.562 1 65.25 104 GLY B C 1
ATOM 2610 O O . GLY B 1 104 ? 20.422 20.5 9.414 1 65.25 104 GLY B O 1
ATOM 2611 N N . THR B 1 105 ? 19.406 20.344 7.488 1 69.88 105 THR B N 1
ATOM 2612 C CA . THR B 1 105 ? 20.172 21.562 7.25 1 69.88 105 THR B CA 1
ATOM 2613 C C . THR B 1 105 ? 19.266 22.781 7.324 1 69.88 105 THR B C 1
ATOM 2615 O O . THR B 1 105 ? 19.734 23.922 7.391 1 69.88 105 THR B O 1
ATOM 2618 N N . ALA B 1 106 ? 18.016 22.547 7.484 1 78.62 106 ALA B N 1
ATOM 2619 C CA . ALA B 1 106 ? 17.109 23.703 7.422 1 78.62 106 ALA B CA 1
ATOM 2620 C C . ALA B 1 106 ? 16.969 24.344 8.797 1 78.62 106 ALA B C 1
ATOM 2622 O O . ALA B 1 106 ? 17.094 23.688 9.82 1 78.62 106 ALA B O 1
ATOM 2623 N N . GLY B 1 107 ? 16.719 25.703 8.805 1 80.5 107 GLY B N 1
ATOM 2624 C CA . GLY B 1 107 ? 16.641 26.484 10.023 1 80.5 107 GLY B CA 1
ATOM 2625 C C . GLY B 1 107 ? 15.273 26.406 10.695 1 80.5 107 GLY B C 1
ATOM 2626 O O . GLY B 1 107 ? 15.133 26.75 11.867 1 80.5 107 GLY B O 1
ATOM 2627 N N . ASP B 1 108 ? 14.281 26.094 9.984 1 84.06 108 ASP B N 1
ATOM 2628 C CA . ASP B 1 108 ? 12.953 25.984 10.578 1 84.06 108 ASP B CA 1
ATOM 2629 C C . ASP B 1 108 ? 12.297 24.656 10.195 1 84.06 108 ASP B C 1
ATOM 2631 O O . ASP B 1 108 ? 12.797 23.938 9.328 1 84.06 108 ASP B O 1
ATOM 2635 N N . TRP B 1 109 ? 11.273 24.297 10.883 1 84.56 109 TRP B N 1
ATOM 2636 C CA . TRP B 1 109 ? 10.656 22.984 10.766 1 84.56 109 TRP B CA 1
ATOM 2637 C C . TRP B 1 109 ? 10.039 22.797 9.383 1 84.56 109 TRP B C 1
ATOM 2639 O O . TRP B 1 109 ? 10.141 21.703 8.797 1 84.56 109 TRP B O 1
ATOM 2649 N N . ALA B 1 110 ? 9.367 23.828 8.867 1 83.94 110 ALA B N 1
ATOM 2650 C CA . ALA B 1 110 ? 8.797 23.734 7.527 1 83.94 110 ALA B CA 1
ATOM 2651 C C . ALA B 1 110 ? 9.875 23.438 6.488 1 83.94 110 ALA B C 1
ATOM 2653 O O . ALA B 1 110 ? 9.641 22.672 5.547 1 83.94 110 ALA B O 1
ATOM 2654 N N . GLY B 1 111 ? 10.992 24.062 6.68 1 87.5 111 GLY B N 1
ATOM 2655 C CA . GLY B 1 111 ? 12.125 23.797 5.805 1 87.5 111 GLY B CA 1
ATOM 2656 C C . GLY B 1 111 ? 12.633 22.359 5.914 1 87.5 111 GLY B C 1
ATOM 2657 O O . GLY B 1 111 ? 13.023 21.766 4.914 1 87.5 111 GLY B O 1
ATOM 2658 N N . VAL B 1 112 ? 12.656 21.859 7.098 1 88.38 112 VAL B N 1
ATOM 2659 C CA . VAL B 1 112 ? 13.078 20.484 7.312 1 88.38 112 VAL B CA 1
ATOM 2660 C C . VAL B 1 112 ? 12.125 19.531 6.59 1 88.38 112 VAL B C 1
ATOM 2662 O O . VAL B 1 112 ? 12.57 18.625 5.879 1 88.38 112 VAL B O 1
ATOM 2665 N N . VAL B 1 113 ? 10.852 19.734 6.723 1 91 113 VAL B N 1
ATOM 2666 C CA . VAL B 1 113 ? 9.859 18.891 6.074 1 91 113 VAL B CA 1
ATOM 2667 C C . VAL B 1 113 ? 10 18.984 4.559 1 91 113 VAL B C 1
ATOM 2669 O O . VAL B 1 113 ? 10.016 17.969 3.863 1 91 113 VAL B O 1
ATOM 2672 N N . GLY B 1 114 ? 10.117 20.219 4.105 1 91.88 114 GLY B N 1
ATOM 2673 C CA . GLY B 1 114 ? 10.32 20.422 2.678 1 91.88 114 GLY B CA 1
ATOM 2674 C C . GLY B 1 114 ? 11.555 19.719 2.145 1 91.88 114 GLY B C 1
ATOM 2675 O O . GLY B 1 114 ? 11.531 19.141 1.062 1 91.88 114 GLY B O 1
ATOM 2676 N N . GLY B 1 115 ? 12.625 19.844 2.861 1 91.25 115 GLY B N 1
ATOM 2677 C CA . GLY B 1 115 ? 13.844 19.141 2.488 1 91.25 115 GLY B CA 1
ATOM 2678 C C . GLY B 1 115 ? 13.688 17.641 2.414 1 91.25 115 GLY B C 1
ATOM 2679 O O . GLY B 1 115 ? 14.172 17 1.478 1 91.25 115 GLY B O 1
ATOM 2680 N N . PHE B 1 116 ? 13.023 17.062 3.369 1 91.69 116 PHE B N 1
ATOM 2681 C CA . PHE B 1 116 ? 12.766 15.633 3.398 1 91.69 116 PHE B CA 1
ATOM 2682 C C . PHE B 1 116 ? 11.945 15.203 2.189 1 91.69 116 PHE B C 1
ATOM 2684 O O . PHE B 1 116 ? 12.297 14.25 1.498 1 91.69 116 PHE B O 1
ATOM 2691 N N . VAL B 1 117 ? 10.836 15.898 1.961 1 94.94 117 VAL B N 1
ATOM 2692 C CA . VAL B 1 117 ? 9.938 15.57 0.856 1 94.94 117 VAL B CA 1
ATOM 2693 C C . VAL B 1 117 ? 10.695 15.648 -0.466 1 94.94 117 VAL B C 1
ATOM 2695 O O . VAL B 1 117 ? 10.617 14.742 -1.295 1 94.94 117 VAL B O 1
ATOM 2698 N N . THR B 1 118 ? 11.461 16.672 -0.629 1 93.94 118 THR B N 1
ATOM 2699 C CA . THR B 1 118 ? 12.242 16.875 -1.847 1 93.94 118 THR B CA 1
ATOM 2700 C C . THR B 1 118 ? 13.266 15.75 -2.014 1 93.94 118 THR B C 1
ATOM 2702 O O . THR B 1 118 ? 13.406 15.188 -3.1 1 93.94 118 THR B O 1
ATOM 2705 N N . ALA B 1 119 ? 13.93 15.445 -0.977 1 93.25 119 ALA B N 1
ATOM 2706 C CA . ALA B 1 119 ? 14.93 14.375 -1.021 1 93.25 119 ALA B CA 1
ATOM 2707 C C . ALA B 1 119 ? 14.281 13.031 -1.346 1 93.25 119 ALA B C 1
ATOM 2709 O O . ALA B 1 119 ? 14.82 12.25 -2.127 1 93.25 119 ALA B O 1
ATOM 2710 N N . TYR B 1 120 ? 13.195 12.75 -0.705 1 94.88 120 TYR B N 1
ATOM 2711 C CA . TYR B 1 120 ? 12.453 11.516 -0.95 1 94.88 120 TYR B CA 1
ATOM 2712 C C . TYR B 1 120 ? 12.125 11.367 -2.43 1 94.88 120 TYR B C 1
ATOM 2714 O O . TYR B 1 120 ? 12.461 10.352 -3.045 1 94.88 120 TYR B O 1
ATOM 2722 N N . LEU B 1 121 ? 11.5 12.367 -2.98 1 95.62 121 LEU B N 1
ATOM 2723 C CA . LEU B 1 121 ? 11.062 12.336 -4.371 1 95.62 121 LEU B CA 1
ATOM 2724 C C . LEU B 1 121 ? 12.25 12.312 -5.32 1 95.62 121 LEU B C 1
ATOM 2726 O O . LEU B 1 121 ? 12.234 11.602 -6.328 1 95.62 121 LEU B O 1
ATOM 2730 N N . ALA B 1 122 ? 13.281 13.039 -5.008 1 93.56 122 ALA B N 1
ATOM 2731 C CA . ALA B 1 122 ? 14.484 13.078 -5.836 1 93.56 122 ALA B CA 1
ATOM 2732 C C . ALA B 1 122 ? 15.172 11.719 -5.875 1 93.56 122 ALA B C 1
ATOM 2734 O O . ALA B 1 122 ? 15.672 11.305 -6.922 1 93.56 122 ALA B O 1
ATOM 2735 N N . THR B 1 123 ? 15.203 11.094 -4.766 1 93.38 123 THR B N 1
ATOM 2736 C CA . THR B 1 123 ? 15.828 9.781 -4.695 1 93.38 123 THR B CA 1
ATOM 2737 C C . THR B 1 123 ? 15.086 8.773 -5.574 1 93.38 123 THR B C 1
ATOM 2739 O O . THR B 1 123 ? 15.711 8.008 -6.309 1 93.38 123 THR B O 1
ATOM 2742 N N . LEU B 1 124 ? 13.805 8.789 -5.508 1 94.88 124 LEU B N 1
ATOM 2743 C CA . LEU B 1 124 ? 13.008 7.91 -6.363 1 94.88 124 LEU B CA 1
ATOM 2744 C C . LEU B 1 124 ? 13.242 8.227 -7.836 1 94.88 124 LEU B C 1
ATOM 2746 O O . LEU B 1 124 ? 13.32 7.312 -8.664 1 94.88 124 LEU B O 1
ATOM 2750 N N . GLU B 1 125 ? 13.359 9.453 -8.133 1 93.31 125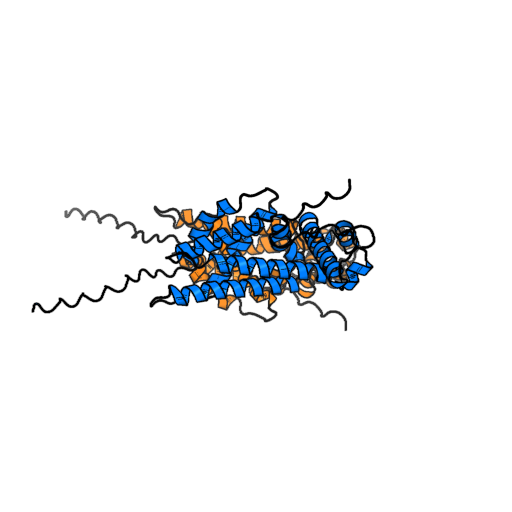 GLU B N 1
ATOM 2751 C CA . GLU B 1 125 ? 13.508 9.898 -9.516 1 93.31 125 GLU B CA 1
ATOM 2752 C C . GLU B 1 125 ? 14.867 9.492 -10.086 1 93.31 125 GLU B C 1
ATOM 2754 O O . GLU B 1 125 ? 15 9.258 -11.289 1 93.31 125 GLU B O 1
ATOM 2759 N N . ARG B 1 126 ? 15.867 9.43 -9.297 1 93.56 126 ARG B N 1
ATOM 2760 C CA . ARG B 1 126 ? 17.219 9.102 -9.734 1 93.56 126 ARG B CA 1
ATOM 2761 C C . ARG B 1 126 ? 17.281 7.699 -10.32 1 93.56 126 ARG B C 1
ATOM 2763 O O . ARG B 1 126 ? 18.125 7.414 -11.172 1 93.56 126 ARG B O 1
ATOM 2770 N N . ASP B 1 127 ? 16.438 6.848 -9.883 1 95 127 ASP B N 1
ATOM 2771 C CA . ASP B 1 127 ? 16.312 5.488 -10.398 1 95 127 ASP B CA 1
ATOM 2772 C C . ASP B 1 127 ? 14.859 5.023 -10.391 1 95 127 ASP B C 1
ATOM 2774 O O . ASP B 1 127 ? 14.438 4.301 -9.484 1 95 127 ASP B O 1
ATOM 2778 N N . ARG B 1 128 ? 14.219 5.297 -11.414 1 93.81 128 ARG B N 1
ATOM 2779 C CA . ARG B 1 128 ? 12.789 5.059 -11.5 1 93.81 128 ARG B CA 1
ATOM 2780 C C . ARG B 1 128 ? 12.484 3.564 -11.578 1 93.81 128 ARG B C 1
ATOM 2782 O O . ARG B 1 128 ? 11.438 3.111 -11.102 1 93.81 128 ARG B O 1
ATOM 2789 N N . VAL B 1 129 ? 13.383 2.887 -12.148 1 95.25 129 VAL B N 1
ATOM 2790 C CA . VAL B 1 129 ? 13.188 1.445 -12.266 1 95.25 129 VAL B CA 1
ATOM 2791 C C . VAL B 1 129 ? 13.18 0.807 -10.875 1 95.25 129 VAL B C 1
ATOM 2793 O O . VAL B 1 129 ? 12.258 0.068 -10.531 1 95.25 129 VAL B O 1
ATOM 2796 N N . THR B 1 130 ? 14.188 1.146 -10.133 1 96.94 130 THR B N 1
ATOM 2797 C CA . THR B 1 130 ? 14.266 0.643 -8.766 1 96.94 130 THR B CA 1
ATOM 2798 C C . THR B 1 130 ? 13.094 1.158 -7.934 1 96.94 130 THR B C 1
ATOM 2800 O O . THR B 1 130 ? 12.516 0.415 -7.141 1 96.94 130 THR B O 1
ATOM 2803 N N . ALA B 1 131 ? 12.766 2.379 -8.188 1 95.75 131 ALA B N 1
ATOM 2804 C CA . ALA B 1 131 ? 11.633 2.977 -7.477 1 95.75 131 ALA B CA 1
ATOM 2805 C C . ALA B 1 131 ? 10.344 2.211 -7.758 1 95.75 131 ALA B C 1
ATOM 2807 O O . ALA B 1 131 ? 9.586 1.903 -6.84 1 95.75 131 ALA B O 1
ATOM 2808 N N . ARG B 1 132 ? 10.109 1.911 -8.953 1 94.88 132 ARG B N 1
ATOM 2809 C CA . ARG B 1 132 ? 8.898 1.185 -9.32 1 94.88 132 ARG B CA 1
ATOM 2810 C C . ARG B 1 132 ? 8.898 -0.216 -8.711 1 94.88 132 ARG B C 1
ATOM 2812 O O . ARG B 1 132 ? 7.867 -0.69 -8.242 1 94.88 132 ARG B O 1
ATOM 2819 N N . ALA B 1 133 ? 10.008 -0.854 -8.727 1 96.62 133 ALA B N 1
ATOM 2820 C CA . ALA B 1 133 ? 10.125 -2.197 -8.164 1 96.62 133 ALA B CA 1
ATOM 2821 C C . ALA B 1 133 ? 9.742 -2.207 -6.691 1 96.62 133 ALA B C 1
ATOM 2823 O O . ALA B 1 133 ? 8.93 -3.029 -6.258 1 96.62 133 ALA B O 1
ATOM 2824 N N . PHE B 1 134 ? 10.188 -1.198 -5.996 1 97.12 134 PHE B N 1
ATOM 2825 C CA . PHE B 1 134 ? 10.156 -1.358 -4.547 1 97.12 134 PHE B CA 1
ATOM 2826 C C . PHE B 1 134 ? 9.094 -0.457 -3.928 1 97.12 134 PHE B C 1
ATOM 2828 O O . PHE B 1 134 ? 8.695 -0.664 -2.781 1 97.12 134 PHE B O 1
ATOM 2835 N N . GLN B 1 135 ? 8.625 0.521 -4.676 1 94.94 135 GLN B N 1
ATOM 2836 C CA . GLN B 1 135 ? 7.52 1.35 -4.199 1 94.94 135 GLN B CA 1
ATOM 2837 C C . GLN B 1 135 ? 6.176 0.789 -4.648 1 94.94 135 GLN B C 1
ATOM 2839 O O . GLN B 1 135 ? 5.156 0.999 -3.988 1 94.94 135 GLN B O 1
ATOM 2844 N N . VAL B 1 136 ? 6.125 0.064 -5.746 1 93.75 136 VAL B N 1
ATOM 2845 C CA . VAL B 1 136 ? 4.863 -0.306 -6.383 1 93.75 136 VAL B CA 1
ATOM 2846 C C . VAL B 1 136 ? 4.703 -1.824 -6.363 1 93.75 136 VAL B C 1
ATOM 2848 O O . VAL B 1 136 ? 3.746 -2.344 -5.781 1 93.75 136 VAL B O 1
ATOM 2851 N N . GLU B 1 137 ? 5.695 -2.514 -6.82 1 93.62 137 GLU B N 1
ATOM 2852 C CA . GLU B 1 137 ? 5.512 -3.926 -7.141 1 93.62 137 GLU B CA 1
ATOM 2853 C C . GLU B 1 137 ? 5.777 -4.809 -5.922 1 93.62 137 GLU B C 1
ATOM 2855 O O . GLU B 1 137 ? 5.27 -5.93 -5.84 1 93.62 137 GLU B O 1
ATOM 2860 N N . MET B 1 138 ? 6.477 -4.305 -5.004 1 94.19 138 MET B N 1
ATOM 2861 C CA . MET B 1 138 ? 6.977 -5.109 -3.893 1 94.19 138 MET B CA 1
ATOM 2862 C C . MET B 1 138 ? 5.832 -5.609 -3.018 1 94.19 138 MET B C 1
ATOM 2864 O O . MET B 1 138 ? 5.93 -6.672 -2.402 1 94.19 138 MET B O 1
ATOM 2868 N N . ASP B 1 139 ? 4.746 -4.93 -2.992 1 87.12 139 ASP B N 1
ATOM 2869 C CA . ASP B 1 139 ? 3.637 -5.297 -2.119 1 87.12 139 ASP B CA 1
ATOM 2870 C C . ASP B 1 139 ? 3.062 -6.66 -2.5 1 87.12 139 ASP B C 1
ATOM 2872 O O . ASP B 1 139 ? 2.441 -7.328 -1.675 1 87.12 139 ASP B O 1
ATOM 2876 N N . ALA B 1 140 ? 3.324 -7.105 -3.646 1 87 140 ALA B N 1
ATOM 2877 C CA . ALA B 1 140 ? 2.826 -8.391 -4.133 1 87 140 ALA B CA 1
ATOM 2878 C C . ALA B 1 140 ? 3.455 -9.547 -3.365 1 87 140 ALA B C 1
ATOM 2880 O O . ALA B 1 140 ? 2.955 -10.68 -3.414 1 87 140 ALA B O 1
ATOM 2881 N N . LEU B 1 141 ? 4.527 -9.281 -2.627 1 90 141 LEU B N 1
ATOM 2882 C CA . LEU B 1 141 ? 5.27 -10.359 -1.976 1 90 141 LEU B CA 1
ATOM 2883 C C . LEU B 1 141 ? 4.684 -10.672 -0.604 1 90 141 LEU B C 1
ATOM 2885 O O . LEU B 1 141 ? 5.168 -11.562 0.095 1 90 141 LEU B O 1
ATOM 2889 N N . GLY B 1 142 ? 3.73 -9.977 -0.19 1 88.12 142 GLY B N 1
ATOM 2890 C CA . GLY B 1 142 ? 2.963 -10.398 0.972 1 88.12 142 GLY B CA 1
ATOM 2891 C C . GLY B 1 142 ? 3.52 -9.859 2.277 1 88.12 142 GLY B C 1
ATOM 2892 O O . GLY B 1 142 ? 4.109 -8.781 2.311 1 88.12 142 GLY B O 1
ATOM 2893 N N . ARG B 1 143 ? 3.318 -10.625 3.318 1 88.81 143 ARG B N 1
ATOM 2894 C CA . ARG B 1 143 ? 3.488 -10.156 4.688 1 88.81 143 ARG B CA 1
ATOM 2895 C C . ARG B 1 143 ? 4.949 -9.82 4.977 1 88.81 143 ARG B C 1
ATOM 2897 O O . ARG B 1 143 ? 5.246 -8.797 5.59 1 88.81 143 ARG B O 1
ATOM 2904 N N . PRO B 1 144 ? 5.852 -10.625 4.512 1 91 144 PRO B N 1
ATOM 2905 C CA . PRO B 1 144 ? 7.242 -10.273 4.809 1 91 144 PRO B CA 1
ATOM 2906 C C . PRO B 1 144 ? 7.656 -8.93 4.223 1 91 144 PRO B C 1
ATOM 2908 O O . PRO B 1 144 ? 8.398 -8.18 4.855 1 91 144 PRO B O 1
ATOM 2911 N N . ALA B 1 145 ? 7.195 -8.617 3.039 1 93.12 145 ALA B N 1
ATOM 2912 C CA . ALA B 1 145 ? 7.492 -7.332 2.414 1 93.12 145 ALA B CA 1
ATOM 2913 C C . ALA B 1 145 ? 6.84 -6.188 3.184 1 93.12 145 ALA B C 1
ATOM 2915 O O . ALA B 1 145 ? 7.465 -5.148 3.41 1 93.12 145 ALA B O 1
ATOM 2916 N N . ARG B 1 146 ? 5.66 -6.387 3.627 1 92.75 146 ARG B N 1
ATOM 2917 C CA . ARG B 1 146 ? 4.938 -5.363 4.375 1 92.75 146 ARG B CA 1
ATOM 2918 C C . ARG B 1 146 ? 5.613 -5.082 5.715 1 92.75 146 ARG B C 1
ATOM 2920 O O . ARG B 1 146 ? 5.68 -3.934 6.152 1 92.75 146 ARG B O 1
ATOM 2927 N N . GLN B 1 147 ? 6.09 -6.086 6.305 1 93.06 147 GLN B N 1
ATOM 2928 C CA . GLN B 1 147 ? 6.77 -5.93 7.586 1 93.06 147 GLN B CA 1
ATOM 2929 C C . GLN B 1 147 ? 8.055 -5.125 7.43 1 93.06 147 GLN B C 1
ATOM 2931 O O . GLN B 1 147 ? 8.344 -4.242 8.242 1 93.06 147 GLN B O 1
ATOM 2936 N N . ARG B 1 148 ? 8.789 -5.426 6.395 1 94.75 148 ARG B N 1
ATOM 2937 C CA . ARG B 1 148 ? 10.008 -4.672 6.105 1 94.75 148 ARG B CA 1
ATOM 2938 C C . ARG B 1 148 ? 9.688 -3.201 5.855 1 94.75 148 ARG B C 1
ATOM 2940 O O . ARG B 1 148 ? 10.367 -2.316 6.375 1 94.75 148 ARG B O 1
ATOM 2947 N N . ARG B 1 149 ? 8.688 -3.004 5.113 1 94.88 149 ARG B N 1
ATOM 2948 C CA . ARG B 1 149 ? 8.273 -1.64 4.809 1 94.88 149 ARG B CA 1
ATOM 2949 C C . ARG B 1 149 ? 7.863 -0.895 6.074 1 94.88 149 ARG B C 1
ATOM 2951 O O . ARG B 1 149 ? 8.281 0.244 6.293 1 94.88 149 ARG B O 1
ATOM 2958 N N . ARG B 1 150 ? 7.07 -1.537 6.879 1 94.5 150 ARG B N 1
ATOM 2959 C CA . ARG B 1 150 ? 6.594 -0.921 8.117 1 94.5 150 ARG B CA 1
ATOM 2960 C C . ARG B 1 150 ? 7.758 -0.572 9.031 1 94.5 150 ARG B C 1
ATOM 2962 O O . ARG B 1 150 ? 7.809 0.527 9.594 1 94.5 150 ARG B O 1
ATOM 2969 N N . GLN B 1 151 ? 8.648 -1.456 9.125 1 95.06 151 GLN B N 1
ATOM 2970 C CA . GLN B 1 151 ? 9.812 -1.227 9.977 1 95.06 151 GLN B CA 1
ATOM 2971 C C . GLN B 1 151 ? 10.648 -0.057 9.469 1 95.06 151 GLN B C 1
ATOM 2973 O O . GLN B 1 151 ? 11.125 0.763 10.258 1 95.06 151 GLN B O 1
ATOM 2978 N N . ALA B 1 152 ? 10.805 0.011 8.234 1 95.44 152 ALA B N 1
ATOM 2979 C CA . ALA B 1 152 ? 11.57 1.102 7.633 1 95.44 152 ALA B CA 1
ATOM 2980 C C . ALA B 1 152 ? 10.875 2.443 7.855 1 95.44 152 ALA B C 1
ATOM 2982 O O . ALA B 1 152 ? 11.523 3.432 8.203 1 95.44 152 ALA B O 1
ATOM 2983 N N . ILE B 1 153 ? 9.609 2.447 7.691 1 95.75 153 ILE B N 1
ATOM 2984 C CA . ILE B 1 153 ? 8.82 3.666 7.855 1 95.75 153 ILE B CA 1
ATOM 2985 C C . ILE B 1 153 ? 8.859 4.109 9.312 1 95.75 153 ILE B C 1
ATOM 2987 O O . ILE B 1 153 ? 9.031 5.297 9.602 1 95.75 153 ILE B O 1
ATOM 2991 N N . GLU B 1 154 ? 8.727 3.188 10.18 1 95.81 154 GLU B N 1
ATOM 2992 C CA . GLU B 1 154 ? 8.773 3.504 11.609 1 95.81 154 GLU B CA 1
ATOM 2993 C C . GLU B 1 154 ? 10.141 4.059 12 1 95.81 154 GLU B C 1
ATOM 2995 O O . GLU B 1 154 ? 10.227 4.992 12.805 1 95.81 154 GLU B O 1
ATOM 3000 N N . ARG B 1 155 ? 11.133 3.488 11.453 1 95 155 ARG B N 1
ATOM 3001 C CA . ARG B 1 155 ? 12.484 3.979 11.719 1 95 155 ARG B CA 1
ATOM 3002 C C . ARG B 1 155 ? 12.648 5.41 11.227 1 95 155 ARG B C 1
ATOM 3004 O O . ARG B 1 155 ? 13.164 6.266 11.953 1 95 155 ARG B O 1
ATOM 3011 N N . LEU B 1 156 ? 12.234 5.656 10.062 1 93.69 156 LEU B N 1
ATOM 3012 C CA . LEU B 1 156 ? 12.352 6.992 9.484 1 93.69 156 LEU B CA 1
ATOM 3013 C C . LEU B 1 156 ? 11.484 7.992 10.25 1 93.69 156 LEU B C 1
ATOM 3015 O O . LEU B 1 156 ? 11.938 9.094 10.555 1 93.69 156 LEU B O 1
ATOM 3019 N N . ALA B 1 157 ? 10.305 7.629 10.562 1 95 157 ALA B N 1
ATOM 3020 C CA . ALA B 1 157 ? 9.398 8.477 11.328 1 95 157 ALA B CA 1
ATOM 3021 C C . ALA B 1 157 ? 9.984 8.805 12.703 1 95 157 ALA B C 1
ATOM 3023 O O . ALA B 1 157 ? 9.93 9.945 13.156 1 95 157 ALA B O 1
ATOM 3024 N N . GLY B 1 158 ? 10.5 7.797 13.336 1 93.94 158 GLY B N 1
ATOM 3025 C CA . GLY B 1 158 ? 11.156 8.008 14.617 1 93.94 158 GLY B CA 1
ATOM 3026 C C . GLY B 1 158 ? 12.312 8.984 14.539 1 93.94 158 GLY B C 1
ATOM 3027 O O . GLY B 1 158 ? 12.477 9.844 15.414 1 93.94 158 GLY B O 1
ATOM 3028 N N . PHE B 1 159 ? 13.055 8.891 13.57 1 91.69 159 PHE B N 1
ATOM 3029 C CA . PHE B 1 159 ? 14.195 9.773 13.359 1 91.69 159 PHE B CA 1
ATOM 3030 C C . PHE B 1 159 ? 13.734 11.219 13.219 1 91.69 159 PHE B C 1
ATOM 3032 O O . PHE B 1 159 ? 14.273 12.117 13.867 1 91.69 159 PHE B O 1
ATOM 3039 N N . VAL B 1 160 ? 12.75 11.469 12.391 1 90.56 160 VAL B N 1
ATOM 3040 C CA . VAL B 1 160 ? 12.266 12.82 12.141 1 90.56 160 VAL B CA 1
ATOM 3041 C C . VAL B 1 160 ? 11.586 13.367 13.398 1 90.56 160 VAL B C 1
ATOM 3043 O O . VAL B 1 160 ? 11.758 14.539 13.742 1 90.56 160 VAL B O 1
ATOM 3046 N N . HIS B 1 161 ? 10.82 12.531 14.016 1 91.56 161 HIS B N 1
ATOM 3047 C CA . HIS B 1 161 ? 10.156 12.906 15.266 1 91.56 161 HIS B CA 1
ATOM 3048 C C . HIS B 1 161 ? 11.172 13.32 16.328 1 91.56 161 HIS B C 1
ATOM 3050 O O . HIS B 1 161 ? 11.016 14.367 16.953 1 91.56 161 HIS B O 1
ATOM 3056 N N . ASP B 1 162 ? 12.18 12.539 16.5 1 89.38 162 ASP B N 1
ATOM 3057 C CA . ASP B 1 162 ? 13.227 12.836 17.469 1 89.38 162 ASP B CA 1
ATOM 3058 C C . ASP B 1 162 ? 13.953 14.133 17.125 1 89.38 162 ASP B C 1
ATOM 3060 O O . ASP B 1 162 ? 14.32 14.898 18.016 1 89.38 162 ASP B O 1
ATOM 3064 N N . MET B 1 163 ? 14.195 14.312 15.891 1 86.81 163 MET B N 1
ATOM 3065 C CA . MET B 1 163 ? 14.836 15.547 15.438 1 86.81 163 MET B CA 1
ATOM 3066 C C . MET B 1 163 ? 14 16.766 15.812 1 86.81 163 MET B C 1
ATOM 3068 O O . MET B 1 163 ? 14.531 17.781 16.266 1 86.81 163 MET B O 1
ATOM 3072 N N . TYR B 1 164 ? 12.695 16.641 15.594 1 88.06 164 TYR B N 1
ATOM 3073 C CA . TYR B 1 164 ? 11.805 17.734 15.984 1 88.06 164 TYR B CA 1
ATOM 3074 C C . TYR B 1 164 ? 11.906 18.016 17.469 1 88.06 164 TYR B C 1
ATOM 3076 O O . TYR B 1 164 ? 12.047 19.172 17.891 1 88.06 164 TYR B O 1
ATOM 3084 N N . GLU B 1 165 ? 11.836 16.984 18.281 1 87.25 165 GLU B N 1
ATOM 3085 C CA . GLU B 1 165 ? 11.852 17.125 19.734 1 87.25 165 GLU B CA 1
ATOM 3086 C C . GLU B 1 165 ? 13.156 17.75 20.219 1 87.25 165 GLU B C 1
ATOM 3088 O O . GLU B 1 165 ? 13.156 18.531 21.172 1 87.25 165 GLU B O 1
ATOM 3093 N N . ARG B 1 166 ? 14.141 17.516 19.562 1 85.81 166 ARG B N 1
ATOM 3094 C CA . ARG B 1 166 ? 15.461 17.984 19.984 1 85.81 166 ARG B CA 1
ATOM 3095 C C . ARG B 1 166 ? 15.703 19.422 19.516 1 85.81 166 ARG B C 1
ATOM 3097 O O . ARG B 1 166 ? 16.297 20.219 20.25 1 85.81 166 ARG B O 1
ATOM 3104 N N . ARG B 1 167 ? 15.188 19.703 18.391 1 85.19 167 ARG B N 1
ATOM 3105 C CA . ARG B 1 167 ? 15.625 20.953 17.766 1 85.19 167 ARG B CA 1
ATOM 3106 C C . ARG B 1 167 ? 14.531 22.016 17.812 1 85.19 167 ARG B C 1
ATOM 3108 O O . ARG B 1 167 ? 14.805 23.203 17.781 1 85.19 167 ARG B O 1
ATOM 3115 N N . PHE B 1 168 ? 13.344 21.5 17.844 1 83.25 168 PHE B N 1
ATOM 3116 C CA . PHE B 1 168 ? 12.289 22.484 17.562 1 83.25 168 PHE B CA 1
ATOM 3117 C C . PHE B 1 168 ? 11.234 22.453 18.672 1 83.25 168 PHE B C 1
ATOM 3119 O O . PHE B 1 168 ? 10.422 23.375 18.781 1 83.25 168 PHE B O 1
ATOM 3126 N N . ALA B 1 169 ? 11.391 21.422 19.438 1 77.81 169 ALA B N 1
ATOM 3127 C CA . ALA B 1 169 ? 10.344 21.281 20.453 1 77.81 169 ALA B CA 1
ATOM 3128 C C . ALA B 1 169 ? 10.453 22.391 21.5 1 77.81 169 ALA B C 1
ATOM 3130 O O . ALA B 1 169 ? 11.547 22.719 21.938 1 77.81 169 ALA B O 1
ATOM 3131 N N . GLY B 1 170 ? 9.445 23.203 21.5 1 72.75 170 GLY B N 1
ATOM 3132 C CA . GLY B 1 170 ? 9.352 24.125 22.625 1 72.75 170 GLY B CA 1
ATOM 3133 C C . GLY B 1 170 ? 8.586 23.547 23.812 1 72.75 170 GLY B C 1
ATOM 3134 O O . GLY B 1 170 ? 8.844 22.422 24.234 1 72.75 170 GLY B O 1
ATOM 3135 N N . ASP B 1 171 ? 7.727 24.391 24.312 1 66.31 171 ASP B N 1
ATOM 3136 C CA . ASP B 1 171 ? 6.93 24.016 25.484 1 66.31 171 ASP B CA 1
ATOM 3137 C C . ASP B 1 171 ? 5.766 23.109 25.094 1 66.31 171 ASP B C 1
ATOM 3139 O O . ASP B 1 171 ? 5.195 22.422 25.938 1 66.31 171 ASP B O 1
ATOM 3143 N N . ALA B 1 172 ? 5.395 23.141 23.781 1 65.44 172 ALA B N 1
ATOM 3144 C CA . ALA B 1 172 ? 4.266 22.312 23.375 1 65.44 172 ALA B CA 1
ATOM 3145 C C . ALA B 1 172 ? 4.742 21.031 22.703 1 65.44 172 ALA B C 1
ATOM 3147 O O . ALA B 1 172 ? 5.656 21.062 21.875 1 65.44 172 ALA B O 1
ATOM 3148 N N . PRO B 1 173 ? 4.195 19.953 23.203 1 71.38 173 PRO B N 1
ATOM 3149 C CA . PRO B 1 173 ? 4.59 18.719 22.547 1 71.38 173 PRO B CA 1
ATOM 3150 C C . PRO B 1 173 ? 4.246 18.703 21.062 1 71.38 173 PRO B C 1
ATOM 3152 O O . PRO B 1 173 ? 3.232 19.266 20.656 1 71.38 173 PRO B O 1
ATOM 3155 N N . GLY B 1 174 ? 5.117 18.219 20.344 1 82.5 174 GLY B N 1
ATOM 3156 C CA . GLY B 1 174 ? 4.906 18.062 18.906 1 82.5 174 GLY B CA 1
ATOM 3157 C C . GLY B 1 174 ? 3.875 17.016 18.562 1 82.5 174 GLY B C 1
ATOM 3158 O O . GLY B 1 174 ? 3.146 16.531 19.438 1 82.5 174 GLY B O 1
ATOM 3159 N N . ALA B 1 175 ? 3.617 16.828 17.422 1 90.12 175 ALA B N 1
ATOM 3160 C CA . ALA B 1 175 ? 2.713 15.789 16.922 1 90.12 175 ALA B CA 1
ATOM 3161 C C . ALA B 1 175 ? 3.166 14.398 17.375 1 90.12 175 ALA B C 1
ATOM 3163 O O . ALA B 1 175 ? 4.363 14.156 17.547 1 90.12 175 ALA B O 1
ATOM 3164 N N . PRO B 1 176 ? 2.223 13.555 17.672 1 92.62 176 PRO B N 1
ATOM 3165 C CA . PRO B 1 176 ? 2.596 12.188 18.047 1 92.62 176 PRO B CA 1
ATOM 3166 C C . PRO B 1 176 ? 3.312 11.438 16.938 1 92.62 176 PRO B C 1
ATOM 3168 O O . PRO B 1 176 ? 3.223 11.836 15.766 1 92.62 176 PRO B O 1
ATOM 3171 N N . LEU B 1 177 ? 4.02 10.375 17.25 1 94.12 177 LEU B N 1
ATOM 3172 C CA . LEU B 1 177 ? 4.758 9.555 16.297 1 94.12 177 LEU B CA 1
ATOM 3173 C C . LEU B 1 177 ? 3.842 9.055 15.188 1 94.12 177 LEU B C 1
ATOM 3175 O O . LEU B 1 177 ? 4.262 8.945 14.031 1 94.12 177 LEU B O 1
ATOM 3179 N N . SER B 1 178 ? 2.592 8.766 15.492 1 94.81 178 SER B N 1
ATOM 3180 C CA . SER B 1 178 ? 1.642 8.258 14.516 1 94.81 178 SER B CA 1
ATOM 3181 C C . SER B 1 178 ? 1.412 9.266 13.391 1 94.81 178 SER B C 1
ATOM 3183 O O . SER B 1 178 ? 1.164 8.875 12.242 1 94.81 178 SER B O 1
ATOM 3185 N N . ALA B 1 179 ? 1.515 10.539 13.711 1 95.06 179 ALA B N 1
ATOM 3186 C CA . ALA B 1 179 ? 1.357 11.57 12.688 1 95.06 179 ALA B CA 1
ATOM 3187 C C . ALA B 1 179 ? 2.498 11.523 11.68 1 95.06 179 ALA B C 1
ATOM 3189 O O . ALA B 1 179 ? 2.281 11.703 10.477 1 95.06 179 ALA B O 1
ATOM 3190 N N . TYR B 1 180 ? 3.693 11.258 12.195 1 95.5 180 TYR B N 1
ATOM 3191 C CA . TYR B 1 180 ? 4.848 11.141 11.312 1 95.5 180 TYR B CA 1
ATOM 3192 C C . TYR B 1 180 ? 4.742 9.898 10.438 1 95.5 180 TYR B C 1
ATOM 3194 O O . TYR B 1 180 ? 5.047 9.945 9.242 1 95.5 180 TYR B O 1
ATOM 3202 N N . ILE B 1 181 ? 4.336 8.852 10.992 1 96.88 181 ILE B N 1
ATOM 3203 C CA . ILE B 1 181 ? 4.113 7.621 10.242 1 96.88 181 ILE B CA 1
ATOM 3204 C C . ILE B 1 181 ? 3.061 7.855 9.164 1 96.88 181 ILE B C 1
ATOM 3206 O O . ILE B 1 181 ? 3.271 7.516 7.996 1 96.88 181 ILE B O 1
ATOM 3210 N N . GLY B 1 182 ? 1.969 8.453 9.539 1 96.62 182 GLY B N 1
ATOM 3211 C CA . GLY B 1 182 ? 0.918 8.781 8.594 1 96.62 182 GLY B CA 1
ATOM 3212 C C . GLY B 1 182 ? 1.389 9.688 7.469 1 96.62 182 GLY B C 1
ATOM 3213 O O . GLY B 1 182 ? 1.014 9.492 6.312 1 96.62 182 GLY B O 1
ATOM 3214 N N . ALA B 1 183 ? 2.205 10.633 7.816 1 96.25 183 ALA B N 1
ATOM 3215 C CA . ALA B 1 183 ? 2.738 11.562 6.82 1 96.25 183 ALA B CA 1
ATOM 3216 C C . ALA B 1 183 ? 3.602 10.836 5.797 1 96.25 183 ALA B C 1
ATOM 3218 O O . ALA B 1 183 ? 3.496 11.086 4.594 1 96.25 183 ALA B O 1
ATOM 3219 N N . ILE B 1 184 ? 4.422 9.961 6.285 1 96.62 184 ILE B N 1
ATOM 3220 C CA . ILE B 1 184 ? 5.297 9.219 5.391 1 96.62 184 ILE B CA 1
ATOM 3221 C C . ILE B 1 184 ? 4.461 8.289 4.508 1 96.62 184 ILE B C 1
ATOM 3223 O O . ILE B 1 184 ? 4.727 8.156 3.312 1 96.62 184 ILE B O 1
ATOM 3227 N N . TYR B 1 185 ? 3.438 7.691 5.086 1 97.06 185 TYR B N 1
ATOM 3228 C CA . TYR B 1 185 ? 2.551 6.848 4.293 1 97.06 185 TYR B CA 1
ATOM 3229 C C . TYR B 1 185 ? 1.875 7.652 3.189 1 97.06 185 TYR B C 1
ATOM 3231 O O . TYR B 1 185 ? 1.762 7.188 2.053 1 97.06 185 TYR B O 1
ATOM 3239 N N . ALA B 1 186 ? 1.404 8.805 3.521 1 97.06 186 ALA B N 1
ATOM 3240 C CA . ALA B 1 186 ? 0.758 9.656 2.525 1 97.06 186 ALA B CA 1
ATOM 3241 C C . ALA B 1 186 ? 1.723 10.008 1.397 1 97.06 186 ALA B C 1
ATOM 3243 O O . ALA B 1 186 ? 1.395 9.852 0.219 1 97.06 186 ALA B O 1
ATOM 3244 N N . LEU B 1 187 ? 2.887 10.438 1.799 1 96.88 187 LEU B N 1
ATOM 3245 C CA . LEU B 1 187 ? 3.92 10.789 0.832 1 96.88 187 LEU B CA 1
ATOM 3246 C C . LEU B 1 187 ? 4.266 9.602 -0.057 1 96.88 187 LEU B C 1
ATOM 3248 O O . LEU B 1 187 ? 4.297 9.727 -1.283 1 96.88 187 LEU B O 1
ATOM 3252 N N . ARG B 1 188 ? 4.516 8.516 0.535 1 96.44 188 ARG B N 1
ATOM 3253 C CA . ARG B 1 188 ? 4.922 7.305 -0.177 1 96.44 188 ARG B CA 1
ATOM 3254 C C . ARG B 1 188 ? 3.842 6.859 -1.155 1 96.44 188 ARG B C 1
ATOM 3256 O O . ARG B 1 188 ? 4.141 6.492 -2.293 1 96.44 188 ARG B O 1
ATOM 3263 N N . GLN B 1 189 ? 2.6 6.852 -0.692 1 95.44 189 GLN B N 1
ATOM 3264 C CA . GLN B 1 189 ? 1.523 6.344 -1.538 1 95.44 189 GLN B CA 1
ATOM 3265 C C . GLN B 1 189 ? 1.27 7.273 -2.721 1 95.44 189 GLN B C 1
ATOM 3267 O O . GLN B 1 189 ? 1.022 6.812 -3.838 1 95.44 189 GLN B O 1
ATOM 3272 N N . ILE B 1 190 ? 1.305 8.562 -2.525 1 95.44 190 ILE B N 1
ATOM 3273 C CA . ILE B 1 190 ? 1.128 9.5 -3.623 1 95.44 190 ILE B CA 1
ATOM 3274 C C . ILE B 1 190 ? 2.252 9.32 -4.641 1 95.44 190 ILE B C 1
ATOM 3276 O O . ILE B 1 190 ? 2.006 9.297 -5.852 1 95.44 190 ILE B O 1
ATOM 3280 N N . ALA B 1 191 ? 3.469 9.188 -4.156 1 95.25 191 ALA B N 1
ATOM 3281 C CA . ALA B 1 191 ? 4.605 8.953 -5.043 1 95.25 191 ALA B CA 1
ATOM 3282 C C . ALA B 1 191 ? 4.453 7.629 -5.785 1 95.25 191 ALA B C 1
ATOM 3284 O O . ALA B 1 191 ? 4.738 7.543 -6.98 1 95.25 191 ALA B O 1
ATOM 3285 N N . SER B 1 192 ? 4.004 6.609 -5.086 1 94.19 192 SER B N 1
ATOM 3286 C CA . SER B 1 192 ? 3.791 5.297 -5.688 1 94.19 192 SER B CA 1
ATOM 3287 C C . SER B 1 192 ? 2.748 5.359 -6.801 1 94.19 192 SER B C 1
ATOM 3289 O O . SER B 1 192 ? 2.926 4.758 -7.859 1 94.19 192 SER B O 1
ATOM 3291 N N . ASP B 1 193 ? 1.674 6.082 -6.555 1 93.44 193 ASP B N 1
ATOM 3292 C CA . ASP B 1 193 ? 0.639 6.238 -7.57 1 93.44 193 ASP B CA 1
ATOM 3293 C C . ASP B 1 193 ? 1.193 6.926 -8.812 1 93.44 193 ASP B C 1
ATOM 3295 O O . ASP B 1 193 ? 0.867 6.543 -9.938 1 93.44 193 ASP B O 1
ATOM 3299 N N . ALA B 1 194 ? 1.976 7.926 -8.594 1 93 194 ALA B N 1
ATOM 3300 C CA . ALA B 1 194 ? 2.594 8.641 -9.711 1 93 194 ALA B CA 1
ATOM 3301 C C . ALA B 1 194 ? 3.506 7.715 -10.508 1 93 194 ALA B C 1
ATOM 3303 O O . ALA B 1 194 ? 3.502 7.746 -11.742 1 93 194 ALA B O 1
ATOM 3304 N N . LEU B 1 195 ? 4.246 6.852 -9.836 1 92.06 195 LEU B N 1
ATOM 3305 C CA . LEU B 1 195 ? 5.148 5.902 -10.477 1 92.06 195 LEU B CA 1
ATOM 3306 C C . LEU B 1 195 ? 4.371 4.844 -11.25 1 92.06 195 LEU B C 1
ATOM 3308 O O . LEU B 1 195 ? 4.84 4.34 -12.266 1 92.06 195 LEU B O 1
ATOM 3312 N N . ASP B 1 196 ? 3.217 4.508 -10.742 1 90.69 196 ASP B N 1
ATOM 3313 C CA . ASP B 1 196 ? 2.41 3.426 -11.289 1 90.69 196 ASP B CA 1
ATOM 3314 C C . ASP B 1 196 ? 1.659 3.881 -12.539 1 90.69 196 ASP B C 1
ATOM 3316 O O . ASP B 1 196 ? 1.246 3.057 -13.359 1 90.69 196 ASP B O 1
ATOM 3320 N N . SER B 1 197 ? 1.279 5.09 -12.719 1 80.44 197 SER B N 1
ATOM 3321 C CA . SER B 1 197 ? 0.46 5.613 -13.812 1 80.44 197 SER B CA 1
ATOM 3322 C C . SER B 1 197 ? 1.225 5.613 -15.133 1 80.44 197 SER B C 1
ATOM 3324 O O . SER B 1 197 ? 0.625 5.738 -16.203 1 80.44 197 SER B O 1
ATOM 3326 N N . GLY B 1 198 ? 2.453 5.023 -15.227 1 69.25 198 GLY B N 1
ATOM 3327 C CA . GLY B 1 198 ? 3.191 4.75 -16.453 1 69.25 198 GLY B CA 1
ATOM 3328 C C . GLY B 1 198 ? 3.799 5.992 -17.062 1 69.25 198 GLY B C 1
ATOM 3329 O O . GLY B 1 198 ? 4.719 5.902 -17.891 1 69.25 198 GLY B O 1
ATOM 3330 N N . ASP B 1 199 ? 3.186 7.18 -16.766 1 65.81 199 ASP B N 1
ATOM 3331 C CA . ASP B 1 199 ? 3.77 8.375 -17.375 1 65.81 199 ASP B CA 1
ATOM 3332 C C . ASP B 1 199 ? 5.008 8.828 -16.609 1 65.81 199 ASP B C 1
ATOM 3334 O O . ASP B 1 199 ? 5.219 8.422 -15.461 1 65.81 199 ASP B O 1
ATOM 3338 N N . SER B 1 200 ? 6.16 8.969 -17.281 1 70.62 200 SER B N 1
ATOM 3339 C CA . SER B 1 200 ? 7.332 9.555 -16.641 1 70.62 200 SER B CA 1
ATOM 3340 C C . SER B 1 200 ? 6.969 10.812 -15.867 1 70.62 200 SER B C 1
ATOM 3342 O O . SER B 1 200 ? 7.266 11.93 -16.297 1 70.62 200 SER B O 1
ATOM 3344 N N . PRO B 1 201 ? 6.332 10.477 -14.727 1 74.56 201 PRO B N 1
ATOM 3345 C CA . PRO B 1 201 ? 5.883 11.656 -13.984 1 74.56 201 PRO B CA 1
ATOM 3346 C C . PRO B 1 201 ? 7.039 12.492 -13.438 1 74.56 201 PRO B C 1
ATOM 3348 O O . PRO B 1 201 ? 8.102 11.945 -13.125 1 74.56 201 PRO B O 1
ATOM 3351 N N . ASP B 1 202 ? 6.926 13.75 -13.469 1 89 202 ASP B N 1
ATOM 3352 C CA . ASP B 1 202 ? 7.82 14.641 -12.727 1 89 202 ASP B CA 1
ATOM 3353 C C . ASP B 1 202 ? 7.504 14.617 -11.234 1 89 202 ASP B C 1
ATOM 3355 O O . ASP B 1 202 ? 6.695 15.414 -10.758 1 89 202 ASP B O 1
ATOM 3359 N N . LEU B 1 203 ? 8.227 13.727 -10.5 1 93 203 LEU B N 1
ATOM 3360 C CA . LEU B 1 203 ? 7.938 13.531 -9.086 1 93 203 LEU B CA 1
ATOM 3361 C C . LEU B 1 203 ? 8.281 14.781 -8.281 1 93 203 LEU B C 1
ATOM 3363 O O . LEU B 1 203 ? 7.57 15.125 -7.336 1 93 203 LEU B O 1
ATOM 3367 N N . ARG B 1 204 ? 9.281 15.508 -8.695 1 90.75 204 ARG B N 1
ATOM 3368 C CA . ARG B 1 204 ? 9.75 16.672 -7.945 1 90.75 204 ARG B CA 1
ATOM 3369 C C . ARG B 1 204 ? 8.711 17.781 -7.957 1 90.75 204 ARG B C 1
ATOM 3371 O O . ARG B 1 204 ? 8.656 18.594 -7.027 1 90.75 204 ARG B O 1
ATOM 3378 N N . SER B 1 205 ? 7.945 17.766 -8.992 1 93.06 205 SER B N 1
ATOM 3379 C CA . SER B 1 205 ? 6.93 18.812 -9.117 1 93.06 205 SER B CA 1
ATOM 3380 C C . SER B 1 205 ? 5.84 18.656 -8.062 1 93.06 205 SER B C 1
ATOM 3382 O O . SER B 1 205 ? 5.055 19.578 -7.84 1 93.06 205 SER B O 1
ATOM 3384 N N . LEU B 1 206 ? 5.809 17.594 -7.355 1 94.25 206 LEU B N 1
ATOM 3385 C CA . LEU B 1 206 ? 4.816 17.312 -6.32 1 94.25 206 LEU B CA 1
ATOM 3386 C C . LEU B 1 206 ? 5.242 17.922 -4.988 1 94.25 206 LEU B C 1
ATOM 3388 O O . LEU B 1 206 ? 4.43 18.062 -4.074 1 94.25 206 LEU B O 1
ATOM 3392 N N . ALA B 1 207 ? 6.473 18.266 -4.887 1 94.81 207 ALA B N 1
ATOM 3393 C CA . ALA B 1 207 ? 7.09 18.547 -3.594 1 94.81 207 ALA B CA 1
ATOM 3394 C C . ALA B 1 207 ? 6.438 19.75 -2.924 1 94.81 207 ALA B C 1
ATOM 3396 O O . ALA B 1 207 ? 6.098 19.703 -1.739 1 94.81 207 ALA B O 1
ATOM 3397 N N . PRO B 1 208 ? 6.203 20.844 -3.674 1 94 208 PRO B N 1
ATOM 3398 C CA . PRO B 1 208 ? 5.652 22.016 -2.998 1 94 208 PRO B CA 1
ATOM 3399 C C . PRO B 1 208 ? 4.273 21.766 -2.398 1 94 208 PRO B C 1
ATOM 3401 O O . PRO B 1 208 ? 4.027 22.109 -1.239 1 94 208 PRO B O 1
ATOM 3404 N N . GLU B 1 209 ? 3.467 21.125 -3.129 1 93.5 209 GLU B N 1
ATOM 3405 C CA . GLU B 1 209 ? 2.113 20.859 -2.656 1 93.5 209 GLU B CA 1
ATOM 3406 C C . GLU B 1 209 ? 2.119 19.859 -1.5 1 93.5 209 GLU B C 1
ATOM 3408 O O . GLU B 1 209 ? 1.435 20.062 -0.495 1 93.5 209 GLU B O 1
ATOM 3413 N N . LEU B 1 210 ? 2.895 18.797 -1.572 1 95.31 210 LEU B N 1
ATOM 3414 C CA . LEU B 1 210 ? 2.963 17.797 -0.521 1 95.31 210 LEU B CA 1
ATOM 3415 C C . LEU B 1 210 ? 3.545 18.375 0.76 1 95.31 210 LEU B C 1
ATOM 3417 O O . LEU B 1 210 ? 3.047 18.109 1.855 1 95.31 210 LEU B O 1
ATOM 3421 N N . THR B 1 211 ? 4.559 19.219 0.569 1 93.25 211 THR B N 1
ATOM 3422 C CA . THR B 1 211 ? 5.195 19.859 1.721 1 93.25 211 THR B CA 1
ATOM 3423 C C . THR B 1 211 ? 4.195 20.703 2.496 1 93.25 211 THR B C 1
ATOM 3425 O O . THR B 1 211 ? 4.168 20.672 3.729 1 93.25 211 THR B O 1
ATOM 3428 N N . ALA B 1 212 ? 3.361 21.406 1.794 1 90.56 212 ALA B N 1
ATOM 3429 C CA . ALA B 1 212 ? 2.42 22.344 2.41 1 90.56 212 ALA B CA 1
ATOM 3430 C C . ALA B 1 212 ? 1.463 21.609 3.35 1 90.56 212 ALA B C 1
ATOM 3432 O O . ALA B 1 212 ? 1.337 21.969 4.52 1 90.56 212 ALA B O 1
ATOM 3433 N N . TRP B 1 213 ? 0.856 20.578 2.84 1 89.44 213 TRP B N 1
ATOM 3434 C CA . TRP B 1 213 ? -0.157 19.969 3.691 1 89.44 213 TRP B CA 1
ATOM 3435 C C . TRP B 1 213 ? 0.467 18.922 4.621 1 89.44 213 TRP B C 1
ATOM 3437 O O . TRP B 1 213 ? -0.056 18.656 5.703 1 89.44 213 TRP B O 1
ATOM 3447 N N . LEU B 1 214 ? 1.583 18.328 4.379 1 93.38 214 LEU B N 1
ATOM 3448 C CA . LEU B 1 214 ? 2.268 17.453 5.316 1 93.38 214 LEU B CA 1
ATOM 3449 C C . LEU B 1 214 ? 2.781 18.219 6.523 1 93.38 214 LEU B C 1
ATOM 3451 O O . LEU B 1 214 ? 2.758 17.719 7.648 1 93.38 214 LEU B O 1
ATOM 3455 N N . SER B 1 215 ? 3.295 19.453 6.285 1 89.06 215 SER B N 1
ATOM 3456 C CA . SER B 1 215 ? 3.791 20.297 7.375 1 89.06 215 SER B CA 1
ATOM 3457 C C . SER B 1 215 ? 2.691 20.594 8.383 1 89.06 215 SER B C 1
ATOM 3459 O O . SER B 1 215 ? 2.939 20.641 9.586 1 89.06 215 SER B O 1
ATOM 3461 N N . ARG B 1 216 ? 1.496 20.766 7.91 1 86.5 216 ARG B N 1
ATOM 3462 C CA . ARG B 1 216 ? 0.373 21.062 8.797 1 86.5 216 ARG B CA 1
ATOM 3463 C C . ARG B 1 216 ? 0.054 19.875 9.695 1 86.5 216 ARG B C 1
ATOM 3465 O O . ARG B 1 216 ? -0.362 20.047 10.836 1 86.5 216 ARG B O 1
ATOM 3472 N N . MET B 1 217 ? 0.245 18.734 9.133 1 86.75 217 MET B N 1
ATOM 3473 C CA . MET B 1 217 ? -0.058 17.484 9.844 1 86.75 217 MET B CA 1
ATOM 3474 C C . MET B 1 217 ? 0.86 17.312 11.047 1 86.75 217 MET B C 1
ATOM 3476 O O . MET B 1 217 ? 0.447 16.781 12.078 1 86.75 217 MET B O 1
ATOM 3480 N N . ILE B 1 218 ? 2.08 17.766 10.945 1 84.56 218 ILE B N 1
ATOM 3481 C CA . ILE B 1 218 ? 3.059 17.469 11.984 1 84.56 218 ILE B CA 1
ATOM 3482 C C . ILE B 1 218 ? 3.506 18.75 12.672 1 84.56 218 ILE B C 1
ATOM 3484 O O . ILE B 1 218 ? 4.398 18.734 13.523 1 84.56 218 ILE B O 1
ATOM 3488 N N . VAL B 1 219 ? 3.051 19.984 12.273 1 70.19 219 VAL B N 1
ATOM 3489 C CA . VAL B 1 219 ? 3.371 21.219 12.969 1 70.19 219 VAL B CA 1
ATOM 3490 C C . VAL B 1 219 ? 2.289 21.531 14 1 70.19 219 VAL B C 1
ATOM 3492 O O . VAL B 1 219 ? 1.098 21.375 13.727 1 70.19 219 VAL B O 1
ATOM 3495 N N . THR B 1 220 ? 2.744 21.562 15.273 1 57.62 220 THR B N 1
ATOM 3496 C CA . THR B 1 220 ? 1.833 22.125 16.266 1 57.62 220 THR B CA 1
ATOM 3497 C C . THR B 1 220 ? 1.998 23.641 16.375 1 57.62 220 THR B C 1
ATOM 3499 O O . THR B 1 220 ? 3.059 24.172 16.047 1 57.62 220 THR B O 1
ATOM 3502 N N . ASP B 1 221 ? 0.943 24.438 16.016 1 51.53 221 ASP B N 1
ATOM 3503 C CA . ASP B 1 221 ? 0.936 25.891 16.141 1 51.53 221 ASP B CA 1
ATOM 3504 C C . ASP B 1 221 ? 1.904 26.359 17.219 1 51.53 221 ASP B C 1
ATOM 3506 O O . ASP B 1 221 ? 1.635 26.203 18.406 1 51.53 221 ASP B O 1
ATOM 3510 N N . SER B 1 222 ? 3.109 25.984 17.234 1 46.25 222 SER B N 1
ATOM 3511 C CA . SER B 1 222 ? 3.965 26.656 18.203 1 46.25 222 SER B CA 1
ATOM 3512 C C . SER B 1 222 ? 3.992 28.156 17.953 1 46.25 222 SER B C 1
ATOM 3514 O O . SER B 1 222 ? 4.805 28.656 17.172 1 46.25 222 SER B O 1
ATOM 3516 N N . THR B 1 223 ? 2.928 28.828 17.516 1 42.81 223 THR B N 1
ATOM 3517 C CA . THR B 1 223 ? 3.139 30.266 17.656 1 42.81 223 THR B CA 1
ATOM 3518 C C . THR B 1 223 ? 3.881 30.578 18.953 1 42.81 223 THR B C 1
ATOM 3520 O O . THR B 1 223 ? 3.318 31.188 19.859 1 42.81 223 THR B O 1
ATOM 3523 N N . GLY B 1 224 ? 4.512 29.688 19.578 1 38.84 224 GLY B N 1
ATOM 3524 C CA . GLY B 1 224 ? 5.266 30.266 20.688 1 38.84 224 GLY B CA 1
ATOM 3525 C C . GLY B 1 224 ? 6.297 31.281 20.219 1 38.84 224 GLY B C 1
ATOM 3526 O O . GLY B 1 224 ? 6.977 31.078 19.219 1 38.84 224 GLY B O 1
ATOM 3527 N N . ARG B 1 225 ? 6.07 32.656 20.438 1 40.41 225 ARG B N 1
ATOM 3528 C CA . ARG B 1 225 ? 6.953 33.812 20.375 1 40.41 225 ARG B CA 1
ATOM 3529 C C . ARG B 1 225 ? 8.375 33.438 20.781 1 40.41 225 ARG B C 1
ATOM 3531 O O . ARG B 1 225 ? 8.578 32.719 21.766 1 40.41 225 ARG B O 1
ATOM 3538 N N . PRO B 1 226 ? 9.352 33.438 19.922 1 43.72 226 PRO B N 1
ATOM 3539 C CA . PRO B 1 226 ? 10.727 33.312 20.422 1 43.72 226 PRO B CA 1
ATOM 3540 C C . PRO B 1 226 ? 10.891 33.906 21.828 1 43.72 226 PRO B C 1
ATOM 3542 O O . PRO B 1 226 ? 10.195 34.844 22.203 1 43.72 226 PRO B O 1
ATOM 3545 N N . PRO B 1 227 ? 11.289 33.094 22.797 1 43.66 227 PRO B N 1
ATOM 3546 C CA . PRO B 1 227 ? 11.453 33.688 24.125 1 43.66 227 PRO B CA 1
ATOM 3547 C C . PRO B 1 227 ? 12.031 35.094 24.062 1 43.66 227 PRO B C 1
ATOM 3549 O O . PRO B 1 227 ? 12.867 35.375 23.203 1 43.66 227 PRO B O 1
ATOM 3552 N N . ALA B 1 228 ? 11.328 36.188 24.5 1 46.25 228 ALA B N 1
ATOM 3553 C CA . ALA B 1 228 ? 11.812 37.562 24.594 1 46.25 228 ALA B CA 1
ATOM 3554 C C . ALA B 1 228 ? 13.273 37.594 25.062 1 46.25 228 ALA B C 1
ATOM 3556 O O . ALA B 1 228 ? 13.641 36.906 26 1 46.25 228 ALA B O 1
ATOM 3557 N N . ALA B 1 229 ? 14.297 37.938 24.281 1 49.94 229 ALA B N 1
ATOM 3558 C CA . ALA B 1 229 ? 15.68 38.156 24.672 1 49.94 229 ALA B CA 1
ATOM 3559 C C . ALA B 1 229 ? 15.758 38.812 26.047 1 49.94 229 ALA B C 1
ATOM 3561 O O . ALA B 1 229 ? 14.969 39.688 26.375 1 49.94 229 ALA B O 1
ATOM 3562 N N . PRO B 1 230 ? 16.328 38.062 27 1 50.56 230 PRO B N 1
ATOM 3563 C CA . PRO B 1 230 ? 16.406 38.719 28.297 1 50.56 230 PRO B CA 1
ATOM 3564 C C . PRO B 1 230 ? 16.797 40.219 28.172 1 50.56 230 PRO B C 1
ATOM 3566 O O . PRO B 1 230 ? 17.484 40.594 27.234 1 50.56 230 PRO B O 1
ATOM 3569 N N . PRO B 1 231 ? 16.062 41.094 28.688 1 49.28 231 PRO B N 1
ATOM 3570 C CA . PRO B 1 231 ? 16.422 42.5 28.594 1 49.28 231 PRO B CA 1
ATOM 3571 C C . PRO B 1 231 ? 17.922 42.75 28.812 1 49.28 231 PRO B C 1
ATOM 3573 O O . PRO B 1 231 ? 18.562 42 29.562 1 49.28 231 PRO B O 1
ATOM 3576 N N . GLU B 1 232 ? 18.75 43.094 27.828 1 48.91 232 GLU B N 1
ATOM 3577 C CA . GLU B 1 232 ? 20.141 43.5 27.984 1 48.91 232 GLU B CA 1
ATOM 3578 C C . GLU B 1 232 ? 20.344 44.281 29.266 1 48.91 232 GLU B C 1
ATOM 3580 O O . GLU B 1 232 ? 19.625 45.25 29.531 1 48.91 232 GLU B O 1
ATOM 3585 N N . GLU B 1 233 ? 20.75 43.656 30.422 1 50.97 233 GLU B N 1
ATOM 3586 C CA . GLU B 1 233 ? 21.203 44.438 31.594 1 50.97 233 GLU B CA 1
ATOM 3587 C C . GLU B 1 233 ? 21.969 45.688 31.172 1 50.97 233 GLU B C 1
ATOM 3589 O O . GLU B 1 233 ? 22.891 45.594 30.375 1 50.97 233 GLU B O 1
ATOM 3594 N N . GLY B 1 234 ? 21.312 46.844 31.125 1 47.5 234 GLY B N 1
ATOM 3595 C CA . GLY B 1 234 ? 21.891 48.156 30.938 1 47.5 234 GLY B CA 1
ATOM 3596 C C . GLY B 1 234 ? 23.297 48.281 31.531 1 47.5 234 GLY B C 1
ATOM 3597 O O . GLY B 1 234 ? 23.594 47.656 32.562 1 47.5 234 GLY B O 1
ATOM 3598 N N . SER B 1 235 ? 24.375 48.438 30.672 1 50.44 235 SER B N 1
ATOM 3599 C CA . SER B 1 235 ? 25.75 48.75 31.016 1 50.44 235 SER B CA 1
ATOM 3600 C C . SER B 1 235 ? 25.828 49.688 32.219 1 50.44 235 SER B C 1
ATOM 3602 O O . SER B 1 235 ? 25.219 50.75 32.188 1 50.44 235 SER B O 1
ATOM 3604 N N . PRO B 1 236 ? 26.234 49.281 33.438 1 49.69 236 PRO B N 1
ATOM 3605 C CA . PRO B 1 236 ? 26.5 50.25 34.469 1 49.69 236 PRO B CA 1
ATOM 3606 C C . PRO B 1 236 ? 27.328 51.438 34 1 49.69 236 PRO B C 1
ATOM 3608 O O . PRO B 1 236 ? 28.234 51.281 33.156 1 49.69 236 PRO B O 1
ATOM 3611 N N . THR B 1 237 ? 26.734 52.562 33.625 1 42.97 237 THR B N 1
ATOM 3612 C CA . THR B 1 237 ? 27.469 53.812 33.406 1 42.97 237 THR B CA 1
ATOM 3613 C C . THR B 1 237 ? 28.547 54 34.5 1 42.97 237 THR B C 1
ATOM 3615 O O . THR B 1 237 ? 28.25 54.031 35.688 1 42.97 237 THR B O 1
ATOM 3618 N N . ARG B 1 238 ? 29.859 53.688 34.125 1 33.81 238 ARG B N 1
ATOM 3619 C CA . ARG B 1 238 ? 30.891 54.344 34.906 1 33.81 238 ARG B CA 1
ATOM 3620 C C . ARG B 1 238 ? 30.828 55.875 34.75 1 33.81 238 ARG B C 1
ATOM 3622 O O . ARG B 1 238 ? 30.656 56.375 33.625 1 33.81 238 ARG B O 1
#

Foldseek 3Di:
DPQDQFDFWQAPQLAHQDDDDDPDDDPDDPVRVLVNLLRLLLRLLLRCCLRQFDVRDFLVSSCVRSVHDSVSVVVRAVTSVRSPVVSLVSVLVSLLVQLLVQLPDDPDLLVSLLRSLLSNLVSCLSTVSNNSNLLARQCVVPDVSVVVVLVSLLVSLVVSLVVCCVRPDDPDRWDDSVLSSVLVVVSSVVSNVQSVVPPSDPSNVCSVVSSVVSCVSTDDCCVVDDPDPPPPPPDPDD/DPQDQFDFWQAPQLAHQDDDDDPDDDPDDPVRVLVNLLRLLLRLLLRCCLRQFDVRDFLVSSCVRSVHDSVSVVVRAVTSVRSPVVSLVSVLVSLLVQLLVQLPDDPDLLVSLLRSLLSNLVSCLSTVSNNSNLLARQCVVPDVSVVVVLVSLLVSLVSSLVVCCVRPDDPDRWDDSVLSSVLVVVSSVVSNVQSVVPPSDPSNVCSVVSSVVSCVSTDDPCVVDDPDPPPPPPDPDD